Protein AF-A0A7S1LR41-F1 (afdb_monomer_lite)

Structure (mmCIF, N/CA/C/O backbone):
data_AF-A0A7S1LR41-F1
#
_entry.id   AF-A0A7S1LR41-F1
#
loop_
_atom_site.group_PDB
_atom_site.id
_atom_site.type_symbol
_atom_site.label_atom_id
_atom_site.label_alt_id
_atom_site.label_comp_id
_atom_site.label_asym_id
_atom_site.label_entity_id
_atom_site.label_seq_id
_atom_site.pdbx_PDB_ins_code
_atom_site.Cartn_x
_atom_site.Cartn_y
_atom_site.Cartn_z
_atom_site.occupancy
_atom_site.B_iso_or_equiv
_atom_site.auth_seq_id
_atom_site.auth_comp_id
_atom_site.auth_asym_id
_atom_site.auth_atom_id
_atom_site.pdbx_PDB_model_num
ATOM 1 N N . ARG A 1 1 ? 14.254 -13.458 -29.963 1.00 54.84 1 ARG A N 1
ATOM 2 C CA . ARG A 1 1 ? 13.829 -12.170 -29.357 1.00 54.84 1 ARG A CA 1
ATOM 3 C C . ARG A 1 1 ? 13.698 -12.244 -27.838 1.00 54.84 1 ARG A C 1
ATOM 5 O O . ARG A 1 1 ? 12.700 -12.739 -27.332 1.00 54.84 1 ARG A O 1
ATOM 12 N N . GLU A 1 2 ? 14.683 -11.708 -27.126 1.00 62.72 2 GLU A N 1
ATOM 13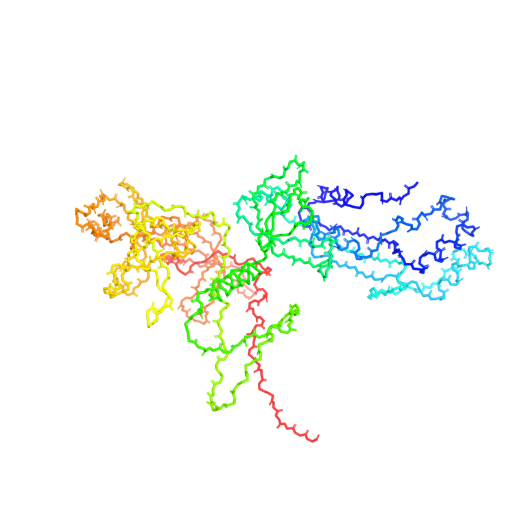 C CA . GLU A 1 2 ? 14.697 -11.574 -25.660 1.00 62.72 2 GLU A CA 1
ATOM 14 C C . GLU A 1 2 ? 14.205 -10.175 -25.234 1.00 62.72 2 GLU A C 1
ATOM 16 O O . GLU A 1 2 ? 14.883 -9.451 -24.515 1.00 62.72 2 GLU A O 1
ATOM 21 N N . HIS A 1 3 ? 13.034 -9.753 -25.723 1.00 78.38 3 HIS A N 1
ATOM 22 C CA . HIS A 1 3 ? 12.440 -8.462 -25.356 1.00 78.38 3 HIS A CA 1
ATOM 23 C C . HIS A 1 3 ? 11.168 -8.660 -24.539 1.00 78.38 3 HIS A C 1
ATOM 25 O O . HIS A 1 3 ? 10.304 -9.459 -24.905 1.00 78.38 3 HIS A O 1
ATOM 31 N N . LEU A 1 4 ? 11.019 -7.877 -23.469 1.00 80.81 4 LEU A N 1
ATOM 32 C CA . LEU A 1 4 ? 9.726 -7.688 -22.822 1.00 80.81 4 LEU A CA 1
ATOM 33 C C . LEU A 1 4 ? 8.868 -6.769 -23.700 1.00 80.81 4 LEU A C 1
ATOM 35 O O . LEU A 1 4 ? 9.118 -5.571 -23.772 1.00 80.81 4 LEU A O 1
ATOM 39 N N . LEU A 1 5 ? 7.850 -7.326 -24.358 1.00 86.69 5 LEU A N 1
ATOM 40 C CA . LEU A 1 5 ? 6.895 -6.541 -25.154 1.00 86.69 5 LEU A CA 1
ATOM 41 C C . LEU A 1 5 ? 5.887 -5.778 -24.282 1.00 86.69 5 LEU A C 1
ATOM 43 O O . LEU A 1 5 ? 5.370 -4.745 -24.694 1.00 86.69 5 LEU A O 1
ATOM 47 N N . ASP A 1 6 ? 5.610 -6.297 -23.086 1.00 89.69 6 ASP A N 1
ATOM 48 C CA . ASP A 1 6 ? 4.642 -5.746 -22.141 1.00 89.69 6 ASP A CA 1
ATOM 49 C C . ASP A 1 6 ? 5.237 -5.777 -20.727 1.00 89.69 6 ASP A C 1
ATOM 51 O O . ASP A 1 6 ? 5.183 -6.783 -20.010 1.00 89.69 6 ASP A O 1
ATOM 55 N N . LEU A 1 7 ? 5.870 -4.662 -20.355 1.00 91.88 7 LEU A N 1
ATOM 56 C CA . LEU A 1 7 ? 6.484 -4.478 -19.043 1.00 91.88 7 LEU A CA 1
ATOM 57 C C . LEU A 1 7 ? 5.472 -4.619 -17.886 1.00 91.88 7 LEU A C 1
ATOM 59 O O . LEU A 1 7 ? 5.774 -5.364 -16.948 1.00 91.88 7 LEU A O 1
ATOM 63 N N . PRO A 1 8 ? 4.283 -3.979 -17.923 1.00 90.50 8 PRO A N 1
ATOM 64 C CA . PRO A 1 8 ? 3.238 -4.206 -16.926 1.00 90.50 8 PRO A CA 1
ATOM 65 C C . PRO A 1 8 ? 2.873 -5.683 -16.729 1.00 90.50 8 PRO A C 1
ATOM 67 O O . PRO A 1 8 ? 2.880 -6.163 -15.592 1.00 90.50 8 PRO A O 1
ATOM 70 N N . SER A 1 9 ? 2.597 -6.421 -17.808 1.00 88.88 9 SER A N 1
ATOM 71 C CA . SER A 1 9 ? 2.207 -7.836 -17.710 1.00 88.88 9 SER A CA 1
ATOM 72 C C . SER A 1 9 ? 3.326 -8.706 -17.143 1.00 88.88 9 SER A C 1
ATOM 74 O O . SER A 1 9 ? 3.079 -9.568 -16.298 1.00 88.88 9 SER A O 1
ATOM 76 N N . ALA A 1 10 ? 4.575 -8.451 -17.533 1.00 92.81 10 ALA A N 1
ATOM 77 C CA . ALA A 1 10 ? 5.714 -9.182 -16.991 1.00 92.81 10 ALA A CA 1
ATOM 78 C C . ALA A 1 10 ? 5.921 -8.922 -15.491 1.00 92.81 10 ALA A C 1
ATOM 80 O O . ALA A 1 10 ? 6.198 -9.854 -14.737 1.00 92.81 10 ALA A O 1
ATOM 81 N N . LEU A 1 11 ? 5.749 -7.678 -15.032 1.00 94.19 11 LEU A N 1
ATOM 82 C CA . LEU A 1 11 ? 5.816 -7.349 -13.607 1.00 94.19 11 LEU A CA 1
ATOM 83 C C . LEU A 1 11 ? 4.660 -7.981 -12.824 1.00 94.19 11 LEU A C 1
ATOM 85 O O . LEU A 1 11 ? 4.869 -8.452 -11.705 1.00 94.19 11 LEU A O 1
ATOM 89 N N . LEU A 1 12 ? 3.460 -8.055 -13.403 1.00 91.56 12 LEU A N 1
ATOM 90 C CA . LEU A 1 12 ? 2.337 -8.774 -12.802 1.00 91.56 12 LEU A CA 1
ATOM 91 C C . LEU A 1 12 ? 2.641 -10.268 -12.652 1.00 91.56 12 LEU A C 1
ATOM 93 O O . LEU A 1 12 ? 2.449 -10.810 -11.562 1.00 91.56 12 LEU A O 1
ATOM 97 N N . GLU A 1 13 ? 3.188 -10.915 -13.679 1.00 94.75 13 GLU A N 1
ATOM 98 C CA . GLU A 1 13 ? 3.594 -12.323 -13.609 1.00 94.75 13 GLU A CA 1
ATOM 99 C C . GLU A 1 13 ? 4.737 -12.553 -12.614 1.00 94.75 13 GLU A C 1
ATOM 101 O O . GLU A 1 13 ? 4.658 -13.463 -11.784 1.00 94.75 13 GLU A O 1
ATOM 106 N N . ALA A 1 14 ? 5.749 -11.680 -12.601 1.00 94.81 14 ALA A N 1
ATOM 107 C CA . ALA A 1 14 ? 6.810 -11.702 -11.596 1.00 94.81 14 ALA A CA 1
ATOM 108 C C . ALA A 1 14 ? 6.226 -11.582 -10.181 1.00 94.81 14 ALA A C 1
ATOM 110 O O . ALA A 1 14 ? 6.587 -12.329 -9.268 1.00 94.81 14 ALA A O 1
ATOM 111 N N . SER A 1 15 ? 5.253 -10.687 -9.997 1.00 94.06 15 SER A N 1
ATOM 112 C CA . SER A 1 15 ? 4.557 -10.554 -8.726 1.00 94.06 15 SER A CA 1
ATOM 113 C C . SER A 1 15 ? 3.763 -11.811 -8.385 1.00 94.06 15 SER A C 1
ATOM 115 O O . SER A 1 15 ? 3.721 -12.188 -7.221 1.00 94.06 15 SER A O 1
ATOM 117 N N . ARG A 1 16 ? 3.160 -12.506 -9.354 1.00 93.94 16 ARG A N 1
ATOM 118 C CA . ARG A 1 16 ? 2.380 -13.726 -9.109 1.00 93.94 16 ARG A CA 1
ATOM 119 C C . ARG A 1 16 ? 3.255 -14.847 -8.551 1.00 93.94 16 ARG A C 1
ATOM 121 O O . ARG A 1 16 ? 2.828 -15.516 -7.612 1.00 93.94 16 ARG A O 1
ATOM 128 N N . VAL A 1 17 ? 4.465 -15.020 -9.087 1.00 95.88 17 VAL A N 1
ATOM 129 C CA . VAL A 1 17 ? 5.378 -16.113 -8.701 1.00 95.88 17 VAL A CA 1
ATOM 130 C C . VAL A 1 17 ? 6.190 -15.822 -7.439 1.00 95.88 17 VAL A C 1
ATOM 132 O O . VAL A 1 17 ? 6.573 -16.747 -6.725 1.00 95.88 17 VAL A O 1
ATOM 135 N N . LEU A 1 18 ? 6.435 -14.550 -7.117 1.00 95.69 18 LEU A N 1
ATOM 136 C CA . LEU A 1 18 ? 7.133 -14.184 -5.888 1.00 95.69 18 LEU A CA 1
ATOM 137 C C . LEU A 1 18 ? 6.242 -14.426 -4.664 1.00 95.69 18 LEU A C 1
ATOM 139 O O . LEU A 1 18 ? 5.055 -14.100 -4.649 1.00 95.69 18 LEU A O 1
ATOM 143 N N . ARG A 1 19 ? 6.811 -14.939 -3.572 1.00 94.75 19 ARG A N 1
ATOM 144 C CA . ARG A 1 19 ? 6.135 -14.908 -2.265 1.00 94.75 19 ARG A CA 1
ATOM 145 C C . ARG A 1 19 ? 6.051 -13.465 -1.741 1.00 94.75 19 ARG A C 1
ATOM 147 O O . ARG A 1 19 ? 6.910 -12.657 -2.090 1.00 94.75 19 ARG A O 1
ATOM 154 N N . PRO A 1 20 ? 5.060 -13.114 -0.906 1.00 93.56 20 PRO A N 1
ATOM 155 C CA . PRO A 1 20 ? 5.102 -11.891 -0.102 1.00 93.56 20 PRO A CA 1
ATOM 156 C C . PRO A 1 20 ? 6.473 -11.661 0.555 1.00 93.56 20 PRO A C 1
ATOM 158 O O . PRO A 1 20 ? 7.031 -12.588 1.138 1.00 93.56 20 PRO A O 1
ATOM 161 N N . GLY A 1 21 ? 7.036 -10.458 0.414 1.00 94.00 21 GLY A N 1
ATOM 162 C CA . GLY A 1 21 ? 8.398 -10.130 0.857 1.00 94.00 21 GLY A CA 1
ATOM 163 C C . GLY A 1 21 ? 9.525 -10.651 -0.049 1.00 94.00 21 GLY A C 1
ATOM 164 O O . GLY A 1 21 ? 10.695 -10.413 0.238 1.00 94.00 21 GLY A O 1
ATOM 165 N N . GLY A 1 22 ? 9.208 -11.367 -1.132 1.00 96.44 22 GLY A N 1
ATOM 166 C CA . GLY A 1 22 ? 10.178 -11.805 -2.136 1.00 96.44 22 GLY A CA 1
ATOM 167 C C . GLY A 1 22 ? 10.749 -10.631 -2.931 1.00 96.44 22 GLY A C 1
ATOM 168 O O . GLY A 1 22 ? 10.059 -9.638 -3.151 1.00 96.44 22 GLY A O 1
ATOM 169 N N . GLN A 1 23 ? 12.002 -10.748 -3.367 1.00 97.00 23 GLN A N 1
ATOM 170 C CA . GLN A 1 23 ? 12.692 -9.702 -4.120 1.00 97.00 23 GLN A CA 1
ATOM 171 C C . GLN A 1 23 ? 12.685 -10.025 -5.614 1.00 97.00 23 GLN A C 1
ATOM 173 O O . GLN A 1 23 ? 13.051 -11.127 -6.017 1.00 97.00 23 GLN A O 1
ATOM 178 N N . LEU A 1 24 ? 12.287 -9.051 -6.424 1.00 96.94 24 LEU A N 1
ATOM 179 C CA . LEU A 1 24 ? 12.541 -9.022 -7.854 1.00 96.94 24 LEU A CA 1
ATOM 180 C C . LEU A 1 24 ? 13.882 -8.324 -8.063 1.00 96.94 24 LEU A C 1
ATOM 182 O O . LEU A 1 24 ? 13.980 -7.125 -7.818 1.00 96.94 24 LEU A O 1
ATOM 186 N N . LEU A 1 25 ? 14.895 -9.067 -8.498 1.00 97.00 25 LEU A N 1
ATOM 187 C CA . LEU A 1 25 ? 16.157 -8.504 -8.970 1.00 97.00 25 LEU A CA 1
ATOM 188 C C . LEU A 1 25 ? 16.063 -8.337 -10.482 1.00 97.00 25 LEU A C 1
ATOM 190 O O . LEU A 1 25 ? 15.604 -9.249 -11.169 1.00 97.00 25 LEU A O 1
ATOM 194 N N . PHE A 1 26 ? 16.478 -7.185 -10.995 1.00 94.56 26 PHE A N 1
ATOM 195 C CA . PHE A 1 26 ? 16.415 -6.904 -12.424 1.00 94.56 26 PHE A CA 1
ATOM 196 C C . PHE A 1 26 ? 17.668 -6.184 -12.905 1.00 94.56 26 PHE A C 1
ATOM 198 O O . PHE A 1 26 ? 18.254 -5.363 -12.197 1.00 94.56 26 PHE A O 1
ATOM 205 N N . THR A 1 27 ? 18.040 -6.478 -14.144 1.00 93.31 27 THR A N 1
ATOM 206 C CA . THR A 1 27 ? 19.021 -5.738 -14.930 1.00 93.31 27 THR A CA 1
ATOM 207 C C . THR A 1 27 ? 18.364 -5.350 -16.242 1.00 93.31 27 THR A C 1
ATOM 209 O O . THR A 1 27 ? 17.614 -6.133 -16.825 1.00 93.31 27 THR A O 1
ATOM 212 N N . ALA A 1 28 ? 18.603 -4.127 -16.693 1.00 91.81 28 ALA A N 1
ATOM 213 C CA . ALA A 1 28 ? 18.057 -3.653 -17.952 1.00 91.81 28 ALA A CA 1
ATOM 214 C C . ALA A 1 28 ? 19.029 -2.698 -18.637 1.00 91.81 28 ALA A C 1
ATOM 216 O O . ALA A 1 28 ? 19.813 -1.992 -17.997 1.00 91.81 28 ALA A O 1
ATOM 217 N N . LEU A 1 29 ? 18.963 -2.719 -19.963 1.00 91.06 29 LEU A N 1
ATOM 218 C CA . LEU A 1 29 ? 19.542 -1.701 -20.819 1.00 91.06 29 LEU A CA 1
ATOM 219 C C . LEU A 1 29 ? 18.609 -0.488 -20.803 1.00 91.06 29 LEU A C 1
ATOM 221 O O . LEU A 1 29 ? 17.421 -0.619 -21.095 1.00 91.06 29 LEU A O 1
ATOM 225 N N . ASP A 1 30 ? 19.157 0.673 -20.462 1.00 92.44 30 ASP A N 1
ATOM 226 C CA . ASP A 1 30 ? 18.445 1.946 -20.522 1.00 92.44 30 ASP A CA 1
ATOM 227 C C . ASP A 1 30 ? 18.179 2.322 -21.981 1.00 92.44 30 ASP A C 1
ATOM 229 O O . ASP A 1 30 ? 19.023 2.094 -22.849 1.00 92.44 30 ASP A O 1
ATOM 233 N N . ARG A 1 31 ? 17.040 2.948 -22.270 1.00 92.31 31 ARG A N 1
ATOM 234 C CA . ARG A 1 31 ? 16.768 3.575 -23.566 1.00 92.31 31 ARG A CA 1
ATOM 235 C C . ARG A 1 31 ? 17.372 4.983 -23.592 1.00 92.31 31 ARG A C 1
ATOM 237 O O . ARG A 1 31 ? 16.658 5.988 -23.656 1.00 92.31 31 ARG A O 1
ATOM 244 N N . SER A 1 32 ? 18.702 5.040 -23.534 1.00 90.88 32 SER A N 1
ATOM 245 C CA . SER A 1 32 ? 19.500 6.264 -23.608 1.00 90.88 32 SER A CA 1
ATOM 246 C C . SER A 1 32 ? 20.111 6.459 -24.998 1.00 90.88 32 SER A C 1
ATOM 248 O O . SER A 1 32 ? 20.185 5.538 -25.814 1.00 90.88 32 SER A O 1
ATOM 250 N N . LEU A 1 33 ? 20.578 7.677 -25.289 1.00 87.44 33 LEU A N 1
ATOM 251 C CA . LEU A 1 33 ? 21.319 7.949 -26.527 1.00 87.44 33 LEU A CA 1
ATOM 252 C C . LEU A 1 33 ? 22.617 7.135 -26.584 1.00 87.44 33 LEU A C 1
ATOM 254 O O . LEU A 1 33 ? 23.053 6.727 -27.655 1.00 87.44 33 LEU A O 1
ATOM 258 N N . LEU A 1 34 ? 23.232 6.883 -25.430 1.00 85.25 34 LEU A N 1
ATOM 259 C CA . LEU A 1 34 ? 24.468 6.123 -25.367 1.00 85.25 34 LEU A CA 1
ATOM 260 C C . LEU A 1 34 ? 24.194 4.643 -25.660 1.00 85.25 34 LEU A C 1
ATOM 262 O O . LEU A 1 34 ? 24.858 4.070 -26.515 1.00 85.25 34 LEU A O 1
ATOM 266 N N . SER A 1 35 ? 23.144 4.047 -25.087 1.00 84.75 35 SER A N 1
ATOM 267 C CA . SER A 1 35 ? 22.741 2.688 -25.473 1.00 84.75 35 SER A CA 1
ATOM 268 C C . SER A 1 35 ? 22.269 2.593 -26.927 1.00 84.75 35 SER A C 1
ATOM 270 O O . SER A 1 35 ? 22.453 1.548 -27.538 1.00 84.75 35 SER A O 1
ATOM 272 N N . PHE A 1 36 ? 21.721 3.667 -27.507 1.00 85.19 36 PHE A N 1
ATOM 273 C CA . PHE A 1 36 ? 21.383 3.740 -28.932 1.00 85.19 36 PHE A CA 1
ATOM 274 C C . PHE A 1 36 ? 22.624 3.740 -29.816 1.00 85.19 36 PHE A C 1
ATOM 276 O O . PHE A 1 36 ? 22.705 2.952 -30.748 1.00 85.19 36 PHE A O 1
ATOM 283 N N . LEU A 1 37 ? 23.599 4.607 -29.528 1.00 81.38 37 LEU A N 1
ATOM 284 C CA . LEU A 1 37 ? 24.837 4.694 -30.298 1.00 81.38 37 LEU A CA 1
ATOM 285 C C . LEU A 1 37 ? 25.596 3.376 -30.232 1.00 81.38 37 LEU A C 1
ATOM 287 O O . LEU A 1 37 ? 26.038 2.883 -31.262 1.00 81.38 37 LEU A O 1
ATOM 291 N N . PHE A 1 38 ? 25.676 2.762 -29.053 1.00 75.12 38 PHE A N 1
ATOM 292 C CA . PHE A 1 38 ? 26.253 1.432 -28.915 1.00 75.12 38 PHE A CA 1
ATOM 293 C C . PHE A 1 38 ? 25.372 0.391 -29.621 1.00 75.12 38 PHE A C 1
ATOM 295 O O . PHE A 1 38 ? 25.853 -0.327 -30.478 1.00 75.12 38 PHE A O 1
ATOM 302 N N . GLY A 1 39 ? 24.065 0.363 -29.390 1.00 70.00 39 GLY A N 1
ATOM 303 C CA . GLY A 1 39 ? 23.146 -0.605 -29.996 1.00 70.00 39 GLY A CA 1
ATOM 304 C C . GLY A 1 39 ? 22.986 -0.509 -31.517 1.00 70.00 39 GLY A C 1
ATOM 305 O O . GLY A 1 39 ? 22.634 -1.506 -32.129 1.00 70.00 39 GLY A O 1
ATOM 306 N N . LEU A 1 40 ? 23.246 0.643 -32.139 1.00 64.31 40 LEU A N 1
ATOM 307 C CA . LEU A 1 40 ? 23.254 0.824 -33.595 1.00 64.31 40 LEU A CA 1
ATOM 308 C C . LEU A 1 40 ? 24.611 0.534 -34.214 1.00 64.31 40 LEU A C 1
ATOM 310 O O . LEU A 1 40 ? 24.673 -0.003 -35.313 1.00 64.31 40 LEU A O 1
ATOM 314 N N . THR A 1 41 ? 25.692 0.950 -33.552 1.00 63.50 41 THR A N 1
ATOM 315 C CA . THR A 1 41 ? 27.029 0.758 -34.115 1.00 63.50 41 THR A CA 1
ATOM 316 C C . THR A 1 41 ? 27.464 -0.689 -33.975 1.00 63.50 41 THR A C 1
ATOM 318 O O . THR A 1 41 ? 28.120 -1.201 -34.859 1.00 63.50 41 THR A O 1
ATOM 321 N N . TRP A 1 42 ? 27.067 -1.382 -32.913 1.00 63.25 42 TRP A N 1
ATOM 322 C CA . TRP A 1 42 ? 27.612 -2.684 -32.546 1.00 63.25 42 TRP A CA 1
ATOM 323 C C . TRP A 1 42 ? 27.064 -3.939 -33.261 1.00 63.25 42 TRP A C 1
ATOM 325 O O . TRP A 1 42 ? 27.833 -4.894 -33.395 1.00 63.25 42 TRP A O 1
ATOM 335 N N . PRO A 1 43 ? 25.799 -4.018 -33.724 1.00 57.72 43 PRO A N 1
ATOM 336 C CA . PRO A 1 43 ? 25.239 -5.242 -34.311 1.00 57.72 43 PRO A CA 1
ATOM 337 C C . PRO A 1 43 ? 26.016 -5.751 -35.526 1.00 57.72 43 PRO A C 1
ATOM 339 O O . PRO A 1 43 ? 26.151 -6.962 -35.703 1.00 57.72 43 PRO A O 1
ATOM 342 N N . ASP A 1 44 ? 26.593 -4.839 -36.309 1.00 57.66 44 ASP A N 1
ATOM 343 C CA . ASP A 1 44 ? 27.420 -5.187 -37.465 1.00 57.66 44 ASP A CA 1
ATOM 344 C C . ASP A 1 44 ? 28.829 -5.668 -37.064 1.00 57.66 44 ASP A C 1
ATOM 346 O O . ASP A 1 44 ? 29.480 -6.379 -37.832 1.00 57.66 44 ASP A O 1
ATOM 350 N N . TYR A 1 45 ? 29.280 -5.369 -35.836 1.00 54.00 45 TYR A N 1
ATOM 351 C CA . TYR A 1 45 ? 30.618 -5.702 -35.329 1.00 54.00 45 TYR A CA 1
ATOM 352 C C . TYR A 1 45 ? 30.644 -6.810 -34.251 1.00 54.00 45 TYR A C 1
ATOM 354 O O . TYR A 1 45 ? 31.713 -7.320 -33.958 1.00 54.00 45 TYR A O 1
ATOM 362 N N . LEU A 1 46 ? 29.523 -7.295 -33.692 1.00 57.47 46 LEU A N 1
ATOM 363 C CA . LEU A 1 46 ? 29.497 -8.555 -32.896 1.00 57.47 46 LEU A CA 1
ATOM 364 C C . LEU A 1 46 ? 28.687 -9.704 -33.510 1.00 57.47 46 LEU A C 1
ATOM 366 O O . LEU A 1 46 ? 28.022 -10.433 -32.767 1.00 57.47 46 LEU A O 1
ATOM 370 N N . PRO A 1 47 ? 28.785 -10.001 -34.815 1.00 53.19 47 PRO A N 1
ATOM 371 C CA . PRO A 1 47 ? 28.080 -11.153 -35.374 1.00 53.19 47 PRO A CA 1
ATOM 372 C C . PRO A 1 47 ? 28.516 -12.500 -34.755 1.00 53.19 47 PRO A C 1
ATOM 374 O O . PRO A 1 47 ? 27.899 -13.521 -35.043 1.00 53.19 47 PRO A O 1
ATOM 377 N N . ARG A 1 48 ? 29.570 -12.527 -33.918 1.00 55.34 48 ARG A N 1
ATOM 378 C CA . ARG A 1 48 ? 30.056 -13.726 -33.212 1.00 55.34 48 ARG A CA 1
ATOM 379 C C . ARG A 1 48 ? 29.623 -13.849 -31.747 1.00 55.34 48 ARG A C 1
ATOM 381 O O . ARG A 1 48 ? 29.766 -14.936 -31.203 1.00 55.34 48 ARG A O 1
ATOM 388 N N . ILE A 1 49 ? 29.146 -12.780 -31.103 1.00 56.38 49 ILE A N 1
ATOM 389 C CA . ILE A 1 49 ? 28.890 -12.772 -29.643 1.00 56.38 49 ILE A CA 1
ATOM 390 C C . ILE A 1 49 ? 27.414 -12.546 -29.318 1.00 56.38 49 ILE A C 1
ATOM 392 O O . ILE A 1 49 ? 26.920 -13.106 -28.344 1.00 56.38 49 ILE A O 1
ATOM 396 N N . LEU A 1 50 ? 26.686 -11.798 -30.149 1.00 59.09 50 LEU A N 1
ATOM 397 C CA . LEU A 1 50 ? 25.244 -11.617 -30.007 1.00 59.09 50 LEU A CA 1
ATOM 398 C C . LEU A 1 50 ? 24.555 -12.141 -31.267 1.00 59.09 50 LEU A C 1
ATOM 400 O O . LEU A 1 50 ? 25.044 -11.956 -32.382 1.00 59.09 50 LEU A O 1
ATOM 404 N N . SER A 1 51 ? 23.434 -12.843 -31.092 1.00 58.84 51 SER A N 1
ATOM 405 C CA . SER A 1 51 ? 22.631 -13.298 -32.230 1.00 58.84 51 SER A CA 1
ATOM 406 C C . SER A 1 51 ? 22.228 -12.098 -33.099 1.00 58.84 51 SER A C 1
ATOM 408 O O . SER A 1 51 ? 21.913 -11.032 -32.580 1.00 58.84 51 SER A O 1
ATOM 410 N N . ARG A 1 52 ? 22.263 -12.268 -34.428 1.00 58.19 52 ARG A N 1
ATOM 411 C CA . ARG A 1 52 ? 22.071 -11.210 -35.444 1.00 58.19 52 ARG A CA 1
ATOM 412 C C . ARG A 1 52 ? 20.744 -10.441 -35.362 1.00 58.19 52 ARG A C 1
ATOM 414 O O . ARG A 1 52 ? 20.559 -9.517 -36.145 1.00 58.19 52 ARG A O 1
ATOM 421 N N . GLU A 1 53 ? 19.813 -10.817 -34.486 1.00 65.00 53 GLU A N 1
ATOM 422 C CA . GLU A 1 53 ? 18.578 -10.055 -34.315 1.00 65.00 53 GLU A CA 1
ATOM 423 C C . GLU A 1 53 ? 18.893 -8.743 -33.576 1.00 65.00 53 GLU A C 1
ATOM 425 O O . GLU A 1 53 ? 19.238 -8.782 -32.388 1.00 65.00 53 GLU A O 1
ATOM 430 N N . PRO A 1 54 ? 18.789 -7.579 -34.248 1.00 62.62 54 PRO A N 1
ATOM 431 C CA . PRO A 1 54 ? 19.068 -6.305 -33.612 1.00 62.62 54 PRO A CA 1
ATOM 432 C C . PRO A 1 54 ? 18.102 -6.132 -32.448 1.00 62.62 54 PRO A C 1
ATOM 434 O O . PRO A 1 54 ? 16.890 -6.314 -32.590 1.00 62.62 54 PRO A O 1
ATOM 437 N N . HIS A 1 55 ? 18.651 -5.799 -31.285 1.00 72.44 55 HIS A N 1
ATOM 438 C CA . HIS A 1 55 ? 17.829 -5.374 -30.170 1.00 72.44 55 HIS A CA 1
ATOM 439 C C . HIS A 1 55 ? 17.108 -4.103 -30.609 1.00 72.44 55 HIS A C 1
ATOM 441 O O . HIS A 1 55 ? 17.758 -3.106 -30.926 1.00 72.44 55 HIS A O 1
ATOM 447 N N . ASP A 1 56 ? 15.779 -4.140 -30.685 1.00 82.62 56 ASP A N 1
ATOM 448 C CA . ASP A 1 56 ? 15.031 -2.935 -31.022 1.00 82.62 56 ASP A CA 1
ATOM 449 C C . ASP A 1 56 ? 15.190 -1.961 -29.855 1.00 82.62 56 ASP A C 1
ATOM 451 O O . ASP A 1 56 ? 14.631 -2.162 -28.776 1.00 82.62 56 ASP A O 1
ATOM 455 N N . TRP A 1 57 ? 15.987 -0.913 -30.069 1.00 85.88 57 TRP A N 1
ATOM 456 C CA . TRP A 1 57 ? 16.263 0.109 -29.064 1.00 85.88 57 TRP A CA 1
ATOM 457 C C . TRP A 1 57 ? 14.974 0.714 -28.493 1.00 85.88 57 TRP A C 1
ATOM 459 O O . TRP A 1 57 ? 14.924 1.090 -27.325 1.00 85.88 57 TRP A O 1
ATOM 469 N N . ARG A 1 58 ? 13.892 0.756 -29.281 1.00 86.62 58 ARG A N 1
ATOM 470 C CA . ARG A 1 58 ? 12.594 1.281 -28.838 1.00 86.62 58 ARG A CA 1
ATOM 471 C C . ARG A 1 58 ? 11.951 0.419 -27.752 1.00 86.62 58 ARG A C 1
ATOM 473 O O . ARG A 1 58 ? 11.167 0.946 -26.967 1.00 86.62 58 ARG A O 1
ATOM 480 N N . LEU A 1 59 ? 12.301 -0.868 -27.703 1.00 88.06 59 LEU A N 1
ATOM 481 C CA . LEU A 1 59 ? 11.837 -1.835 -26.705 1.00 88.06 59 LEU A CA 1
ATOM 482 C C . LEU A 1 59 ? 12.691 -1.839 -25.428 1.00 88.06 59 LEU A C 1
ATOM 484 O O . LEU A 1 59 ? 12.387 -2.591 -24.503 1.00 88.06 59 LEU A O 1
ATOM 488 N N . LEU A 1 60 ? 13.754 -1.032 -25.359 1.00 91.00 60 LEU A N 1
ATOM 489 C CA . LEU A 1 60 ? 14.474 -0.806 -24.108 1.00 91.00 60 LEU A CA 1
ATOM 490 C C . LEU A 1 60 ? 13.612 0.010 -23.142 1.00 91.00 60 LEU A C 1
ATOM 492 O O . LEU A 1 60 ? 12.808 0.847 -23.558 1.00 91.00 60 LEU A O 1
ATOM 496 N N . VAL A 1 61 ? 13.797 -0.245 -21.849 1.00 93.12 61 VAL A N 1
ATOM 497 C CA . VAL A 1 61 ? 12.995 0.347 -20.776 1.00 93.12 61 VAL A CA 1
ATOM 498 C C . VAL A 1 61 ? 13.816 1.433 -20.098 1.00 93.12 61 VAL A C 1
ATOM 500 O O . VAL A 1 61 ? 14.931 1.175 -19.648 1.00 93.12 61 VAL A O 1
ATOM 503 N N . GLN A 1 62 ? 13.265 2.642 -20.003 1.00 94.44 62 GLN A N 1
ATOM 504 C CA . GLN A 1 62 ? 13.896 3.707 -19.221 1.00 94.44 62 GLN A CA 1
ATOM 505 C C . GLN A 1 62 ? 13.680 3.471 -17.721 1.00 94.44 62 GLN A C 1
ATOM 507 O O . GLN A 1 62 ? 12.622 2.967 -17.318 1.00 94.44 62 GLN A O 1
ATOM 512 N N . PRO A 1 63 ? 14.620 3.875 -16.852 1.00 94.12 63 PRO A N 1
ATOM 513 C CA . PRO A 1 63 ? 14.437 3.764 -15.412 1.00 94.12 63 PRO A CA 1
ATOM 514 C C . PRO A 1 63 ? 13.153 4.438 -14.909 1.00 94.12 63 PRO A C 1
ATOM 516 O O . PRO A 1 63 ? 12.470 3.895 -14.041 1.00 94.12 63 PRO A O 1
ATOM 519 N N . GLU A 1 64 ? 12.773 5.584 -15.477 1.00 92.56 64 GLU A N 1
ATOM 520 C CA . GLU A 1 64 ? 11.543 6.305 -15.139 1.00 92.56 64 GLU A CA 1
ATOM 521 C C . GLU A 1 64 ? 10.288 5.509 -15.520 1.00 92.56 64 GLU A C 1
ATOM 523 O O . GLU A 1 64 ? 9.327 5.463 -14.746 1.00 92.56 64 GLU A O 1
ATOM 528 N N . GLU A 1 65 ? 10.302 4.837 -16.675 1.00 93.25 65 GLU A N 1
ATOM 529 C CA . GLU A 1 65 ? 9.214 3.961 -17.126 1.00 93.25 65 GLU A CA 1
ATOM 530 C C . GLU A 1 65 ? 9.067 2.753 -16.199 1.00 93.25 65 GLU A C 1
ATOM 532 O O . GLU A 1 65 ? 7.950 2.405 -15.797 1.00 93.25 65 GLU A O 1
ATOM 537 N N . LEU A 1 66 ? 10.186 2.147 -15.793 1.00 95.06 66 LEU A N 1
ATOM 538 C CA . LEU A 1 66 ? 10.175 1.041 -14.844 1.00 95.06 66 LEU A CA 1
ATOM 539 C C . LEU A 1 66 ? 9.659 1.483 -13.471 1.00 95.06 66 LEU A C 1
ATOM 541 O O . LEU A 1 66 ? 8.799 0.812 -12.902 1.00 95.06 66 LEU A O 1
ATOM 545 N N . ASN A 1 67 ? 10.125 2.623 -12.956 1.00 92.75 67 ASN A N 1
ATOM 546 C CA . ASN A 1 67 ? 9.674 3.179 -11.677 1.00 92.75 67 ASN A CA 1
ATOM 547 C C . ASN A 1 67 ? 8.176 3.469 -11.684 1.00 92.75 67 ASN A C 1
ATOM 549 O O . ASN A 1 67 ? 7.458 3.105 -10.748 1.00 92.75 67 ASN A O 1
ATOM 553 N N . LEU A 1 68 ? 7.689 4.097 -12.757 1.00 90.31 68 LEU A N 1
ATOM 554 C CA . LEU A 1 68 ? 6.271 4.366 -12.927 1.00 90.31 68 LEU A CA 1
ATOM 555 C C . LEU A 1 68 ? 5.484 3.053 -12.932 1.00 90.31 68 LEU A C 1
ATOM 557 O O . LEU A 1 68 ? 4.513 2.926 -12.187 1.00 90.31 68 LEU A O 1
ATOM 561 N N . THR A 1 69 ? 5.933 2.055 -13.690 1.00 92.44 69 THR A N 1
ATOM 562 C CA . THR A 1 69 ? 5.231 0.771 -13.802 1.00 92.44 69 THR A CA 1
ATOM 563 C C . THR A 1 69 ? 5.232 -0.001 -12.481 1.00 92.44 69 THR A C 1
ATOM 565 O O . THR A 1 69 ? 4.178 -0.473 -12.052 1.00 92.44 69 THR A O 1
ATOM 568 N N . LEU A 1 70 ? 6.364 -0.064 -11.771 1.00 92.69 70 LEU A N 1
ATOM 569 C CA . LEU A 1 70 ? 6.459 -0.658 -10.431 1.00 92.69 70 LEU A CA 1
ATOM 570 C C . LEU A 1 70 ? 5.517 0.037 -9.439 1.00 92.69 70 LEU A C 1
ATOM 572 O O . LEU A 1 70 ? 4.804 -0.638 -8.694 1.00 92.69 70 LEU A O 1
ATOM 576 N N . SER A 1 71 ? 5.455 1.373 -9.472 1.00 85.75 71 SER A N 1
ATOM 577 C CA . SER A 1 71 ? 4.578 2.154 -8.592 1.00 85.75 71 SER A CA 1
ATOM 578 C C . SER A 1 71 ? 3.086 1.935 -8.880 1.00 85.75 71 SER A C 1
ATOM 580 O O . SER A 1 71 ? 2.285 1.835 -7.950 1.00 85.75 71 SER A O 1
ATOM 582 N N . VAL A 1 72 ? 2.706 1.815 -10.157 1.00 81.19 72 VAL A N 1
ATOM 583 C CA . VAL A 1 72 ? 1.310 1.648 -10.595 1.00 81.19 72 VAL A CA 1
ATOM 584 C C . VAL A 1 72 ? 0.818 0.216 -10.400 1.00 81.19 72 VAL A C 1
ATOM 586 O O . VAL A 1 72 ? -0.333 0.017 -10.021 1.00 81.19 72 VAL A O 1
ATOM 589 N N . THR A 1 73 ? 1.686 -0.784 -10.579 1.00 81.62 73 THR A N 1
ATOM 590 C CA . THR A 1 73 ? 1.332 -2.205 -10.407 1.00 81.62 73 THR A CA 1
ATOM 591 C C . THR A 1 73 ? 0.891 -2.513 -8.969 1.00 81.62 73 THR A C 1
ATOM 593 O O . THR A 1 73 ? 0.209 -3.506 -8.728 1.00 81.62 73 THR A O 1
ATOM 596 N N . ALA A 1 74 ? 1.266 -1.673 -7.993 1.00 75.50 74 ALA A N 1
ATOM 597 C CA . ALA A 1 74 ? 0.912 -1.780 -6.572 1.00 75.50 74 ALA A CA 1
ATOM 598 C C . ALA A 1 74 ? 1.330 -3.097 -5.877 1.00 75.50 74 ALA A C 1
ATOM 600 O O . ALA A 1 74 ? 1.069 -3.284 -4.684 1.00 75.50 74 ALA A O 1
ATOM 601 N N . ALA A 1 75 ? 1.997 -3.995 -6.606 1.00 85.38 75 ALA A N 1
ATOM 602 C CA . ALA A 1 75 ? 2.474 -5.283 -6.130 1.00 85.38 75 ALA A CA 1
ATOM 603 C C . ALA A 1 75 ? 3.890 -5.216 -5.545 1.00 85.38 75 ALA A C 1
ATOM 605 O O . ALA A 1 75 ? 4.279 -6.120 -4.807 1.00 85.38 75 ALA A O 1
ATOM 606 N N . PHE A 1 76 ? 4.632 -4.146 -5.834 1.00 92.88 76 PHE A N 1
ATOM 607 C CA . PHE A 1 76 ? 6.008 -3.946 -5.396 1.00 92.88 76 PHE A CA 1
ATOM 608 C C . PHE A 1 76 ? 6.162 -2.652 -4.590 1.00 92.88 76 PHE A C 1
ATOM 610 O O . PHE A 1 76 ? 5.518 -1.647 -4.878 1.00 92.88 76 PHE A O 1
ATOM 617 N N . GLU A 1 77 ? 7.027 -2.687 -3.581 1.00 90.50 77 GLU A N 1
ATOM 618 C CA . GLU A 1 77 ? 7.460 -1.555 -2.757 1.00 90.50 77 GLU A CA 1
ATOM 619 C C . GLU A 1 77 ? 8.988 -1.587 -2.609 1.00 90.50 77 GLU A C 1
ATOM 621 O O . GLU A 1 77 ? 9.638 -2.553 -3.014 1.00 90.50 77 GLU A O 1
ATOM 626 N N . GLN A 1 78 ? 9.558 -0.523 -2.029 1.00 89.88 78 GLN A N 1
ATOM 627 C CA . GLN A 1 78 ? 10.993 -0.422 -1.722 1.00 89.88 78 GLN A CA 1
ATOM 628 C C . GLN A 1 78 ? 11.878 -0.742 -2.934 1.00 89.88 78 GLN A C 1
ATOM 630 O O . GLN A 1 78 ? 12.800 -1.547 -2.848 1.00 89.88 78 GLN A O 1
ATOM 635 N N . PHE A 1 79 ? 11.560 -0.150 -4.086 1.00 93.19 79 PHE A N 1
ATOM 636 C CA . PHE A 1 79 ? 12.372 -0.337 -5.276 1.00 93.19 79 PHE A CA 1
ATOM 637 C C . PHE A 1 79 ? 13.473 0.716 -5.359 1.00 93.19 79 PHE A C 1
ATOM 639 O O . PHE A 1 79 ? 13.258 1.894 -5.076 1.00 93.19 79 PHE A O 1
ATOM 646 N N . ALA A 1 80 ? 14.658 0.275 -5.764 1.00 94.81 80 ALA A N 1
ATOM 647 C CA . ALA A 1 80 ? 15.798 1.134 -6.035 1.00 94.81 80 ALA A CA 1
ATOM 648 C C . ALA A 1 80 ? 16.645 0.518 -7.144 1.00 94.81 80 ALA A C 1
ATOM 650 O O . ALA A 1 80 ? 16.735 -0.705 -7.272 1.00 94.81 80 ALA A O 1
ATOM 651 N N . HIS A 1 81 ? 17.292 1.374 -7.921 1.00 95.69 81 HIS A N 1
ATOM 652 C CA . HIS A 1 81 ? 18.175 0.984 -9.009 1.00 95.69 81 HIS A CA 1
ATOM 653 C C . HIS A 1 81 ? 19.393 1.905 -9.035 1.00 95.69 81 HIS A C 1
ATOM 655 O O . HIS A 1 81 ? 19.354 3.039 -8.555 1.00 95.69 81 HIS A O 1
ATOM 661 N N . LYS A 1 82 ? 20.492 1.383 -9.571 1.00 96.44 82 LYS A N 1
ATOM 662 C CA . LYS A 1 82 ? 21.755 2.088 -9.753 1.00 96.44 82 LYS A CA 1
ATOM 663 C C . LYS A 1 82 ? 22.220 1.926 -11.188 1.00 96.44 82 LYS A C 1
ATOM 665 O O . LYS A 1 82 ? 22.018 0.870 -11.789 1.00 96.44 82 LYS A O 1
ATOM 670 N N . ALA A 1 83 ? 22.859 2.968 -11.705 1.00 94.94 83 ALA A N 1
ATOM 671 C CA . ALA A 1 83 ? 23.567 2.888 -12.968 1.00 94.94 83 ALA A CA 1
ATOM 672 C C . ALA A 1 83 ? 24.731 1.909 -12.833 1.00 94.94 83 ALA A C 1
ATOM 674 O O . ALA A 1 83 ? 25.444 1.908 -11.825 1.00 94.94 83 ALA A O 1
ATOM 675 N N . LEU A 1 84 ? 24.911 1.098 -13.864 1.00 91.62 84 LEU A N 1
ATOM 676 C CA . LEU A 1 84 ? 26.053 0.232 -14.065 1.00 91.62 84 LEU A CA 1
ATOM 677 C C . LEU A 1 84 ? 26.759 0.726 -15.330 1.00 91.62 84 LEU A C 1
ATOM 679 O O . LEU A 1 84 ? 26.358 0.419 -16.453 1.00 91.62 84 LEU A O 1
ATOM 683 N N . THR A 1 85 ? 27.783 1.552 -15.139 1.00 89.31 85 THR A N 1
ATOM 684 C CA . THR A 1 85 ? 28.441 2.262 -16.237 1.00 89.31 85 THR A CA 1
ATOM 685 C C . THR A 1 85 ? 29.826 1.665 -16.469 1.00 89.31 85 THR A C 1
ATOM 687 O O . THR A 1 85 ? 30.664 1.719 -15.557 1.00 89.31 85 THR A O 1
ATOM 690 N N . PRO A 1 86 ? 30.096 1.096 -17.656 1.00 87.38 86 PRO A N 1
ATOM 691 C CA . PRO A 1 86 ? 31.433 0.631 -17.997 1.00 87.38 86 PRO A CA 1
ATOM 692 C C . PRO A 1 86 ? 32.385 1.827 -18.115 1.00 87.38 86 PRO A C 1
ATOM 694 O O . PRO A 1 86 ? 32.003 2.904 -18.579 1.00 87.38 86 PRO A O 1
ATOM 697 N N . SER A 1 87 ? 33.640 1.647 -17.713 1.00 89.56 87 SER A N 1
ATOM 698 C CA . SER A 1 87 ? 34.674 2.655 -17.959 1.00 89.56 87 SER A CA 1
ATOM 699 C C . SER A 1 87 ? 34.851 2.913 -19.462 1.00 89.56 87 SER A C 1
ATOM 701 O O . SER A 1 87 ? 34.663 2.023 -20.295 1.00 89.56 87 SER A O 1
ATOM 703 N N . LEU A 1 88 ? 35.273 4.128 -19.828 1.00 86.00 88 LEU A N 1
ATOM 704 C CA . LEU A 1 88 ? 35.551 4.475 -21.228 1.00 86.00 88 LEU A CA 1
ATOM 705 C C . LEU A 1 88 ? 36.620 3.549 -21.842 1.00 86.00 88 LEU A C 1
ATOM 707 O O . LEU A 1 88 ? 36.538 3.183 -23.011 1.00 86.00 88 LEU A O 1
ATOM 711 N N . GLY A 1 89 ? 37.589 3.115 -21.026 1.00 90.38 89 GLY A N 1
ATOM 712 C CA . GLY A 1 89 ? 38.599 2.135 -21.419 1.00 90.38 89 GLY A CA 1
ATOM 713 C C . GLY A 1 89 ? 38.005 0.760 -21.731 1.00 90.38 89 GLY A C 1
ATOM 714 O O . GLY A 1 89 ? 38.360 0.169 -22.749 1.00 90.38 89 GLY A O 1
ATOM 715 N N . LEU A 1 90 ? 37.074 0.266 -20.907 1.00 88.69 90 LEU A N 1
ATOM 716 C CA . LEU A 1 90 ? 36.357 -0.984 -21.178 1.00 88.69 90 LEU A CA 1
ATOM 717 C C . LEU A 1 90 ? 35.537 -0.884 -22.470 1.00 88.69 90 LEU A C 1
ATOM 719 O O . LEU A 1 90 ? 35.578 -1.785 -23.301 1.00 88.69 90 LEU A O 1
ATOM 723 N N . MET A 1 91 ? 34.845 0.238 -22.665 1.00 85.06 91 MET A N 1
ATOM 724 C CA . MET A 1 91 ? 34.043 0.509 -23.862 1.00 85.06 91 MET A CA 1
ATOM 725 C C . MET A 1 91 ? 34.893 0.488 -25.133 1.00 85.06 91 MET A C 1
ATOM 727 O O . MET A 1 91 ? 34.533 -0.167 -26.109 1.00 85.06 91 MET A O 1
ATOM 731 N N . PHE A 1 92 ? 36.055 1.145 -25.103 1.00 86.38 92 PHE A N 1
ATOM 732 C CA . PHE A 1 92 ? 37.002 1.135 -26.213 1.00 86.38 92 PHE A CA 1
ATOM 733 C C . PHE A 1 92 ? 37.542 -0.274 -26.494 1.00 86.38 92 PHE A C 1
ATOM 735 O O . PHE A 1 92 ? 37.600 -0.696 -27.646 1.00 86.38 92 PHE A O 1
ATOM 742 N N . GLN A 1 93 ? 37.893 -1.037 -25.455 1.00 88.69 93 GLN A N 1
ATOM 743 C CA . GLN A 1 93 ? 38.374 -2.412 -25.617 1.00 88.69 93 GLN A CA 1
ATOM 744 C C . GLN A 1 93 ? 37.316 -3.345 -26.203 1.00 88.69 93 GLN A C 1
ATOM 746 O O . GLN A 1 93 ? 37.634 -4.138 -27.085 1.00 88.69 93 GLN A O 1
ATOM 751 N N . LEU A 1 94 ? 36.070 -3.234 -25.741 1.00 84.94 94 LEU A N 1
ATOM 752 C CA . LEU A 1 94 ? 34.945 -3.983 -26.285 1.00 84.94 94 LEU A CA 1
ATOM 753 C C . LEU A 1 94 ? 34.717 -3.617 -27.764 1.00 84.94 94 LEU A C 1
ATOM 755 O O . LEU A 1 94 ? 34.511 -4.512 -28.581 1.00 84.94 94 LEU A O 1
ATOM 759 N N . ALA A 1 95 ? 34.831 -2.334 -28.132 1.00 82.06 95 ALA A N 1
ATOM 760 C CA . ALA A 1 95 ? 34.675 -1.891 -29.519 1.00 82.06 95 ALA A CA 1
ATOM 761 C C . ALA A 1 95 ? 35.785 -2.462 -30.416 1.00 82.06 95 ALA A C 1
ATOM 763 O O . ALA A 1 95 ? 35.500 -3.030 -31.470 1.00 82.06 95 ALA A O 1
ATOM 764 N N . MET A 1 96 ? 37.040 -2.398 -29.955 1.00 84.56 96 MET A N 1
ATOM 765 C CA . MET A 1 96 ? 38.193 -3.020 -30.619 1.00 84.56 96 MET A CA 1
ATOM 766 C C . MET A 1 96 ? 38.020 -4.536 -30.766 1.00 84.56 96 MET A C 1
ATOM 768 O O . MET A 1 96 ? 38.399 -5.099 -31.792 1.00 84.56 96 MET A O 1
ATOM 772 N N . ALA A 1 97 ? 37.430 -5.199 -29.767 1.00 84.62 97 ALA A N 1
ATOM 773 C CA . ALA A 1 97 ? 37.141 -6.626 -29.834 1.00 84.62 97 ALA A CA 1
ATOM 774 C C . ALA A 1 97 ? 36.045 -6.960 -30.856 1.00 84.62 97 ALA A C 1
ATOM 776 O O . ALA A 1 97 ? 36.182 -7.939 -31.588 1.00 84.62 97 ALA A O 1
ATOM 777 N N . GLY A 1 98 ? 35.006 -6.125 -30.972 1.00 77.25 98 GLY A N 1
ATOM 778 C CA . GLY A 1 98 ? 33.983 -6.259 -32.013 1.00 77.25 98 GLY A CA 1
ATOM 779 C C . GLY A 1 98 ? 34.579 -6.208 -33.424 1.00 77.25 98 GLY A C 1
ATOM 780 O O . GLY A 1 98 ? 34.351 -7.091 -34.243 1.00 77.25 98 GLY A O 1
ATOM 781 N N . VAL A 1 99 ? 35.463 -5.248 -33.700 1.00 80.62 99 VAL A N 1
ATOM 782 C CA . VAL A 1 99 ? 36.122 -5.152 -35.020 1.00 80.62 99 VAL A CA 1
ATOM 783 C C . VAL A 1 99 ? 37.277 -6.149 -35.222 1.00 80.62 99 VAL A C 1
ATOM 785 O O . VAL A 1 99 ? 37.967 -6.094 -36.237 1.00 80.62 99 VAL A O 1
ATOM 788 N N . GLY A 1 100 ? 37.509 -7.067 -34.277 1.00 84.38 100 GLY A N 1
ATOM 789 C CA . GLY A 1 100 ? 38.547 -8.097 -34.373 1.00 84.38 100 GLY A CA 1
ATOM 790 C C . GLY A 1 100 ? 39.980 -7.603 -34.140 1.00 84.38 100 GLY A C 1
ATOM 791 O O . GLY A 1 100 ? 40.924 -8.347 -34.389 1.00 84.38 100 GLY A O 1
ATOM 792 N N . LEU A 1 101 ? 40.162 -6.375 -33.642 1.00 87.69 101 LEU A N 1
ATOM 793 C CA . LEU A 1 101 ? 41.473 -5.807 -33.298 1.00 87.69 101 LEU A CA 1
ATOM 794 C C . LEU A 1 101 ? 41.956 -6.219 -31.897 1.00 87.69 101 LEU A C 1
ATOM 796 O O . LEU A 1 101 ? 43.102 -5.955 -31.535 1.00 87.69 101 LEU A O 1
ATOM 800 N N . ARG A 1 102 ? 41.093 -6.850 -31.093 1.00 87.62 102 ARG A N 1
ATOM 801 C CA . ARG A 1 102 ? 41.411 -7.366 -29.756 1.00 87.62 102 ARG A CA 1
ATOM 802 C C . ARG A 1 102 ? 40.659 -8.673 -29.496 1.00 87.62 102 ARG A C 1
ATOM 804 O O . ARG A 1 102 ? 39.533 -8.838 -29.951 1.00 87.62 102 ARG A O 1
ATOM 811 N N . ALA A 1 103 ? 41.259 -9.608 -28.765 1.00 88.25 103 ALA A N 1
ATOM 812 C CA . ALA A 1 103 ? 40.571 -10.836 -28.369 1.00 88.25 103 ALA A CA 1
ATOM 813 C C . ALA A 1 103 ? 39.594 -10.550 -27.213 1.00 88.25 103 ALA A C 1
ATOM 815 O O . ALA A 1 103 ? 39.921 -9.767 -26.318 1.00 88.25 103 ALA A O 1
ATOM 816 N N . LEU A 1 104 ? 38.396 -11.144 -27.226 1.00 83.81 104 LEU A N 1
ATOM 817 C CA . LEU A 1 104 ? 37.358 -10.854 -26.224 1.00 83.81 104 LEU A CA 1
ATOM 818 C C . LEU A 1 104 ? 37.800 -11.218 -24.796 1.00 83.81 104 LEU A C 1
ATOM 820 O O . LEU A 1 104 ? 37.504 -10.494 -23.854 1.00 83.81 104 LEU A O 1
ATOM 824 N N . ASP A 1 105 ? 38.538 -12.313 -24.647 1.00 89.62 105 ASP A N 1
ATOM 825 C CA . ASP A 1 105 ? 39.116 -12.786 -23.383 1.00 89.62 105 ASP A CA 1
ATOM 826 C C . ASP A 1 105 ? 40.211 -11.860 -22.826 1.00 89.62 105 ASP A C 1
ATOM 828 O O . ASP A 1 105 ? 40.485 -11.869 -21.630 1.00 89.62 105 ASP A O 1
ATOM 832 N N . SER A 1 106 ? 40.802 -11.018 -23.676 1.00 90.56 106 SER A N 1
ATOM 833 C CA . SER A 1 106 ? 41.774 -9.993 -23.284 1.00 90.56 106 SER A CA 1
ATOM 834 C C . SER A 1 106 ? 41.136 -8.654 -22.894 1.00 90.56 106 SER A C 1
ATOM 836 O O . SER A 1 106 ? 41.856 -7.693 -22.597 1.00 90.56 106 SER A O 1
ATOM 838 N N . VAL A 1 107 ? 39.805 -8.539 -22.955 1.00 87.81 107 VAL A N 1
ATOM 839 C CA . VAL A 1 107 ? 39.085 -7.335 -22.536 1.00 87.81 107 VAL A CA 1
ATOM 840 C C . VAL A 1 107 ? 39.054 -7.287 -21.013 1.00 87.81 107 VAL A C 1
ATOM 842 O O . VAL A 1 107 ? 38.489 -8.155 -20.355 1.00 87.81 107 VAL A O 1
ATOM 845 N N . SER A 1 108 ? 39.635 -6.234 -20.449 1.00 91.19 108 SER A N 1
ATOM 846 C CA . SER A 1 108 ? 39.664 -6.000 -19.008 1.00 91.19 108 SER A CA 1
ATOM 847 C C . SER A 1 108 ? 39.313 -4.552 -18.722 1.00 91.19 108 SER A C 1
ATOM 849 O O . SER A 1 108 ? 39.889 -3.640 -19.320 1.00 91.19 108 SER A O 1
ATOM 851 N N . GLY A 1 109 ? 38.420 -4.306 -17.776 1.00 86.38 109 GLY A N 1
ATOM 852 C CA . GLY A 1 109 ? 38.154 -2.947 -17.347 1.00 86.38 109 GLY A CA 1
ATOM 853 C C . GLY A 1 109 ? 37.119 -2.872 -16.248 1.00 86.38 109 GLY A C 1
ATOM 854 O O . GLY A 1 109 ? 36.406 -3.835 -15.964 1.00 86.38 109 GLY A O 1
ATOM 855 N N . ASP A 1 110 ? 37.057 -1.692 -15.649 1.00 90.56 110 ASP A N 1
ATOM 856 C CA . ASP A 1 110 ? 36.227 -1.466 -14.482 1.00 90.56 110 ASP A CA 1
ATOM 857 C C . ASP A 1 110 ? 34.797 -1.113 -14.872 1.00 90.56 110 ASP A C 1
ATOM 859 O O . ASP A 1 110 ? 34.534 -0.441 -15.880 1.00 90.56 110 ASP A O 1
ATOM 863 N N . TRP A 1 111 ? 33.887 -1.539 -14.005 1.00 90.62 111 TRP A N 1
ATOM 864 C CA . TRP A 1 111 ? 32.503 -1.106 -13.973 1.00 90.62 111 TRP A CA 1
ATOM 865 C C . TRP A 1 111 ? 32.307 -0.206 -12.764 1.00 90.62 111 TRP A C 1
ATOM 867 O O . TRP A 1 111 ? 32.745 -0.519 -11.659 1.00 90.62 111 TRP A O 1
ATOM 877 N N . SER A 1 112 ? 31.617 0.908 -12.972 1.00 89.94 112 SER A N 1
ATOM 878 C CA . SER A 1 112 ? 31.216 1.799 -11.891 1.00 89.94 112 SER A CA 1
ATOM 879 C C . SER A 1 112 ? 29.742 1.591 -11.566 1.00 89.94 112 SER A C 1
ATOM 881 O O . SER A 1 112 ? 28.906 1.448 -12.460 1.00 89.94 112 SER A O 1
ATOM 883 N N . VAL A 1 113 ? 29.430 1.567 -10.271 1.00 94.06 113 VAL A N 1
ATOM 884 C CA . VAL A 1 113 ? 28.056 1.555 -9.769 1.00 94.06 113 VAL A CA 1
ATOM 885 C C . VAL A 1 113 ? 27.753 2.945 -9.231 1.00 94.06 113 VAL A C 1
ATOM 887 O O . VAL A 1 113 ? 28.397 3.395 -8.284 1.00 94.06 113 VAL A O 1
ATOM 890 N N . GLY A 1 114 ? 26.780 3.626 -9.828 1.00 94.12 114 GLY A N 1
ATOM 891 C CA . GLY A 1 114 ? 26.507 5.031 -9.538 1.00 94.12 114 GLY A CA 1
ATOM 892 C C . GLY A 1 114 ? 25.027 5.388 -9.544 1.00 94.12 114 GLY A C 1
ATOM 893 O O . GLY A 1 114 ? 24.147 4.535 -9.678 1.00 94.12 114 GLY A O 1
ATOM 894 N N . SER A 1 115 ? 24.755 6.678 -9.383 1.00 94.00 115 SER A N 1
ATOM 895 C CA . SER A 1 115 ? 23.428 7.240 -9.632 1.00 94.00 115 SER A CA 1
ATOM 896 C C . SER A 1 115 ? 23.122 7.221 -11.127 1.00 94.00 115 SER A C 1
ATOM 898 O O . SER A 1 115 ? 24.035 7.275 -11.951 1.00 94.00 115 SER A O 1
ATOM 900 N N . LEU A 1 116 ? 21.838 7.167 -11.473 1.00 92.38 116 LEU A N 1
ATOM 901 C CA . LEU A 1 116 ? 21.411 7.327 -12.857 1.00 92.38 116 LEU A CA 1
ATOM 902 C C . LEU A 1 116 ? 21.868 8.677 -13.414 1.00 92.38 116 LEU A C 1
ATOM 904 O O . LEU A 1 116 ? 21.681 9.719 -12.788 1.00 92.38 116 LEU A O 1
ATOM 908 N N . ALA A 1 117 ? 22.438 8.636 -14.608 1.00 88.62 117 ALA A N 1
ATOM 909 C CA . ALA A 1 117 ? 22.729 9.794 -15.438 1.00 88.62 117 ALA A CA 1
ATOM 910 C C . ALA A 1 117 ? 22.123 9.597 -16.839 1.00 88.62 117 ALA A C 1
ATOM 912 O O . ALA A 1 117 ? 21.900 8.454 -17.241 1.00 88.62 117 ALA A O 1
ATOM 913 N N . PRO A 1 118 ? 21.950 10.665 -17.639 1.00 84.69 118 PRO A N 1
ATOM 914 C CA . PRO A 1 118 ? 21.537 10.553 -19.046 1.00 84.69 118 PRO A CA 1
ATOM 915 C C . PRO A 1 118 ? 22.467 9.681 -19.915 1.00 84.69 118 PRO A C 1
ATOM 917 O O . PRO A 1 118 ? 22.111 9.291 -21.024 1.00 84.69 118 PRO A O 1
ATOM 920 N N . THR A 1 119 ? 23.676 9.393 -19.422 1.00 83.31 119 THR A N 1
ATOM 921 C CA . THR A 1 119 ? 24.692 8.531 -20.044 1.00 83.31 119 THR A CA 1
ATOM 922 C C . THR A 1 119 ? 24.657 7.082 -19.553 1.00 83.31 119 THR A C 1
ATOM 924 O O . THR A 1 119 ? 25.510 6.287 -19.948 1.00 83.31 119 THR A O 1
ATOM 927 N N . THR A 1 120 ? 23.701 6.722 -18.693 1.00 89.56 120 THR A N 1
ATOM 928 C CA . THR A 1 120 ? 23.539 5.346 -18.212 1.00 89.56 120 THR A CA 1
ATOM 929 C C . THR A 1 120 ? 23.230 4.433 -19.394 1.00 89.56 120 THR A C 1
ATOM 931 O O . THR A 1 120 ? 22.362 4.721 -20.213 1.00 89.56 120 THR A O 1
ATOM 934 N N . MET A 1 121 ? 23.961 3.328 -19.508 1.00 88.88 121 MET A N 1
ATOM 935 C CA . MET A 1 121 ? 23.674 2.284 -20.498 1.00 88.88 121 MET A CA 1
ATOM 936 C C . MET A 1 121 ? 22.931 1.116 -19.881 1.00 88.88 121 MET A C 1
ATOM 938 O O . MET A 1 121 ? 21.997 0.593 -20.474 1.00 88.88 121 MET A O 1
ATOM 942 N N . PHE A 1 122 ? 23.370 0.705 -18.696 1.00 92.12 122 PHE A N 1
ATOM 943 C CA . PHE A 1 122 ? 22.795 -0.395 -17.949 1.00 92.12 122 PHE A CA 1
ATOM 944 C C . PHE A 1 122 ? 22.410 0.099 -16.571 1.00 92.12 122 PHE A C 1
ATOM 946 O O . PHE A 1 122 ? 23.098 0.930 -15.978 1.00 92.12 122 PHE A O 1
ATOM 953 N N . TYR A 1 123 ? 21.347 -0.463 -16.026 1.00 95.12 123 TYR A N 1
ATOM 954 C CA . TYR A 1 123 ? 21.025 -0.291 -14.626 1.00 95.12 123 TYR A CA 1
ATOM 955 C C . TYR A 1 123 ? 20.641 -1.627 -14.006 1.00 95.12 123 TYR A C 1
ATOM 957 O O . TYR A 1 123 ? 20.090 -2.519 -14.654 1.00 95.12 123 TYR A O 1
ATOM 965 N N . ILE A 1 124 ? 20.969 -1.757 -12.726 1.00 96.25 124 ILE A N 1
ATOM 966 C CA . ILE A 1 124 ? 20.608 -2.898 -11.893 1.00 96.25 124 ILE A CA 1
ATOM 967 C C . ILE A 1 124 ? 19.774 -2.397 -10.729 1.00 96.25 124 ILE A C 1
ATOM 969 O O . ILE A 1 124 ? 20.048 -1.337 -10.164 1.00 96.25 124 ILE A O 1
ATOM 973 N N . GLY A 1 125 ? 18.753 -3.152 -10.360 1.00 96.38 125 GLY A N 1
ATOM 974 C CA . GLY A 1 125 ? 17.902 -2.779 -9.252 1.00 96.38 125 GLY A CA 1
ATOM 975 C C . GLY A 1 125 ? 17.202 -3.950 -8.606 1.00 96.38 125 GLY A C 1
ATOM 976 O O . GLY A 1 125 ? 17.356 -5.113 -8.985 1.00 96.38 125 GLY A O 1
ATOM 977 N N . HIS A 1 126 ? 16.437 -3.597 -7.586 1.00 97.12 126 HIS A N 1
ATOM 978 C CA . HIS A 1 126 ? 15.576 -4.518 -6.879 1.00 97.12 126 HIS A CA 1
ATOM 979 C C . HIS A 1 126 ? 14.223 -3.873 -6.597 1.00 97.12 126 HIS A C 1
ATOM 981 O O . HIS A 1 126 ? 14.102 -2.647 -6.563 1.00 97.12 126 HIS A O 1
ATOM 987 N N . ALA A 1 127 ? 13.217 -4.713 -6.383 1.00 96.81 127 ALA A N 1
ATOM 988 C CA . ALA A 1 127 ? 11.906 -4.339 -5.875 1.00 96.81 127 ALA A CA 1
ATOM 989 C C . ALA A 1 127 ? 11.379 -5.449 -4.955 1.00 96.81 127 ALA A C 1
ATOM 991 O O . ALA A 1 127 ? 11.601 -6.631 -5.219 1.00 96.81 127 ALA A O 1
ATOM 992 N N . VAL A 1 128 ? 10.672 -5.105 -3.880 1.00 95.81 128 VAL A N 1
ATOM 993 C CA . VAL A 1 128 ? 10.166 -6.085 -2.907 1.00 95.81 128 VAL A CA 1
ATOM 994 C C . VAL A 1 128 ? 8.670 -6.287 -3.108 1.00 95.81 128 VAL A C 1
ATOM 996 O O . VAL A 1 128 ? 7.902 -5.328 -3.069 1.00 95.81 128 VAL A O 1
ATOM 999 N N . LYS A 1 129 ? 8.222 -7.533 -3.301 1.00 94.38 129 LYS A N 1
ATOM 1000 C CA . LYS A 1 129 ? 6.793 -7.847 -3.390 1.00 94.38 129 LYS A CA 1
ATOM 1001 C C . LYS A 1 129 ? 6.110 -7.541 -2.061 1.00 94.38 129 LYS A C 1
ATOM 1003 O O . LYS A 1 129 ? 6.495 -8.058 -1.010 1.00 94.38 129 LYS A O 1
ATOM 1008 N N . THR A 1 130 ? 5.037 -6.768 -2.110 1.00 87.06 130 THR A N 1
ATOM 1009 C CA . THR A 1 130 ? 4.270 -6.403 -0.919 1.00 87.06 130 THR A CA 1
ATOM 1010 C C . THR A 1 130 ? 3.459 -7.585 -0.393 1.00 87.06 130 THR A C 1
ATOM 1012 O O . THR A 1 130 ? 3.004 -8.453 -1.142 1.00 87.06 130 THR A O 1
ATOM 1015 N N . TYR A 1 131 ? 3.186 -7.596 0.914 1.00 73.81 131 TYR A N 1
ATOM 1016 C CA . TYR A 1 131 ? 2.309 -8.587 1.561 1.00 73.81 131 TYR A CA 1
ATOM 1017 C C . TYR A 1 131 ? 0.825 -8.455 1.180 1.00 73.81 131 TYR A C 1
ATOM 1019 O O . TYR A 1 131 ? -0.053 -9.098 1.751 1.00 73.81 131 TYR A O 1
ATOM 1027 N N . HIS A 1 132 ? 0.522 -7.595 0.214 1.00 58.41 132 HIS A N 1
ATOM 1028 C CA . HIS A 1 132 ? -0.731 -6.867 0.174 1.00 58.41 132 HIS A CA 1
ATOM 1029 C C . HIS A 1 132 ? -1.285 -6.692 -1.245 1.00 58.41 132 HIS A C 1
ATOM 1031 O O . HIS A 1 132 ? -2.133 -5.838 -1.498 1.00 58.41 132 HIS A O 1
ATOM 1037 N N . VAL A 1 133 ? -0.876 -7.565 -2.169 1.00 50.16 133 VAL A N 1
ATOM 1038 C CA . VAL A 1 133 ? -1.380 -7.552 -3.552 1.00 50.16 133 VAL A CA 1
ATOM 1039 C C . VAL A 1 133 ? -2.870 -7.933 -3.625 1.00 50.16 133 VAL A C 1
ATOM 1041 O O . VAL A 1 133 ? -3.569 -7.518 -4.545 1.00 50.16 133 VAL A O 1
ATOM 1044 N N . SER A 1 134 ? -3.415 -8.642 -2.628 1.00 47.06 134 SER A N 1
ATOM 1045 C CA . SER A 1 134 ? -4.822 -9.070 -2.655 1.00 47.06 134 SER A CA 1
ATOM 1046 C C . SER A 1 134 ? -5.844 -7.951 -2.418 1.00 47.06 134 SER A C 1
ATOM 1048 O O . SER A 1 134 ? -7.007 -8.151 -2.762 1.00 47.06 134 SER A O 1
ATOM 1050 N N . TRP A 1 135 ? -5.456 -6.774 -1.905 1.00 45.00 135 TRP A N 1
ATOM 1051 C CA . TRP A 1 135 ? -6.407 -5.676 -1.670 1.00 45.00 135 TRP A CA 1
ATOM 1052 C C . TRP A 1 135 ? -6.209 -4.447 -2.557 1.00 45.00 135 TRP A C 1
ATOM 1054 O O . TRP A 1 135 ? -7.199 -3.795 -2.854 1.00 45.00 135 TRP A O 1
ATOM 1064 N N . ARG A 1 136 ? -5.007 -4.110 -3.048 1.00 45.88 136 ARG A N 1
ATOM 1065 C CA . ARG A 1 136 ? -4.847 -2.866 -3.838 1.00 45.88 136 ARG A CA 1
ATOM 1066 C C . ARG A 1 136 ? -5.476 -2.911 -5.235 1.00 45.88 136 ARG A C 1
ATOM 1068 O O . ARG A 1 136 ? -6.049 -1.909 -5.643 1.00 45.88 136 ARG A O 1
ATOM 1075 N N . LEU A 1 137 ? -5.439 -4.050 -5.932 1.00 47.00 137 LEU A N 1
ATOM 1076 C CA . LEU A 1 137 ? -6.038 -4.173 -7.273 1.00 47.00 137 LEU A CA 1
ATOM 1077 C C . LEU A 1 137 ? -7.494 -4.672 -7.246 1.00 47.00 137 LEU A C 1
ATOM 1079 O O . LEU A 1 137 ? -8.255 -4.366 -8.154 1.00 47.00 137 LEU A O 1
ATOM 1083 N N . ARG A 1 138 ? -7.923 -5.372 -6.181 1.00 43.94 138 ARG A N 1
ATOM 1084 C CA . ARG A 1 138 ? -9.341 -5.751 -5.983 1.00 43.94 138 ARG A CA 1
ATOM 1085 C C . ARG A 1 138 ? -10.178 -4.698 -5.240 1.00 43.94 138 ARG A C 1
ATOM 1087 O O . ARG A 1 138 ? -11.398 -4.804 -5.266 1.00 43.94 138 ARG A O 1
ATOM 1094 N N . ALA A 1 139 ? -9.568 -3.695 -4.597 1.00 43.84 139 ALA A N 1
ATOM 1095 C CA . ALA A 1 139 ? -10.276 -2.694 -3.781 1.00 43.84 139 ALA A CA 1
ATOM 1096 C C . ALA A 1 139 ? -10.159 -1.244 -4.288 1.00 43.84 139 ALA A C 1
ATOM 1098 O O . ALA A 1 139 ? -10.194 -0.302 -3.494 1.00 43.84 139 ALA A O 1
ATOM 1099 N N . LEU A 1 140 ? -10.099 -1.043 -5.604 1.00 51.94 140 LEU A N 1
ATOM 1100 C CA . LEU A 1 140 ? -10.620 0.190 -6.204 1.00 51.94 140 LEU A CA 1
ATOM 1101 C C . LEU A 1 140 ? -12.062 -0.052 -6.668 1.00 51.94 140 LEU A C 1
ATOM 1103 O O . LEU A 1 140 ? -12.427 0.227 -7.803 1.00 51.94 140 LEU A O 1
ATOM 1107 N N . GLN A 1 141 ? -12.897 -0.585 -5.769 1.00 64.88 141 GLN A N 1
ATOM 1108 C CA . GLN A 1 141 ? -14.330 -0.323 -5.850 1.00 64.88 141 GLN A CA 1
ATOM 1109 C C . GLN A 1 141 ? -14.520 1.131 -5.435 1.00 64.88 141 GLN A C 1
ATOM 1111 O O . GLN A 1 141 ? -14.727 1.433 -4.262 1.00 64.88 141 GLN A O 1
ATOM 1116 N N . TRP A 1 142 ? -14.330 2.029 -6.393 1.00 81.06 142 TRP A N 1
ATOM 1117 C CA . TRP A 1 142 ? -14.749 3.408 -6.247 1.00 81.06 142 TRP A CA 1
ATOM 1118 C C . TRP A 1 142 ? -16.266 3.421 -6.086 1.00 81.06 142 TRP A C 1
ATOM 1120 O O . TRP A 1 142 ? -16.982 2.822 -6.890 1.00 81.06 142 TRP A O 1
ATOM 1130 N N . GLN A 1 143 ? -16.747 4.048 -5.021 1.00 87.50 143 GLN A N 1
ATOM 1131 C CA . GLN A 1 143 ? -18.173 4.255 -4.812 1.00 87.50 143 GLN A CA 1
ATOM 1132 C C . GLN A 1 143 ? -18.569 5.637 -5.320 1.00 87.50 143 GLN A C 1
ATOM 1134 O O . GLN A 1 143 ? -17.757 6.563 -5.353 1.00 87.50 143 GLN A O 1
ATOM 1139 N N . VAL A 1 144 ? -19.833 5.777 -5.718 1.00 89.88 144 VAL A N 1
ATOM 1140 C CA . VAL A 1 144 ? -20.404 7.090 -6.029 1.00 89.88 144 VAL A CA 1
ATOM 1141 C C . VAL A 1 144 ? -20.203 8.009 -4.823 1.00 89.88 144 VAL A C 1
ATOM 1143 O O . VAL A 1 144 ? -20.545 7.641 -3.700 1.00 89.88 144 VAL A O 1
ATOM 1146 N N . GLY A 1 145 ? -19.623 9.184 -5.059 1.00 86.50 145 GLY A N 1
ATOM 1147 C CA . GLY A 1 145 ? -19.259 10.157 -4.027 1.00 86.50 145 GLY A CA 1
ATOM 1148 C C . GLY A 1 145 ? -17.815 10.063 -3.522 1.00 86.50 145 GLY A C 1
ATOM 1149 O O . GLY A 1 145 ? -17.395 10.928 -2.754 1.00 86.50 145 GLY A O 1
ATOM 1150 N N . ASP A 1 146 ? -17.022 9.074 -3.949 1.00 91.31 146 ASP A N 1
ATOM 1151 C CA . ASP A 1 146 ? -15.591 9.050 -3.629 1.00 91.31 146 ASP A CA 1
ATOM 1152 C C . ASP A 1 146 ? -14.840 10.212 -4.303 1.00 91.31 146 ASP A C 1
ATOM 1154 O O . ASP A 1 146 ? -15.149 10.609 -5.424 1.00 91.31 146 ASP A O 1
ATOM 1158 N N . VAL A 1 147 ? -13.796 10.720 -3.639 1.00 90.38 147 VAL A N 1
ATOM 1159 C CA . VAL A 1 147 ? -12.873 11.715 -4.214 1.00 90.38 147 VAL A CA 1
ATOM 1160 C C . VAL A 1 147 ? -11.627 11.015 -4.760 1.00 90.38 147 VAL A C 1
ATOM 1162 O O . VAL A 1 147 ? -10.895 10.346 -4.017 1.00 90.38 147 VAL A O 1
ATOM 1165 N N . ALA A 1 148 ? -11.368 11.204 -6.050 1.00 92.88 148 ALA A N 1
ATOM 1166 C CA . ALA A 1 148 ? -10.206 10.720 -6.779 1.00 92.88 148 ALA A CA 1
ATOM 1167 C C . ALA A 1 148 ? -9.347 11.887 -7.293 1.00 92.88 148 ALA A C 1
ATOM 1169 O O . ALA A 1 148 ? -9.744 13.048 -7.264 1.00 92.88 148 ALA A O 1
ATOM 1170 N N . LEU A 1 149 ? -8.146 11.573 -7.764 1.00 92.12 149 LEU A N 1
ATOM 1171 C CA . LEU A 1 149 ? -7.256 12.489 -8.462 1.00 92.12 149 LEU A CA 1
ATOM 1172 C C . LEU A 1 149 ? -7.160 12.062 -9.922 1.00 92.12 149 LEU A C 1
ATOM 1174 O O . LEU A 1 149 ? -6.649 10.982 -10.214 1.00 92.12 149 LEU A O 1
ATOM 1178 N N . LEU A 1 150 ? -7.633 12.915 -10.822 1.00 94.88 150 LEU A N 1
ATOM 1179 C CA . LEU A 1 150 ? -7.581 12.732 -12.263 1.00 94.88 150 LEU A CA 1
ATOM 1180 C C . LEU A 1 150 ? -6.269 13.285 -12.820 1.00 94.88 150 LEU A C 1
ATOM 1182 O O . LEU A 1 150 ? -5.969 14.460 -12.626 1.00 94.88 150 LEU A O 1
ATOM 1186 N N . LYS A 1 151 ? -5.509 12.476 -13.559 1.00 92.50 151 LYS A N 1
ATOM 1187 C CA . LYS A 1 151 ? -4.366 12.971 -14.335 1.00 92.50 151 LYS A CA 1
ATOM 1188 C C . LYS A 1 151 ? -4.873 13.768 -15.540 1.00 92.50 151 LYS A C 1
ATOM 1190 O O . LYS A 1 151 ? -5.479 13.196 -16.445 1.00 92.50 151 LYS A O 1
ATOM 1195 N N . ALA A 1 152 ? -4.633 15.074 -15.564 1.00 89.44 152 ALA A N 1
ATOM 1196 C CA . ALA A 1 152 ? -5.085 15.938 -16.648 1.00 89.44 152 ALA A CA 1
ATOM 1197 C C . ALA A 1 152 ? -4.344 15.627 -17.960 1.00 89.44 152 ALA A C 1
ATOM 1199 O O . ALA A 1 152 ? -3.112 15.609 -18.009 1.00 89.44 152 ALA A O 1
ATOM 1200 N N . GLY A 1 153 ? -5.109 15.368 -19.025 1.00 83.69 153 GLY A N 1
ATOM 1201 C CA . GLY A 1 153 ? -4.594 14.999 -20.350 1.00 83.69 153 GLY A CA 1
ATOM 1202 C C . GLY A 1 153 ? -4.487 16.153 -21.354 1.00 83.69 153 GLY A C 1
ATOM 1203 O O . GLY A 1 153 ? -3.953 15.948 -22.437 1.00 83.69 153 GLY A O 1
ATOM 1204 N N . GLY A 1 154 ? -4.978 17.353 -21.021 1.00 79.62 154 GLY A N 1
ATOM 1205 C CA . GLY A 1 154 ? -4.998 18.516 -21.917 1.00 79.62 154 GLY A CA 1
ATOM 1206 C C . GLY A 1 154 ? -5.064 19.849 -21.161 1.00 79.62 154 GLY A C 1
ATOM 1207 O O . GLY A 1 154 ? -5.450 19.885 -19.993 1.00 79.62 154 GLY A O 1
ATOM 1208 N N . GLY A 1 155 ? -4.675 20.943 -21.825 1.00 82.56 155 GLY A N 1
ATOM 1209 C CA . GLY A 1 155 ? -4.719 22.304 -21.272 1.00 82.56 155 GLY A CA 1
ATOM 1210 C C . GLY A 1 155 ? -3.528 22.687 -20.372 1.00 82.56 155 GLY A C 1
ATOM 1211 O O . GLY A 1 155 ? -2.502 22.010 -20.376 1.00 82.56 155 GLY A O 1
ATOM 1212 N N . PRO A 1 156 ? -3.635 23.774 -19.585 1.00 78.50 156 PRO A N 1
ATOM 1213 C CA . PRO A 1 156 ? -2.527 24.287 -18.767 1.00 78.50 156 PRO A CA 1
ATOM 1214 C C . PRO A 1 156 ? -2.121 23.364 -17.604 1.00 78.50 156 PRO A C 1
ATOM 1216 O O . PRO A 1 156 ? -1.104 23.604 -16.962 1.00 78.50 156 PRO A O 1
ATOM 1219 N N . TYR A 1 157 ? -2.890 22.303 -17.338 1.00 76.94 157 TYR A N 1
ATOM 1220 C CA . TYR A 1 157 ? -2.661 21.363 -16.237 1.00 76.94 157 TYR A CA 1
ATOM 1221 C C . TYR A 1 157 ? -2.152 19.985 -16.693 1.00 76.94 157 TYR A C 1
ATOM 1223 O O . TYR A 1 157 ? -2.134 19.061 -15.884 1.00 76.94 157 TYR A O 1
ATOM 1231 N N . VAL A 1 158 ? -1.754 19.808 -17.962 1.00 87.06 158 VAL A N 1
ATOM 1232 C CA . VAL A 1 158 ? -1.288 18.510 -18.499 1.00 87.06 158 VAL A CA 1
ATOM 1233 C C . VAL A 1 158 ? -0.257 17.857 -17.574 1.00 87.06 158 VAL A C 1
ATOM 1235 O O . VAL A 1 158 ? 0.749 18.457 -17.206 1.00 87.06 158 VAL A O 1
ATOM 1238 N N . GLY A 1 159 ? -0.513 16.602 -17.201 1.00 77.44 159 GLY A N 1
ATOM 1239 C CA . GLY A 1 159 ? 0.360 15.808 -16.338 1.00 77.44 159 GLY A CA 1
ATOM 1240 C C . GLY A 1 159 ? 0.148 16.008 -14.834 1.00 77.44 159 GLY A C 1
ATOM 1241 O O . GLY A 1 159 ? 0.594 15.155 -14.064 1.00 77.44 159 GLY A O 1
ATOM 1242 N N . GLN A 1 160 ? -0.570 17.052 -14.410 1.00 86.69 160 GLN A N 1
ATOM 1243 C CA . GLN A 1 160 ? -0.929 17.270 -13.007 1.00 86.69 160 GLN A CA 1
ATOM 1244 C C . GLN A 1 160 ? -2.155 16.446 -12.599 1.00 86.69 160 GLN A C 1
ATOM 1246 O O . GLN A 1 160 ? -2.977 16.048 -13.427 1.00 86.69 160 GLN A O 1
ATOM 1251 N N . PHE A 1 161 ? -2.272 16.185 -11.298 1.00 88.00 161 PHE A N 1
ATOM 1252 C CA . PHE A 1 161 ? -3.399 15.476 -10.703 1.00 88.00 161 PHE A CA 1
ATOM 1253 C C . PHE A 1 161 ? -4.414 16.470 -10.133 1.00 88.00 161 PHE A C 1
ATOM 1255 O O . PHE A 1 161 ? -4.085 17.247 -9.241 1.00 88.00 161 PHE A O 1
ATOM 1262 N N . ILE A 1 162 ? -5.648 16.425 -10.633 1.00 92.06 162 ILE A N 1
ATOM 1263 C CA . ILE A 1 162 ? -6.736 17.331 -10.253 1.00 92.06 162 ILE A CA 1
ATOM 1264 C C . ILE A 1 162 ? -7.775 16.556 -9.430 1.00 92.06 162 ILE A C 1
ATOM 1266 O O . ILE A 1 162 ? -8.174 15.466 -9.845 1.00 92.06 162 ILE A O 1
ATOM 1270 N N . PRO A 1 163 ? -8.233 17.072 -8.277 1.00 92.94 163 PRO A N 1
ATOM 1271 C CA . PRO A 1 163 ? -9.299 16.437 -7.512 1.00 92.94 163 PRO A CA 1
ATOM 1272 C C . PRO A 1 163 ? -10.607 16.366 -8.305 1.00 92.94 163 PRO A C 1
ATOM 1274 O O . PRO A 1 163 ? -10.999 17.309 -8.989 1.00 92.94 163 PRO A O 1
ATOM 1277 N N . CYS A 1 164 ? -11.273 15.219 -8.208 1.00 95.19 164 CYS A N 1
ATOM 1278 C CA . CYS A 1 164 ? -12.512 14.909 -8.906 1.00 95.19 164 CYS A CA 1
ATOM 1279 C C . CYS A 1 164 ? -13.406 14.007 -8.045 1.00 95.19 164 CYS A C 1
ATOM 1281 O O . CYS A 1 164 ? -12.904 13.213 -7.248 1.00 95.19 164 CYS A O 1
ATOM 1283 N N . GLY A 1 165 ? -14.723 14.131 -8.186 1.00 94.94 165 GLY A N 1
ATOM 1284 C CA . GLY A 1 165 ? -15.695 13.229 -7.568 1.00 94.94 165 GLY A CA 1
ATOM 1285 C C . GLY A 1 165 ? -16.078 12.094 -8.518 1.00 94.94 165 GLY A C 1
ATOM 1286 O O . GLY A 1 165 ? -16.253 12.327 -9.712 1.00 94.94 165 GLY A O 1
ATOM 1287 N N . ILE A 1 166 ? -16.231 10.876 -8.005 1.00 96.25 166 ILE A N 1
ATOM 1288 C CA . ILE A 1 166 ? -16.759 9.735 -8.759 1.00 96.25 166 ILE A CA 1
ATOM 1289 C C . ILE A 1 166 ? -18.290 9.835 -8.792 1.00 96.25 166 ILE A C 1
ATOM 1291 O O . ILE A 1 166 ? -18.938 9.758 -7.749 1.00 96.25 166 ILE A O 1
ATOM 1295 N N . LEU A 1 167 ? -18.884 9.981 -9.977 1.00 95.44 167 LEU A N 1
ATOM 1296 C CA . LEU A 1 167 ? -20.342 9.997 -10.163 1.00 95.44 167 LEU A CA 1
ATOM 1297 C C . LEU A 1 167 ? -20.929 8.595 -10.360 1.00 95.44 167 LEU A C 1
ATOM 1299 O O . LEU A 1 167 ? -22.088 8.361 -10.030 1.00 95.44 167 LEU A O 1
ATOM 1303 N N . GLY A 1 168 ? -20.144 7.662 -10.898 1.00 95.12 168 GLY A N 1
ATOM 1304 C CA . GLY A 1 168 ? -20.577 6.292 -11.159 1.00 95.12 168 GLY A CA 1
ATOM 1305 C C . GLY A 1 168 ? -19.687 5.585 -12.169 1.00 95.12 168 GLY A C 1
ATOM 1306 O O . GLY A 1 168 ? -18.682 6.132 -12.618 1.00 95.12 168 GLY A O 1
ATOM 1307 N N . ASN A 1 169 ? -20.055 4.353 -12.516 1.00 95.06 169 ASN A N 1
ATOM 1308 C CA . ASN A 1 169 ? -19.394 3.625 -13.595 1.00 95.06 169 ASN A CA 1
ATOM 1309 C C . ASN A 1 169 ? -19.680 4.321 -14.930 1.00 95.06 169 ASN A C 1
ATOM 1311 O O . ASN A 1 169 ? -20.815 4.730 -15.179 1.00 95.06 169 ASN A O 1
ATOM 1315 N N . GLY A 1 170 ? -18.658 4.427 -15.775 1.00 92.81 170 GLY A N 1
ATOM 1316 C CA . GLY A 1 170 ? -18.823 4.867 -17.153 1.00 92.81 170 GLY A CA 1
ATOM 1317 C C . GLY A 1 170 ? -19.514 3.797 -18.000 1.00 92.81 170 GLY A C 1
ATOM 1318 O O . GLY A 1 170 ? -19.738 2.661 -17.575 1.00 92.81 170 GLY A O 1
ATOM 1319 N N . THR A 1 171 ? -19.845 4.161 -19.230 1.00 94.25 171 THR A N 1
ATOM 1320 C CA . THR A 1 171 ? -20.440 3.267 -20.230 1.00 94.25 171 THR A CA 1
ATOM 1321 C C . THR A 1 171 ? -19.440 2.245 -20.775 1.00 94.25 171 THR A C 1
ATOM 1323 O O . THR A 1 171 ? -19.837 1.179 -21.249 1.00 94.25 171 THR A O 1
ATOM 1326 N N . LYS A 1 172 ? -18.135 2.534 -20.686 1.00 91.19 172 LYS A N 1
ATOM 1327 C CA . LYS A 1 172 ? -17.056 1.640 -21.130 1.00 91.19 172 LYS A CA 1
ATOM 1328 C C . LYS A 1 172 ? -16.484 0.828 -19.969 1.00 91.19 172 LYS A C 1
ATOM 1330 O O . LYS A 1 172 ? -16.451 1.270 -18.819 1.00 91.19 172 LYS A O 1
ATOM 1335 N N . LYS A 1 173 ? -15.969 -0.366 -20.276 1.00 84.44 173 LYS A N 1
ATOM 1336 C CA . LYS A 1 173 ? -15.299 -1.224 -19.290 1.00 84.44 173 LYS A CA 1
ATOM 1337 C C . LYS A 1 173 ? -14.125 -0.475 -18.644 1.00 84.44 173 LYS A C 1
ATOM 1339 O O . LYS A 1 173 ? -13.358 0.170 -19.348 1.00 84.44 173 LYS A O 1
ATOM 1344 N N . GLU A 1 174 ? -13.999 -0.592 -17.320 1.00 86.56 174 GLU A N 1
ATOM 1345 C CA . GLU A 1 174 ? -12.919 0.025 -16.523 1.00 86.56 174 GLU A CA 1
ATOM 1346 C C . GLU A 1 174 ? -12.868 1.558 -16.607 1.00 86.56 174 GLU A C 1
ATOM 1348 O O . GLU A 1 174 ? -11.817 2.177 -16.423 1.00 86.56 174 GLU A O 1
ATOM 1353 N N . THR A 1 175 ? -14.024 2.182 -16.834 1.00 91.88 175 THR A N 1
ATOM 1354 C CA . THR A 1 175 ? -14.166 3.636 -16.819 1.00 91.88 175 THR A CA 1
ATOM 1355 C C . THR A 1 175 ? -15.147 4.110 -15.750 1.00 91.88 175 THR A C 1
ATOM 1357 O O . THR A 1 175 ? -16.038 3.368 -15.334 1.00 91.88 175 THR A O 1
ATOM 1360 N N . PHE A 1 176 ? -14.971 5.351 -15.302 1.00 95.25 176 PHE A N 1
ATOM 1361 C CA . PHE A 1 176 ? -15.845 6.038 -14.357 1.00 95.25 176 PHE A CA 1
ATOM 1362 C C . PHE A 1 176 ? -16.266 7.390 -14.923 1.00 95.25 176 PHE A C 1
ATOM 1364 O O . PHE A 1 176 ? -15.471 8.085 -15.556 1.00 95.25 176 PHE A O 1
ATOM 1371 N N . ASP A 1 177 ? -17.500 7.783 -14.637 1.00 96.00 177 ASP A N 1
ATOM 1372 C CA . ASP A 1 177 ? -17.953 9.148 -14.850 1.00 96.00 177 ASP A CA 1
ATOM 1373 C C . ASP A 1 177 ? -17.509 10.002 -13.668 1.00 96.00 177 ASP A C 1
ATOM 1375 O O . ASP A 1 177 ? -17.734 9.650 -12.507 1.00 96.00 177 ASP A O 1
ATOM 1379 N N . LEU A 1 178 ? -16.876 11.131 -13.964 1.00 96.69 178 LEU A N 1
ATOM 1380 C CA . LEU A 1 178 ? -16.290 12.017 -12.967 1.00 96.69 178 LEU A CA 1
ATOM 1381 C C . LEU A 1 178 ? -16.961 13.384 -12.973 1.00 96.69 178 LEU A C 1
ATOM 1383 O O . LEU A 1 178 ? -17.508 13.817 -13.989 1.00 96.69 178 LEU A O 1
ATOM 1387 N N . ILE A 1 179 ? -16.837 14.098 -11.859 1.00 95.94 179 ILE A N 1
ATOM 1388 C CA . ILE A 1 179 ? -17.092 15.534 -11.771 1.00 95.94 179 ILE A CA 1
ATOM 1389 C C . ILE A 1 179 ? -15.817 16.266 -11.344 1.00 95.94 179 ILE A C 1
ATOM 1391 O O . ILE A 1 179 ? -15.190 15.914 -10.346 1.00 95.94 179 ILE A O 1
ATOM 1395 N N . VAL A 1 180 ? -15.412 17.271 -12.119 1.00 94.81 180 VAL A N 1
ATOM 1396 C CA . VAL A 1 180 ? -14.278 18.158 -11.826 1.00 94.81 180 VAL A CA 1
ATOM 1397 C C . VAL A 1 180 ? -14.814 19.584 -11.783 1.00 94.81 180 VAL A C 1
ATOM 1399 O O . VAL A 1 180 ? -15.224 20.125 -12.810 1.00 94.81 180 VAL A O 1
ATOM 1402 N N . GLY A 1 181 ? -14.866 20.189 -10.595 1.00 92.88 181 GLY A N 1
ATOM 1403 C CA . GLY A 1 181 ? -15.607 21.439 -10.402 1.00 92.88 181 GLY A CA 1
ATOM 1404 C C . GLY A 1 181 ? -17.092 21.236 -10.720 1.00 92.88 181 GLY A C 1
ATOM 1405 O O . GLY A 1 181 ? -17.737 20.390 -10.111 1.00 92.88 181 GLY A O 1
ATOM 1406 N N . SER A 1 182 ? -17.624 21.970 -11.698 1.00 90.62 182 SER A N 1
ATOM 1407 C CA . SER A 1 182 ? -18.995 21.805 -12.209 1.00 90.62 182 SER A CA 1
ATOM 1408 C C . SER A 1 182 ? -19.087 20.952 -13.482 1.00 90.62 182 SER A C 1
ATOM 1410 O O . SER A 1 182 ? -20.184 20.697 -13.978 1.00 90.62 182 SER A O 1
ATOM 1412 N N . GLN A 1 183 ? -17.954 20.505 -14.034 1.00 94.88 183 GLN A N 1
ATOM 1413 C CA . GLN A 1 183 ? -17.915 19.802 -15.312 1.00 94.88 183 GLN A CA 1
ATOM 1414 C C . GLN A 1 183 ? -17.945 18.284 -15.116 1.00 94.88 183 GLN A C 1
ATOM 1416 O O . GLN A 1 183 ? -17.094 17.711 -14.433 1.00 94.88 183 GLN A O 1
ATOM 1421 N N . ARG A 1 184 ? -18.895 17.617 -15.778 1.00 96.25 184 ARG A N 1
ATOM 1422 C CA . ARG A 1 184 ? -18.929 16.155 -15.887 1.00 96.25 184 ARG A CA 1
ATOM 1423 C C . ARG A 1 184 ? -17.974 15.682 -16.982 1.00 96.25 184 ARG A C 1
ATOM 1425 O O . ARG A 1 184 ? -18.025 16.187 -18.102 1.00 96.25 184 ARG A O 1
ATOM 1432 N N . ILE A 1 185 ? -17.148 14.688 -16.668 1.00 96.44 185 ILE A N 1
ATOM 1433 C CA . ILE A 1 185 ? -16.224 14.043 -17.607 1.00 96.44 185 ILE A CA 1
ATOM 1434 C C . ILE A 1 185 ? -16.594 12.555 -17.684 1.00 96.44 185 ILE A C 1
ATOM 1436 O O . ILE A 1 185 ? -16.354 11.832 -16.714 1.00 96.44 185 ILE A O 1
ATOM 1440 N N . PRO A 1 186 ? -17.217 12.094 -18.782 1.00 97.00 186 PRO A N 1
ATOM 1441 C CA . PRO A 1 186 ? -17.656 10.710 -18.904 1.00 97.00 186 PRO A CA 1
ATOM 1442 C C . PRO A 1 186 ? -16.511 9.756 -19.275 1.00 97.00 186 PRO A C 1
ATOM 1444 O O . PRO A 1 186 ? -15.521 10.169 -19.881 1.00 97.00 186 PRO A O 1
ATOM 1447 N N . ASP A 1 187 ? -16.690 8.471 -18.961 1.00 95.69 187 ASP A N 1
ATOM 1448 C CA . ASP A 1 187 ? -15.834 7.356 -19.401 1.00 95.69 187 ASP A CA 1
ATOM 1449 C C . ASP A 1 187 ? -14.323 7.528 -19.131 1.00 95.69 187 ASP A C 1
ATOM 1451 O O . ASP A 1 187 ? -13.470 7.156 -19.947 1.00 95.69 187 ASP A O 1
ATOM 1455 N N . VAL A 1 188 ? -13.948 8.049 -17.965 1.00 93.50 188 VAL A N 1
ATOM 1456 C CA . VAL A 1 188 ? -12.534 8.189 -17.609 1.00 93.50 188 VAL A CA 1
ATOM 1457 C C . VAL A 1 188 ? -11.955 6.861 -17.143 1.00 93.50 188 VAL A C 1
ATOM 1459 O O . VAL A 1 188 ? -12.402 6.280 -16.156 1.00 93.50 188 VAL A O 1
ATOM 1462 N N . HIS A 1 189 ? -10.922 6.389 -17.841 1.00 92.81 189 HIS A N 1
ATOM 1463 C CA . HIS A 1 189 ? -10.267 5.118 -17.543 1.00 92.81 189 HIS A CA 1
ATOM 1464 C C . HIS A 1 189 ? -9.660 5.093 -16.135 1.00 92.81 189 HIS A C 1
ATOM 1466 O O . HIS A 1 189 ? -9.002 6.046 -15.715 1.00 92.81 189 HIS A O 1
ATOM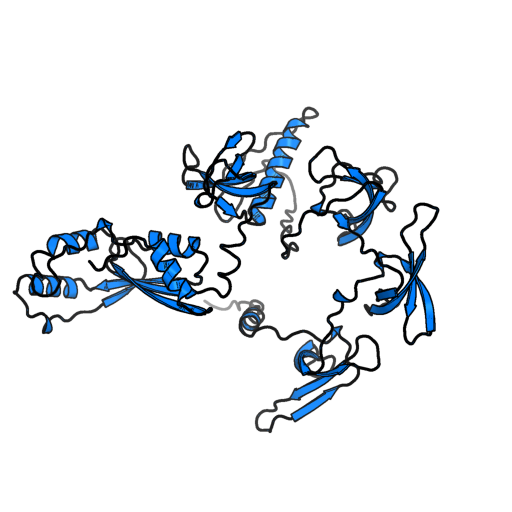 1472 N N . VAL A 1 190 ? -9.807 3.969 -15.428 1.00 88.19 190 VAL A N 1
ATOM 1473 C CA . VAL A 1 190 ? -9.340 3.795 -14.040 1.00 88.19 190 VAL A CA 1
ATOM 1474 C C . VAL A 1 190 ? -7.840 4.070 -13.867 1.00 88.19 190 VAL A C 1
ATOM 1476 O O . VAL A 1 190 ? -7.410 4.548 -12.823 1.00 88.19 190 VAL A O 1
ATOM 1479 N N . MET A 1 191 ? -7.042 3.852 -14.915 1.00 84.00 191 MET A N 1
ATOM 1480 C CA . MET A 1 191 ? -5.595 4.129 -14.924 1.00 84.00 191 MET A CA 1
ATOM 1481 C C . MET A 1 191 ? -5.245 5.625 -14.901 1.00 84.00 191 MET A C 1
ATOM 1483 O O . MET A 1 191 ? -4.128 5.991 -14.537 1.00 84.00 191 MET A O 1
ATOM 1487 N N . SER A 1 192 ? -6.189 6.496 -15.263 1.00 88.44 192 SER A N 1
ATOM 1488 C CA . SER A 1 192 ? -6.042 7.952 -15.159 1.00 88.44 192 SER A CA 1
ATOM 1489 C C . SER A 1 192 ? -6.388 8.476 -13.763 1.00 88.44 192 SER A C 1
ATOM 1491 O O . SER A 1 192 ? -6.234 9.672 -13.508 1.00 88.44 192 SER A O 1
ATOM 1493 N N . LEU A 1 193 ? -6.844 7.600 -12.861 1.00 91.12 193 LEU A N 1
ATOM 1494 C CA . LEU A 1 193 ? -7.267 7.933 -11.508 1.00 91.12 193 LEU A CA 1
ATOM 1495 C C . LEU A 1 193 ? -6.230 7.503 -10.468 1.00 91.12 193 LEU A C 1
ATOM 1497 O O . LEU A 1 193 ? -5.607 6.446 -10.554 1.00 91.12 193 LEU A O 1
ATOM 1501 N N . ARG A 1 194 ? -6.095 8.306 -9.414 1.00 88.75 194 ARG A N 1
ATOM 1502 C CA . ARG A 1 194 ? -5.394 7.945 -8.175 1.00 88.75 194 ARG A CA 1
ATOM 1503 C C . ARG A 1 194 ? -6.266 8.250 -6.969 1.00 88.75 194 ARG A C 1
ATOM 1505 O O . ARG A 1 194 ? -7.087 9.159 -6.994 1.00 88.75 194 ARG A O 1
ATOM 1512 N N . LYS A 1 195 ? -6.080 7.510 -5.878 1.00 83.31 195 LYS A N 1
ATOM 1513 C CA . LYS A 1 195 ? -6.778 7.795 -4.618 1.00 83.31 195 LYS A CA 1
ATOM 1514 C C . LYS A 1 195 ? -6.262 9.102 -4.026 1.00 83.31 195 LYS A C 1
ATOM 1516 O O . LYS A 1 195 ? -5.064 9.219 -3.783 1.00 83.31 195 LYS A O 1
ATOM 1521 N N . ALA A 1 196 ? -7.157 10.066 -3.801 1.00 79.38 196 ALA A N 1
ATOM 1522 C CA . ALA A 1 196 ? -6.804 11.302 -3.114 1.00 79.38 196 ALA A CA 1
ATOM 1523 C C . ALA A 1 196 ? -6.301 10.973 -1.701 1.00 79.38 196 ALA A C 1
ATOM 1525 O O . ALA A 1 196 ? -6.949 10.215 -0.965 1.00 79.38 196 ALA A O 1
ATOM 1526 N N . THR A 1 197 ? -5.135 11.508 -1.332 1.00 74.69 197 THR A N 1
ATOM 1527 C CA . THR A 1 197 ? -4.607 11.380 0.031 1.00 74.69 197 THR A CA 1
ATOM 1528 C C . THR A 1 197 ? -5.447 12.232 0.986 1.00 74.69 197 THR A C 1
ATOM 1530 O O . THR A 1 197 ? -6.211 13.101 0.563 1.00 74.69 197 THR A O 1
ATOM 1533 N N . ASN A 1 198 ? -5.344 11.977 2.292 1.00 53.22 198 ASN A N 1
ATOM 1534 C CA . ASN A 1 198 ? -6.128 12.712 3.294 1.00 53.22 198 ASN A CA 1
ATOM 1535 C C . ASN A 1 198 ? -5.863 14.228 3.254 1.00 53.22 198 ASN A C 1
ATOM 1537 O O . ASN A 1 198 ? -6.786 15.004 3.473 1.00 53.22 198 ASN A O 1
ATOM 1541 N N . GLU A 1 199 ? -4.639 14.636 2.915 1.00 49.00 199 GLU A N 1
ATOM 1542 C CA . GLU A 1 199 ? -4.263 16.043 2.739 1.00 49.00 199 GLU A CA 1
ATOM 1543 C C . GLU A 1 199 ? -4.975 16.666 1.534 1.00 49.00 199 GLU A C 1
ATOM 1545 O O . GLU A 1 199 ? -5.583 17.726 1.656 1.00 49.00 199 GLU A O 1
ATOM 1550 N N . THR A 1 200 ? -5.011 15.975 0.390 1.00 55.75 200 THR A N 1
ATOM 1551 C CA . THR A 1 200 ? -5.710 16.482 -0.800 1.00 55.75 200 THR A CA 1
ATOM 1552 C C . THR A 1 200 ? -7.227 16.504 -0.620 1.00 55.75 200 THR A C 1
ATOM 1554 O O . THR A 1 200 ? -7.895 17.395 -1.143 1.00 55.75 200 THR A O 1
ATOM 1557 N N . LYS A 1 201 ? -7.783 15.564 0.158 1.00 53.09 201 LYS A N 1
ATOM 1558 C CA . LYS A 1 201 ? -9.200 15.590 0.543 1.00 53.09 201 LYS A CA 1
ATOM 1559 C C . LYS A 1 201 ? -9.523 16.844 1.354 1.00 53.09 201 LYS A C 1
ATOM 1561 O O . LYS A 1 201 ? -10.470 17.532 0.996 1.00 53.09 201 LYS A O 1
ATOM 1566 N N . MET A 1 202 ? -8.721 17.178 2.372 1.00 42.59 202 MET A N 1
ATOM 1567 C CA . MET A 1 202 ? -8.930 18.399 3.168 1.00 42.59 202 MET A CA 1
ATOM 1568 C C . MET A 1 202 ? -8.834 19.673 2.321 1.00 42.59 202 MET A C 1
ATOM 1570 O O . MET A 1 202 ? -9.728 20.505 2.399 1.00 42.59 202 MET A O 1
ATOM 1574 N N . LEU A 1 203 ? -7.835 19.774 1.435 1.00 51.59 203 LEU A N 1
ATOM 1575 C CA . LEU A 1 203 ? -7.670 20.930 0.539 1.00 51.59 203 LEU A CA 1
ATOM 1576 C C . LEU A 1 203 ? -8.836 21.111 -0.447 1.00 51.59 203 LEU A C 1
ATOM 1578 O O . LEU A 1 203 ? -9.142 22.231 -0.850 1.00 51.59 203 LEU A O 1
ATOM 1582 N N . THR A 1 204 ? -9.480 20.015 -0.859 1.00 53.12 204 THR A N 1
ATOM 1583 C CA . THR A 1 204 ? -10.649 20.062 -1.754 1.00 53.12 204 THR A CA 1
ATOM 1584 C C . THR A 1 204 ? -11.880 20.578 -1.007 1.00 53.12 204 THR A C 1
ATOM 1586 O O . THR A 1 204 ? -12.576 21.442 -1.532 1.00 53.12 204 THR A O 1
ATOM 1589 N N . TYR A 1 205 ? -12.096 20.117 0.231 1.00 49.94 205 TYR A N 1
ATOM 1590 C CA . TYR A 1 205 ? -13.174 20.615 1.092 1.00 49.94 205 TYR A CA 1
ATOM 1591 C C . TYR A 1 205 ? -12.974 22.092 1.468 1.00 49.94 205 TYR A C 1
ATOM 1593 O O . TYR A 1 205 ? -13.913 22.868 1.338 1.00 49.94 205 TYR A O 1
ATOM 1601 N N . GLU A 1 206 ? -11.755 22.513 1.826 1.00 46.31 206 GLU A N 1
ATOM 1602 C CA . GLU A 1 206 ? -11.450 23.924 2.125 1.00 46.31 206 GLU A CA 1
ATOM 1603 C C . GLU A 1 206 ? -11.632 24.839 0.903 1.00 46.31 206 GLU A C 1
ATOM 1605 O O . GLU A 1 206 ? -12.154 25.944 1.031 1.00 46.31 206 GLU A O 1
ATOM 1610 N N . ARG A 1 207 ? -11.241 24.402 -0.306 1.00 47.16 207 ARG A N 1
ATOM 1611 C CA . ARG A 1 207 ? -11.477 25.185 -1.536 1.00 47.16 207 ARG A CA 1
ATOM 1612 C C . ARG A 1 207 ? -12.959 25.309 -1.879 1.00 47.16 207 ARG A C 1
ATOM 1614 O O . ARG A 1 207 ? -13.361 26.352 -2.390 1.00 47.16 207 ARG A O 1
ATOM 1621 N N . GLN A 1 208 ? -13.747 24.268 -1.620 1.00 44.84 208 GLN A N 1
ATOM 1622 C CA . GLN A 1 208 ? -15.189 24.289 -1.842 1.00 44.84 208 GLN A CA 1
ATOM 1623 C C . GLN A 1 208 ? -15.893 25.200 -0.820 1.00 44.84 208 GLN A C 1
ATOM 1625 O O . GLN A 1 208 ? -16.681 26.047 -1.227 1.00 44.84 208 GLN A O 1
ATOM 1630 N N . GLU A 1 209 ? -15.504 25.146 0.461 1.00 42.25 209 GLU A N 1
ATOM 1631 C CA . GLU A 1 209 ? -15.977 26.080 1.498 1.00 42.25 209 GLU A CA 1
ATOM 1632 C C . GLU A 1 209 ? -15.596 27.540 1.189 1.00 42.25 209 GLU A C 1
ATOM 1634 O O . GLU A 1 209 ? -16.409 28.441 1.382 1.00 42.25 209 GLU A O 1
ATOM 1639 N N . LEU A 1 210 ? -14.388 27.802 0.670 1.00 41.03 210 LEU A N 1
ATOM 1640 C CA . LEU A 1 210 ? -13.957 29.155 0.288 1.00 41.03 210 LEU A CA 1
ATOM 1641 C C . LEU A 1 210 ? -14.719 29.702 -0.929 1.00 41.03 210 LEU A C 1
ATOM 1643 O O . LEU A 1 210 ? -15.033 30.891 -0.963 1.00 41.03 210 LEU A O 1
ATOM 1647 N N . ALA A 1 211 ? -15.037 28.853 -1.911 1.00 39.75 211 ALA A N 1
ATOM 1648 C CA . ALA A 1 211 ? -15.846 29.239 -3.066 1.00 39.75 211 ALA A CA 1
ATOM 1649 C C . ALA A 1 211 ? -17.312 29.508 -2.679 1.00 39.75 211 ALA A C 1
ATOM 1651 O O . ALA A 1 211 ? -17.902 30.469 -3.167 1.00 39.75 211 ALA A O 1
ATOM 1652 N N . GLU A 1 212 ? -17.870 28.715 -1.760 1.00 40.06 212 GLU A N 1
ATOM 1653 C CA . GLU A 1 212 ? -19.229 28.888 -1.230 1.00 40.06 212 GLU A CA 1
ATOM 1654 C C . GLU A 1 212 ? -19.328 30.112 -0.292 1.00 40.06 212 GLU A C 1
ATOM 1656 O O . GLU A 1 212 ? -20.284 30.886 -0.381 1.00 40.06 212 GLU A O 1
ATOM 1661 N N . CYS A 1 213 ? -18.297 30.385 0.519 1.00 35.09 213 CYS A N 1
ATOM 1662 C CA . CYS A 1 213 ? -18.194 31.617 1.314 1.00 35.09 213 CYS A CA 1
ATOM 1663 C C . CYS A 1 213 ? -18.066 32.879 0.450 1.00 35.09 213 CYS A C 1
ATOM 1665 O O . CYS A 1 213 ? -18.599 33.923 0.822 1.00 35.09 213 CYS A O 1
ATOM 1667 N N . ALA A 1 214 ? -17.391 32.810 -0.702 1.00 37.94 214 ALA A N 1
ATOM 1668 C CA . ALA A 1 214 ? -17.271 33.948 -1.616 1.00 37.94 214 ALA A CA 1
ATOM 1669 C C . ALA A 1 214 ? -18.616 34.327 -2.266 1.00 37.94 214 ALA A C 1
ATOM 1671 O O . ALA A 1 214 ? -18.850 35.500 -2.553 1.00 37.94 214 ALA A O 1
ATOM 1672 N N . THR A 1 215 ? -19.531 33.370 -2.449 1.00 41.12 215 THR A N 1
ATOM 1673 C CA . THR A 1 215 ? -20.886 33.638 -2.965 1.00 41.12 215 THR A CA 1
ATOM 1674 C C . THR A 1 215 ? -21.852 34.221 -1.929 1.00 41.12 215 THR A C 1
ATOM 1676 O O . THR A 1 215 ? -22.822 34.869 -2.319 1.00 41.12 215 THR A O 1
ATOM 1679 N N . ASP A 1 216 ? -21.573 34.073 -0.630 1.00 36.84 216 ASP A N 1
ATOM 1680 C CA . ASP A 1 216 ? -22.435 34.560 0.464 1.00 36.84 216 ASP A CA 1
ATOM 1681 C C . ASP A 1 216 ? -22.022 35.961 0.991 1.00 36.84 216 ASP A C 1
ATOM 1683 O O . ASP A 1 216 ? -22.694 36.576 1.819 1.00 36.84 216 ASP A O 1
ATOM 1687 N N . GLN A 1 217 ? -20.916 36.525 0.484 1.00 38.72 217 GLN A N 1
ATOM 1688 C CA . GLN A 1 217 ? -20.265 37.732 1.020 1.00 38.72 217 GLN A CA 1
ATOM 1689 C C . GLN A 1 217 ? -20.712 39.080 0.429 1.00 38.72 217 GLN A C 1
ATOM 1691 O O . GLN A 1 217 ? -20.010 40.083 0.554 1.00 38.72 217 GLN A O 1
ATOM 1696 N N . ASN A 1 218 ? -21.928 39.195 -0.108 1.00 37.41 218 ASN A N 1
ATOM 1697 C CA . ASN A 1 218 ? -22.436 40.492 -0.585 1.00 37.41 218 ASN A CA 1
ATOM 1698 C C . ASN A 1 218 ? -22.864 41.472 0.542 1.00 37.41 218 ASN A C 1
ATOM 1700 O O . ASN A 1 218 ? -23.689 42.364 0.334 1.00 37.41 218 ASN A O 1
ATOM 1704 N N . ARG A 1 219 ? -22.305 41.341 1.756 1.00 35.44 219 ARG A N 1
ATOM 1705 C CA . ARG A 1 219 ? -22.442 42.316 2.850 1.00 35.44 219 ARG A CA 1
ATOM 1706 C C . ARG A 1 219 ? -21.104 42.545 3.567 1.00 35.44 219 ARG A C 1
ATOM 1708 O O . ARG A 1 219 ? -20.640 41.708 4.330 1.00 35.44 219 ARG A O 1
ATOM 1715 N N . SER A 1 220 ? -20.597 43.769 3.400 1.00 35.16 220 SER A N 1
ATOM 1716 C CA . SER A 1 220 ? -19.491 44.456 4.099 1.00 35.16 220 SER A CA 1
ATOM 1717 C C . SER A 1 220 ? -18.048 44.113 3.688 1.00 35.16 220 SER A C 1
ATOM 1719 O O . SER A 1 220 ? -17.574 42.993 3.824 1.00 35.16 220 SER A O 1
ATOM 1721 N N . GLY A 1 221 ? -17.360 45.146 3.180 1.00 42.91 221 GLY A N 1
ATOM 1722 C CA . GLY A 1 221 ? -16.050 45.086 2.535 1.00 42.91 221 GLY A CA 1
ATOM 1723 C C . GLY A 1 221 ? -14.908 44.532 3.385 1.00 42.91 221 GLY A C 1
ATOM 1724 O O . GLY A 1 221 ? -14.570 45.092 4.425 1.00 42.91 221 GLY A O 1
ATOM 1725 N N . TYR A 1 222 ? -14.250 43.510 2.839 1.00 31.25 222 TYR A N 1
ATOM 1726 C CA . TYR A 1 222 ? -12.860 43.141 3.092 1.00 31.25 222 TYR A CA 1
ATOM 1727 C C . TYR A 1 222 ? -12.221 42.671 1.774 1.00 31.25 222 TYR A C 1
ATOM 1729 O O . TYR A 1 222 ? -12.899 42.169 0.883 1.00 31.25 222 TYR A O 1
ATOM 1737 N N . THR A 1 223 ? -10.923 42.934 1.640 1.00 37.81 223 THR A N 1
ATOM 1738 C CA . THR A 1 223 ? -10.127 42.865 0.406 1.00 37.81 223 THR A CA 1
ATOM 1739 C C . THR A 1 223 ? -9.790 41.431 -0.032 1.00 37.81 223 THR A C 1
ATOM 1741 O O . THR A 1 223 ? -9.608 40.551 0.807 1.00 37.81 223 THR A O 1
ATOM 1744 N N . GLU A 1 224 ? -9.658 41.233 -1.349 1.00 34.06 224 GLU A N 1
ATOM 1745 C CA . GLU A 1 224 ? -9.300 39.982 -2.037 1.00 34.06 224 GLU A CA 1
ATOM 1746 C C . GLU A 1 224 ? -8.047 39.279 -1.478 1.00 34.06 224 GLU A C 1
ATOM 1748 O O . GLU A 1 224 ? -7.016 39.904 -1.224 1.00 34.06 224 GLU A O 1
ATOM 1753 N N . CYS A 1 225 ? -8.107 37.946 -1.369 1.00 33.44 225 CYS A N 1
ATOM 1754 C CA . CYS A 1 225 ? -6.935 37.086 -1.187 1.00 33.44 225 CYS A CA 1
ATOM 1755 C C . CYS A 1 225 ? -6.478 36.542 -2.547 1.00 33.44 225 CYS A C 1
ATOM 1757 O O . CYS A 1 225 ? -7.236 35.849 -3.222 1.00 33.44 225 CYS A O 1
ATOM 1759 N N . VAL A 1 226 ? -5.224 36.801 -2.929 1.00 34.03 226 VAL A N 1
ATOM 1760 C CA . VAL A 1 226 ? -4.611 36.251 -4.150 1.00 34.03 226 VAL A CA 1
ATOM 1761 C C . VAL A 1 226 ? -3.674 35.100 -3.779 1.00 34.03 226 VAL A C 1
ATOM 1763 O O . VAL A 1 226 ? -2.752 35.265 -2.982 1.00 34.03 226 VAL A O 1
ATOM 1766 N N . VAL A 1 227 ? -3.900 33.925 -4.370 1.00 35.47 227 VAL A N 1
ATOM 1767 C CA . VAL A 1 227 ? -3.041 32.738 -4.227 1.00 35.47 227 VAL A CA 1
ATOM 1768 C C . VAL A 1 227 ? -1.984 32.754 -5.334 1.00 35.47 227 VAL A C 1
ATOM 1770 O O . VAL A 1 227 ? -2.339 32.737 -6.509 1.00 35.47 227 VAL A O 1
ATOM 1773 N N . LEU A 1 228 ? -0.694 32.762 -4.976 1.00 29.50 228 LEU A N 1
ATOM 1774 C CA . LEU A 1 228 ? 0.413 32.896 -5.943 1.00 29.50 228 LEU A CA 1
ATOM 1775 C C . LEU A 1 228 ? 1.105 31.576 -6.348 1.00 29.50 228 LEU A C 1
ATOM 1777 O O . LEU A 1 228 ? 1.998 31.603 -7.189 1.00 29.50 228 LEU A O 1
ATOM 1781 N N . GLY A 1 229 ? 0.694 30.414 -5.826 1.00 32.41 229 GLY A N 1
ATOM 1782 C CA . GLY A 1 229 ? 1.175 29.104 -6.301 1.00 32.41 229 GLY A CA 1
ATOM 1783 C C . GLY A 1 229 ? 1.338 28.040 -5.211 1.00 32.41 229 GLY A C 1
ATOM 1784 O O . GLY A 1 229 ? 1.309 28.347 -4.021 1.00 32.41 229 GLY A O 1
ATOM 1785 N N . VAL A 1 230 ? 1.499 26.780 -5.635 1.00 30.66 230 VAL A N 1
ATOM 1786 C CA . VAL A 1 230 ? 1.691 25.588 -4.783 1.00 30.66 230 VAL A CA 1
ATOM 1787 C C . VAL A 1 230 ? 2.930 24.827 -5.267 1.00 30.66 230 VAL A C 1
ATOM 1789 O O . VAL A 1 230 ? 3.051 24.582 -6.467 1.00 30.66 230 VAL A O 1
ATOM 1792 N N . ASN A 1 231 ? 3.819 24.421 -4.353 1.00 32.53 231 ASN A N 1
ATOM 1793 C CA . ASN A 1 231 ? 4.793 23.350 -4.595 1.00 32.53 231 ASN A CA 1
ATOM 1794 C C . ASN A 1 231 ? 4.639 22.237 -3.545 1.00 32.53 231 ASN A C 1
ATOM 1796 O O . ASN A 1 231 ? 3.938 22.418 -2.548 1.00 32.53 231 ASN A O 1
ATOM 1800 N N . ASP A 1 232 ? 5.313 21.107 -3.772 1.00 33.50 232 ASP A N 1
ATOM 1801 C CA . ASP A 1 232 ? 5.142 19.828 -3.063 1.00 33.50 232 ASP A CA 1
ATOM 1802 C C . ASP A 1 232 ? 5.397 19.844 -1.539 1.00 33.50 232 ASP A C 1
ATOM 1804 O O . ASP A 1 232 ? 5.335 18.796 -0.901 1.00 33.50 232 ASP A O 1
ATOM 1808 N N . SER A 1 233 ? 5.696 20.988 -0.913 1.00 29.52 233 SER A N 1
ATOM 1809 C CA . SER A 1 233 ? 5.921 21.033 0.543 1.00 29.52 233 SER A CA 1
ATOM 1810 C C . SER A 1 233 ? 5.556 22.336 1.269 1.00 29.52 233 SER A C 1
ATOM 1812 O O . SER A 1 233 ? 5.724 22.390 2.486 1.00 29.52 233 SER A O 1
ATOM 1814 N N . SER A 1 234 ? 5.011 23.372 0.613 1.00 30.61 234 SER A N 1
ATOM 1815 C CA . SER A 1 234 ? 4.535 24.567 1.347 1.00 30.61 234 SER A CA 1
ATOM 1816 C C . SER A 1 234 ? 3.542 25.451 0.575 1.00 30.61 234 SER A C 1
ATOM 1818 O O . SER A 1 234 ? 3.608 25.574 -0.647 1.00 30.61 234 SER A O 1
ATOM 1820 N N . LEU A 1 235 ? 2.625 26.085 1.323 1.00 34.31 235 LEU A N 1
ATOM 1821 C CA . LEU A 1 235 ? 1.696 27.123 0.857 1.00 34.31 235 LEU A CA 1
ATOM 1822 C C . LEU A 1 235 ? 2.206 28.498 1.319 1.00 34.31 235 LEU A C 1
ATOM 1824 O O . LEU A 1 235 ? 2.412 28.702 2.516 1.00 34.31 235 LEU A O 1
ATOM 1828 N N . PHE A 1 236 ? 2.362 29.450 0.397 1.00 31.64 236 PHE A N 1
ATOM 1829 C CA . PHE A 1 236 ? 2.674 30.843 0.728 1.00 31.64 236 PHE A CA 1
ATOM 1830 C C . PHE A 1 236 ? 1.391 31.681 0.689 1.00 31.64 236 PHE A C 1
ATOM 1832 O O . PHE A 1 236 ? 0.795 31.864 -0.371 1.00 31.64 236 PHE A O 1
ATOM 1839 N N . LEU A 1 237 ? 0.972 32.203 1.843 1.00 32.75 237 LEU A N 1
ATOM 1840 C CA . LEU A 1 237 ? -0.071 33.223 1.945 1.00 32.75 237 LEU A CA 1
ATOM 1841 C C . LEU A 1 237 ? 0.588 34.526 2.395 1.00 32.75 237 LEU A C 1
ATOM 1843 O O . LEU A 1 237 ? 1.210 34.571 3.456 1.00 32.75 237 LEU A O 1
ATOM 1847 N N . TYR A 1 238 ? 0.462 35.580 1.591 1.00 29.39 238 TYR A N 1
ATOM 1848 C CA . TYR A 1 238 ? 0.914 36.916 1.967 1.00 29.39 238 TYR A CA 1
ATOM 1849 C C . TYR A 1 238 ? -0.295 37.746 2.402 1.00 29.39 238 TYR A C 1
ATOM 1851 O O . TYR A 1 238 ? -1.240 37.903 1.634 1.00 29.39 238 TYR A O 1
ATOM 1859 N N . ASN A 1 239 ? -0.270 38.281 3.623 1.00 31.03 239 ASN A N 1
ATOM 1860 C CA . ASN A 1 239 ? -1.279 39.221 4.105 1.00 31.03 239 ASN A CA 1
ATOM 1861 C C . ASN A 1 239 ? -0.597 40.563 4.392 1.00 31.03 239 ASN A C 1
ATOM 1863 O O . ASN A 1 239 ? 0.242 40.667 5.288 1.00 31.03 239 ASN A O 1
ATOM 1867 N N . ALA A 1 240 ? -0.920 41.590 3.609 1.00 32.03 240 ALA A N 1
ATOM 1868 C CA . ALA A 1 240 ? -0.355 42.918 3.785 1.00 32.03 240 ALA A CA 1
ATOM 1869 C C . ALA A 1 240 ? -1.180 43.722 4.803 1.00 32.03 240 ALA A C 1
ATOM 1871 O O . ALA A 1 240 ? -2.066 44.488 4.430 1.00 32.03 240 ALA A O 1
ATOM 1872 N N . LYS A 1 241 ? -0.840 43.616 6.096 1.00 27.62 241 LYS A N 1
ATOM 1873 C CA . LYS A 1 241 ? -0.931 44.777 6.999 1.00 27.62 241 LYS A CA 1
ATOM 1874 C C . LYS A 1 241 ? 0.012 44.675 8.197 1.00 27.62 241 LYS A C 1
ATOM 1876 O O . LYS A 1 241 ? -0.098 43.805 9.054 1.00 27.62 241 LYS A O 1
ATOM 1881 N N . VAL A 1 242 ? 0.933 45.631 8.240 1.00 39.47 242 VAL A N 1
ATOM 1882 C CA . VAL A 1 242 ? 1.853 45.923 9.340 1.00 39.47 242 VAL A CA 1
ATOM 1883 C C . VAL A 1 242 ? 1.067 46.519 10.511 1.00 39.47 242 VAL A C 1
ATOM 1885 O O . VAL A 1 242 ? 0.493 47.591 10.352 1.00 39.47 242 VAL A O 1
ATOM 1888 N N . ALA A 1 243 ? 1.066 45.855 11.672 1.00 29.91 243 ALA A N 1
ATOM 1889 C CA . ALA A 1 243 ? 1.290 46.469 12.992 1.00 29.91 243 ALA A CA 1
ATOM 1890 C C . ALA A 1 243 ? 1.128 45.450 14.142 1.00 29.91 243 ALA A C 1
ATOM 1892 O O . ALA A 1 243 ? 0.046 44.929 14.378 1.00 29.91 243 ALA A O 1
ATOM 1893 N N . LYS A 1 244 ? 2.221 45.290 14.902 1.00 32.66 244 LYS A N 1
ATOM 1894 C CA . LYS A 1 244 ? 2.330 44.822 16.299 1.00 32.66 244 LYS A CA 1
ATOM 1895 C C . LYS A 1 244 ? 1.788 43.424 16.664 1.00 32.66 244 LYS A C 1
ATOM 1897 O O . LYS A 1 244 ? 0.658 43.279 17.099 1.00 32.66 244 LYS A O 1
ATOM 1902 N N . GLY A 1 245 ? 2.731 42.479 16.747 1.00 32.94 245 GLY A N 1
ATOM 1903 C CA . GLY A 1 245 ? 2.881 41.624 17.935 1.00 32.94 245 GLY A CA 1
ATOM 1904 C C . GLY A 1 245 ? 2.266 40.221 17.884 1.00 32.94 245 GLY A C 1
ATOM 1905 O O . GLY A 1 245 ? 1.057 40.069 17.839 1.00 32.94 245 GLY A O 1
ATOM 1906 N N . LEU A 1 246 ? 3.152 39.226 18.021 1.00 28.48 246 LEU A N 1
ATOM 1907 C CA . LEU A 1 246 ? 2.938 37.783 18.220 1.00 28.48 246 LEU A CA 1
ATOM 1908 C C . LEU A 1 246 ? 2.245 36.993 17.097 1.00 28.48 246 LEU A C 1
ATOM 1910 O O . LEU A 1 246 ? 1.027 36.884 17.008 1.00 28.48 246 LEU A O 1
ATOM 1914 N N . VAL A 1 247 ? 3.083 36.295 16.329 1.00 27.45 247 VAL A N 1
ATOM 1915 C CA . VAL A 1 247 ? 2.698 35.158 15.491 1.00 27.45 247 VAL A CA 1
ATOM 1916 C C . VAL A 1 247 ? 2.764 33.890 16.347 1.00 27.45 247 VAL A C 1
ATOM 1918 O O . VAL A 1 247 ? 3.847 33.462 16.738 1.00 27.45 247 VAL A O 1
ATOM 1921 N N . HIS A 1 248 ? 1.616 33.268 16.618 1.00 27.59 248 HIS A N 1
ATOM 1922 C CA . HIS A 1 248 ? 1.553 31.856 16.997 1.00 27.59 248 HIS A CA 1
ATOM 1923 C C . HIS A 1 248 ? 1.198 31.037 15.755 1.00 27.59 248 HIS A C 1
ATOM 1925 O O . HIS A 1 248 ? 0.037 30.912 15.379 1.00 27.59 248 HIS A O 1
ATOM 1931 N N . THR A 1 249 ? 2.211 30.465 15.111 1.00 34.50 249 THR A N 1
ATOM 1932 C CA . THR A 1 249 ? 2.046 29.362 14.161 1.00 34.50 249 THR A CA 1
ATOM 1933 C C . THR A 1 249 ? 1.954 28.054 14.933 1.00 34.50 249 THR A C 1
ATOM 1935 O O . THR A 1 249 ? 2.894 27.687 15.639 1.00 34.50 249 THR A O 1
ATOM 1938 N N . GLY A 1 250 ? 0.849 27.323 14.785 1.00 31.23 250 GLY A N 1
ATOM 1939 C CA . GLY A 1 250 ? 0.796 25.937 15.230 1.00 31.23 250 GLY A CA 1
ATOM 1940 C C . GLY A 1 250 ? -0.592 25.298 15.238 1.00 31.23 250 GLY A C 1
ATOM 1941 O O . GLY A 1 250 ? -1.488 25.765 15.929 1.00 31.23 250 GLY A O 1
ATOM 1942 N N . TYR A 1 251 ? -0.649 24.128 14.594 1.00 29.44 251 TYR A N 1
ATOM 1943 C CA . TYR A 1 251 ? -1.509 22.972 14.886 1.00 29.44 251 TYR A CA 1
ATOM 1944 C C . TYR A 1 251 ? -2.864 22.846 14.178 1.00 29.44 251 TYR A C 1
ATOM 1946 O O . TYR A 1 251 ? -3.909 23.201 14.709 1.00 29.44 251 TYR A O 1
ATOM 1954 N N . ALA A 1 252 ? -2.840 22.107 13.064 1.00 29.61 252 ALA A N 1
ATOM 1955 C CA . ALA A 1 252 ? -3.956 21.278 12.603 1.00 29.61 252 ALA A CA 1
ATOM 1956 C C . ALA A 1 252 ? -3.433 20.012 11.891 1.00 29.61 252 ALA A C 1
ATOM 1958 O O . ALA A 1 252 ? -3.732 19.750 10.735 1.00 29.61 252 ALA A O 1
ATOM 1959 N N . ALA A 1 253 ? -2.599 19.221 12.570 1.00 29.58 253 ALA A N 1
ATOM 1960 C CA . ALA A 1 253 ? -2.153 17.926 12.052 1.00 29.58 253 ALA A CA 1
ATOM 1961 C C . ALA A 1 253 ? -1.969 16.932 13.199 1.00 29.58 253 ALA A C 1
ATOM 1963 O O . ALA A 1 253 ? -0.865 16.481 13.477 1.00 29.58 253 ALA A O 1
ATOM 1964 N N . TYR A 1 254 ? -3.040 16.618 13.926 1.00 28.11 254 TYR A N 1
ATOM 1965 C CA . TYR A 1 254 ? -3.031 15.449 14.803 1.00 28.11 254 TYR A CA 1
ATOM 1966 C C . TYR A 1 254 ? -4.458 14.914 14.973 1.00 28.11 254 TYR A C 1
ATOM 1968 O O . TYR A 1 254 ? -5.349 15.657 15.367 1.00 28.11 254 TYR A O 1
ATOM 1976 N N . PHE A 1 255 ? -4.630 13.617 14.697 1.00 33.66 255 PHE A N 1
ATOM 1977 C CA . PHE A 1 255 ? -5.857 12.801 14.774 1.00 33.66 255 PHE A CA 1
ATOM 1978 C C . PHE A 1 255 ? -6.823 12.785 13.577 1.00 33.66 255 PHE A C 1
ATOM 1980 O O . PHE A 1 255 ? -7.966 13.200 13.679 1.00 33.66 255 PHE A O 1
ATOM 1987 N N . MET A 1 256 ? -6.407 12.103 12.504 1.00 30.92 256 MET A N 1
ATOM 1988 C CA . MET A 1 256 ? -7.290 11.275 11.660 1.00 30.92 256 MET A CA 1
ATOM 1989 C C . MET A 1 256 ? -6.532 9.986 11.295 1.00 30.92 256 MET A C 1
ATOM 1991 O O . MET A 1 256 ? -5.983 9.833 10.203 1.00 30.92 256 MET A O 1
ATOM 1995 N N . ARG A 1 257 ? -6.412 9.058 12.255 1.00 29.17 257 ARG A N 1
ATOM 1996 C CA . ARG A 1 257 ? -5.834 7.726 12.011 1.00 29.17 257 ARG A CA 1
ATOM 1997 C C . ARG A 1 257 ? -6.933 6.843 11.409 1.00 29.17 257 ARG A C 1
ATOM 1999 O O . ARG A 1 257 ? -7.940 6.645 12.069 1.00 29.17 257 ARG A O 1
ATOM 2006 N N . LYS A 1 258 ? -6.699 6.360 10.177 1.00 32.00 258 LYS A N 1
ATOM 2007 C CA . LYS A 1 258 ? -7.329 5.222 9.463 1.00 32.00 258 LYS A CA 1
ATOM 2008 C C . LYS A 1 258 ? -8.731 4.794 9.931 1.00 32.00 258 LYS A C 1
ATOM 2010 O O . LYS A 1 258 ? -8.837 4.230 11.005 1.00 32.00 258 LYS A O 1
ATOM 2015 N N . VAL A 1 259 ? -9.701 4.826 9.018 1.00 32.03 259 VAL A N 1
ATOM 2016 C CA . VAL A 1 259 ? -10.456 3.670 8.474 1.00 32.03 259 VAL A CA 1
ATOM 2017 C C . VAL A 1 259 ? -11.331 4.231 7.342 1.00 32.03 259 VAL A C 1
ATOM 2019 O O . VAL A 1 259 ? -11.793 5.366 7.428 1.00 32.03 259 VAL A O 1
ATOM 2022 N N . GLY A 1 260 ? -11.519 3.483 6.250 1.00 33.31 260 GLY A N 1
ATOM 2023 C CA . GLY A 1 260 ? -12.525 3.795 5.229 1.00 33.31 260 GLY A CA 1
ATOM 2024 C C . GLY A 1 260 ? -13.925 3.618 5.808 1.00 33.31 260 GLY A C 1
ATOM 2025 O O . GLY A 1 260 ? -14.592 2.633 5.510 1.00 33.31 260 GLY A O 1
ATOM 2026 N N . HIS A 1 261 ? -14.325 4.515 6.708 1.00 45.25 261 HIS A N 1
ATOM 2027 C CA . HIS A 1 261 ? -15.647 4.485 7.301 1.00 45.25 261 HIS A CA 1
ATOM 2028 C C . HIS A 1 261 ? -16.648 4.869 6.223 1.00 45.25 261 HIS A C 1
ATOM 2030 O O . HIS A 1 261 ? -16.630 5.983 5.700 1.00 45.25 261 HIS A O 1
ATOM 2036 N N . LYS A 1 262 ? -17.502 3.901 5.888 1.00 53.75 262 LYS A N 1
ATOM 2037 C CA . LYS A 1 262 ? -18.785 4.140 5.241 1.00 53.75 262 LYS A CA 1
ATOM 2038 C C . LYS A 1 262 ? -19.443 5.308 5.976 1.00 53.75 262 LYS A C 1
ATOM 2040 O O . LYS A 1 262 ? -19.526 5.263 7.203 1.00 53.75 262 LYS A O 1
ATOM 2045 N N . VAL A 1 263 ? -19.828 6.358 5.251 1.00 74.56 263 VAL A N 1
ATOM 2046 C CA . VAL A 1 263 ? -20.549 7.482 5.854 1.00 74.56 263 VAL A CA 1
ATOM 2047 C C . VAL A 1 263 ? -21.834 6.910 6.442 1.00 74.56 263 VAL A C 1
ATOM 2049 O O . VAL A 1 263 ? -22.654 6.346 5.716 1.00 74.56 263 VAL A O 1
ATOM 2052 N N . GLU A 1 264 ? -21.951 6.948 7.766 1.00 85.69 264 GLU A N 1
ATOM 2053 C CA . GLU A 1 264 ? -23.136 6.446 8.449 1.00 85.69 264 GLU A CA 1
ATOM 2054 C C . GLU A 1 264 ? -24.324 7.346 8.097 1.00 85.69 264 GLU A C 1
ATOM 2056 O O . GLU A 1 264 ? -24.220 8.575 8.123 1.00 85.69 264 GLU A O 1
ATOM 2061 N N . GLN A 1 265 ? -25.443 6.724 7.724 1.00 92.12 265 GLN A N 1
ATOM 2062 C CA . GLN A 1 265 ? -26.712 7.420 7.547 1.00 92.12 265 GLN A CA 1
ATOM 2063 C C . GLN A 1 265 ? -27.438 7.483 8.890 1.00 92.12 265 GLN A C 1
ATOM 2065 O O . GLN A 1 265 ? -27.437 6.498 9.639 1.00 92.12 265 GLN A O 1
ATOM 2070 N N . TYR A 1 266 ? -28.029 8.637 9.190 1.00 94.25 266 TYR A N 1
ATOM 2071 C CA . TYR A 1 266 ? -28.767 8.874 10.425 1.00 94.25 266 TYR A CA 1
ATOM 2072 C C . TYR A 1 266 ? -30.232 9.147 10.113 1.00 94.25 266 TYR A C 1
ATOM 2074 O O . TYR A 1 266 ? -30.536 9.908 9.198 1.00 94.25 266 TYR A O 1
ATOM 2082 N N . GLU A 1 267 ? -31.126 8.550 10.889 1.00 94.12 267 GLU A N 1
ATOM 2083 C CA . GLU A 1 267 ? -32.561 8.794 10.763 1.00 94.12 267 GLU A CA 1
ATOM 2084 C C . GLU A 1 267 ? -32.988 10.002 11.618 1.00 94.12 267 GLU A C 1
ATOM 2086 O O . GLU A 1 267 ? -32.400 10.265 12.676 1.00 94.12 267 GLU A O 1
ATOM 2091 N N . PRO A 1 268 ? -34.029 10.753 11.215 1.00 93.81 268 PRO A N 1
ATOM 2092 C CA . PRO A 1 268 ? -34.646 11.754 12.078 1.00 93.81 268 PRO A CA 1
ATOM 2093 C C . PRO A 1 268 ? -35.037 11.163 13.442 1.00 93.81 268 PRO A C 1
ATOM 2095 O O . PRO A 1 268 ? -35.511 10.035 13.540 1.00 93.81 268 PRO A O 1
ATOM 2098 N N . ASP A 1 269 ? -34.838 11.944 14.502 1.00 89.25 269 ASP A N 1
ATOM 2099 C CA . ASP A 1 269 ? -34.989 11.576 15.914 1.00 89.25 269 ASP A CA 1
ATOM 2100 C C . ASP A 1 269 ? -33.981 10.549 16.481 1.00 89.25 269 ASP A C 1
ATOM 2102 O O . ASP A 1 269 ? -34.048 10.254 17.685 1.00 89.25 269 ASP A O 1
ATOM 2106 N N . GLU A 1 270 ? -33.009 10.075 15.690 1.00 91.56 270 GLU A N 1
ATOM 2107 C CA . GLU A 1 270 ? -31.909 9.215 16.150 1.00 91.56 270 GLU A CA 1
ATOM 2108 C C . GLU A 1 270 ? -30.941 9.969 17.090 1.00 91.56 270 GLU A C 1
ATOM 2110 O O . GLU A 1 270 ? -30.704 11.175 16.960 1.00 91.56 270 GLU A O 1
ATOM 2115 N N . TRP A 1 271 ? -30.367 9.258 18.067 1.00 90.06 271 TRP A N 1
ATOM 2116 C CA . TRP A 1 271 ? -29.314 9.792 18.938 1.00 90.06 271 TRP A CA 1
ATOM 2117 C C . TRP A 1 271 ? -27.928 9.517 18.350 1.00 90.06 271 TRP A C 1
ATOM 2119 O O . TRP A 1 271 ? -27.589 8.380 18.027 1.00 90.06 271 TRP A O 1
ATOM 2129 N N . ALA A 1 272 ? -27.105 10.558 18.287 1.00 93.31 272 ALA A N 1
ATOM 2130 C CA . ALA A 1 272 ? -25.723 10.497 17.829 1.00 93.31 272 ALA A CA 1
ATOM 2131 C C . ALA A 1 272 ? -24.804 11.223 18.820 1.00 93.31 272 ALA A C 1
ATOM 2133 O O . ALA A 1 272 ? -25.256 11.863 19.772 1.00 93.31 272 ALA A O 1
ATOM 2134 N N . GLU A 1 273 ? -23.499 11.150 18.595 1.00 92.75 273 GLU A N 1
ATOM 2135 C CA . GLU A 1 273 ? -22.537 12.014 19.270 1.00 92.75 273 GLU A CA 1
ATOM 2136 C C . GLU A 1 273 ? -21.856 12.929 18.252 1.00 92.75 273 GLU A C 1
ATOM 2138 O O . GLU A 1 273 ? -21.445 12.467 17.191 1.00 92.75 273 GLU A O 1
ATOM 2143 N N . VAL A 1 274 ? -21.705 14.213 18.586 1.00 93.56 274 VAL A N 1
ATOM 2144 C CA . VAL A 1 274 ? -20.928 15.191 17.816 1.00 93.56 274 VAL A CA 1
ATOM 2145 C C . VAL A 1 274 ? -19.612 15.500 18.515 1.00 93.56 274 VAL A C 1
ATOM 2147 O O . VAL A 1 274 ? -19.565 15.656 19.739 1.00 93.56 274 VAL A O 1
ATOM 2150 N N . TYR A 1 275 ? -18.531 15.624 17.752 1.00 87.06 275 TYR A N 1
ATOM 2151 C CA . TYR A 1 275 ? -17.255 16.075 18.296 1.00 87.06 275 TYR A CA 1
ATOM 2152 C C . TYR A 1 275 ? -17.193 17.609 18.344 1.00 87.06 275 TYR A C 1
ATOM 2154 O O . TYR A 1 275 ? -17.302 18.274 17.313 1.00 87.06 275 TYR A O 1
ATOM 2162 N N . TRP A 1 276 ? -17.018 18.185 19.539 1.00 81.62 276 TRP A N 1
ATOM 2163 C CA . TRP A 1 276 ? -17.051 19.638 19.752 1.00 81.62 276 TRP A CA 1
ATOM 2164 C C . TRP A 1 276 ? -15.640 20.237 19.897 1.00 81.62 276 TRP A C 1
ATOM 2166 O O . TRP A 1 276 ? -14.841 19.801 20.733 1.00 81.62 276 TRP A O 1
ATOM 2176 N N . MET A 1 277 ? -15.350 21.279 19.105 1.00 69.44 277 MET A N 1
ATOM 2177 C CA . MET A 1 277 ? -14.025 21.923 18.997 1.00 69.44 277 MET A CA 1
ATOM 2178 C C . MET A 1 277 ? -13.955 23.382 19.523 1.00 69.44 277 MET A C 1
ATOM 2180 O O . MET A 1 277 ? -12.898 24.000 19.410 1.00 69.44 277 MET A O 1
ATOM 2184 N N . GLY A 1 278 ? -15.024 23.947 20.116 1.00 67.62 278 GLY A N 1
ATOM 2185 C CA . GLY A 1 278 ? -15.026 25.316 20.688 1.00 67.62 278 GLY A CA 1
ATOM 2186 C C . GLY A 1 278 ? -15.052 25.431 22.234 1.00 67.62 278 GLY A C 1
ATOM 2187 O O . GLY A 1 278 ? -15.967 24.929 22.883 1.00 67.62 278 GLY A O 1
ATOM 2188 N N . GLY A 1 279 ? -14.108 26.172 22.838 1.00 69.00 279 GLY A N 1
ATOM 2189 C CA . GLY A 1 279 ? -14.089 26.527 24.274 1.00 69.00 279 GLY A CA 1
ATOM 2190 C C . GLY A 1 279 ? -13.215 25.657 25.203 1.00 69.00 279 GLY A C 1
ATOM 2191 O O . GLY A 1 279 ? -12.467 24.784 24.782 1.00 69.00 279 GLY A O 1
ATOM 2192 N N . SER A 1 280 ? -13.283 25.878 26.521 1.00 59.69 280 SER A N 1
ATOM 2193 C CA . SER A 1 280 ? -12.433 25.173 27.511 1.00 59.69 280 SER A CA 1
ATOM 2194 C C . SER A 1 280 ? -12.737 23.672 27.672 1.00 59.69 280 SER A C 1
ATOM 2196 O O . SER A 1 280 ? -11.976 22.956 28.319 1.00 59.69 280 SER A O 1
ATOM 2198 N N . ARG A 1 281 ? -13.825 23.177 27.063 1.00 56.50 281 ARG A N 1
ATOM 2199 C CA . ARG A 1 281 ? -14.206 21.751 27.001 1.00 56.50 281 ARG A CA 1
ATOM 2200 C C . ARG A 1 281 ? -13.821 21.079 25.675 1.00 56.50 281 ARG A C 1
ATOM 2202 O O . ARG A 1 281 ? -14.374 20.039 25.327 1.00 56.50 281 ARG A O 1
ATOM 2209 N N . ASN A 1 282 ? -12.886 21.669 24.933 1.00 60.31 282 ASN A N 1
ATOM 2210 C CA . ASN A 1 282 ? -12.409 21.147 23.659 1.00 60.31 282 ASN A CA 1
ATOM 2211 C C . ASN A 1 282 ? -11.878 19.722 23.804 1.00 60.31 282 ASN A C 1
ATOM 2213 O O . ASN A 1 282 ? -11.001 19.482 24.634 1.00 60.31 282 ASN A O 1
ATOM 2217 N N . LYS A 1 283 ? -12.354 18.823 22.929 1.00 71.50 283 LYS A N 1
ATOM 2218 C CA . LYS A 1 283 ? -11.992 17.392 22.807 1.00 71.50 283 LYS A CA 1
ATOM 2219 C C . LYS A 1 283 ? -12.918 16.395 23.514 1.00 71.50 283 LYS A C 1
ATOM 2221 O O . LYS A 1 283 ? -12.470 15.325 23.927 1.00 71.50 283 LYS A O 1
ATOM 2226 N N . GLN A 1 284 ? -14.209 16.701 23.631 1.00 80.50 284 GLN A N 1
ATOM 2227 C CA . GLN A 1 284 ? -15.205 15.729 24.088 1.00 80.50 284 GLN A CA 1
ATOM 2228 C C . GLN A 1 284 ? -16.297 15.502 23.040 1.00 80.50 284 GLN A C 1
ATOM 2230 O O . GLN A 1 284 ? -16.648 16.387 22.261 1.00 80.50 284 GLN A O 1
ATOM 2235 N N . TRP A 1 285 ? -16.803 14.270 23.019 1.00 85.31 285 TRP A N 1
ATOM 2236 C CA . TRP A 1 285 ? -18.003 13.907 22.279 1.00 85.31 285 TRP A CA 1
ATOM 2237 C C . TRP A 1 285 ? -19.220 14.329 23.096 1.00 85.31 285 TRP A C 1
ATOM 2239 O O . TRP A 1 285 ? -19.295 14.047 24.295 1.00 85.31 285 TRP A O 1
ATOM 2249 N N . HIS A 1 286 ? -20.151 15.018 22.451 1.00 88.25 286 HIS A N 1
ATOM 2250 C CA . HIS A 1 286 ? -21.392 15.475 23.056 1.00 88.25 286 HIS A CA 1
ATOM 2251 C C . HIS A 1 286 ? -22.567 14.760 22.417 1.00 88.25 286 HIS A C 1
ATOM 2253 O O . HIS A 1 286 ? -22.619 14.610 21.203 1.00 88.25 286 HIS A O 1
ATOM 2259 N N . GLU A 1 287 ? -23.515 14.335 23.239 1.00 88.50 287 GLU A N 1
ATOM 2260 C CA . GLU A 1 287 ? -24.721 13.666 22.767 1.00 88.50 287 GLU A CA 1
ATOM 2261 C C . GLU A 1 287 ? -25.629 14.679 22.066 1.00 88.50 287 GLU A C 1
ATOM 2263 O O . GLU A 1 287 ? -25.867 15.781 22.574 1.00 88.50 287 GLU A O 1
ATOM 2268 N N . VAL A 1 288 ? -26.134 14.298 20.898 1.00 93.12 288 VAL A N 1
ATOM 2269 C CA . VAL A 1 288 ? -26.990 15.124 20.052 1.00 93.12 288 VAL A CA 1
ATOM 2270 C C . VAL A 1 288 ? -28.154 14.304 19.531 1.00 93.12 288 VAL A C 1
ATOM 2272 O O . VAL A 1 288 ? -28.068 13.084 19.398 1.00 93.12 288 VAL A O 1
ATOM 2275 N N . ARG A 1 289 ? -29.255 14.984 19.231 1.00 93.31 289 ARG A N 1
ATOM 2276 C CA . ARG A 1 289 ? -30.413 14.377 18.581 1.00 93.31 289 ARG A CA 1
ATOM 2277 C C . ARG A 1 289 ? -30.476 14.850 17.140 1.00 93.31 289 ARG A C 1
ATOM 2279 O O . ARG A 1 289 ? -30.488 16.057 16.910 1.00 93.31 289 ARG A O 1
ATOM 2286 N N . VAL A 1 290 ? -30.510 13.924 16.193 1.00 95.38 290 VAL A N 1
ATOM 2287 C CA . VAL A 1 290 ? -30.705 14.242 14.778 1.00 95.38 290 VAL A CA 1
ATOM 2288 C C . VAL A 1 290 ? -32.150 14.693 14.603 1.00 95.38 290 VAL A C 1
ATOM 2290 O O . VAL A 1 290 ? -33.073 14.006 15.022 1.00 95.38 290 VAL A O 1
ATOM 2293 N N . LEU A 1 291 ? -32.357 15.897 14.079 1.00 95.62 291 LEU A N 1
ATOM 2294 C CA . LEU A 1 291 ? -33.687 16.474 13.877 1.00 95.62 291 LEU A CA 1
ATOM 2295 C C . LEU A 1 291 ? -34.214 16.167 12.476 1.00 95.62 291 LEU A C 1
ATOM 2297 O O . LEU A 1 291 ? -35.375 15.805 12.328 1.00 95.62 291 LEU A O 1
ATOM 2301 N N . ALA A 1 292 ? -33.364 16.336 11.464 1.00 96.38 292 ALA A N 1
ATOM 2302 C CA . ALA A 1 292 ? -33.692 16.131 10.059 1.00 96.38 292 ALA A CA 1
ATOM 2303 C C . ALA A 1 292 ? -32.410 15.998 9.222 1.00 96.38 292 ALA A C 1
ATOM 2305 O O . ALA A 1 292 ? -31.330 16.409 9.661 1.00 96.38 292 ALA A O 1
ATOM 2306 N N . ASN A 1 293 ? -32.550 15.491 7.997 1.00 96.25 293 ASN A N 1
ATOM 2307 C CA . ASN A 1 293 ? -31.510 15.597 6.974 1.00 96.25 293 ASN A CA 1
ATOM 2308 C C . ASN A 1 293 ? -31.277 17.075 6.626 1.00 96.25 293 ASN A C 1
ATOM 2310 O O . ASN A 1 293 ? -32.215 17.876 6.635 1.00 96.25 293 ASN A O 1
ATOM 2314 N N . GLY A 1 294 ? -30.025 17.442 6.371 1.00 93.31 294 GLY A N 1
ATOM 2315 C CA . GLY A 1 294 ? -29.671 18.755 5.843 1.00 93.31 294 GLY A CA 1
ATOM 2316 C C . GLY A 1 294 ? -30.024 18.883 4.362 1.00 93.31 294 GLY A C 1
ATOM 2317 O O . GLY A 1 294 ? -30.441 17.923 3.710 1.00 93.31 294 GLY A O 1
ATOM 2318 N N . SER A 1 295 ? -29.887 20.097 3.844 1.00 91.75 295 SER A N 1
ATOM 2319 C CA . SER A 1 295 ? -30.096 20.418 2.431 1.00 91.75 295 SER A CA 1
ATOM 2320 C C . SER A 1 295 ? -28.944 19.941 1.542 1.00 91.75 295 SER A C 1
ATOM 2322 O O . SER A 1 295 ? -29.152 19.712 0.349 1.00 91.75 295 SER A O 1
ATOM 2324 N N . LEU A 1 296 ? -27.752 19.741 2.114 1.00 89.88 296 LEU A N 1
ATOM 2325 C CA . LEU A 1 296 ? -26.585 19.201 1.421 1.00 89.88 296 LEU A CA 1
ATOM 2326 C C . LEU A 1 296 ? -26.459 17.671 1.601 1.00 89.88 296 LEU A C 1
ATOM 2328 O O . LEU A 1 296 ? -26.921 17.098 2.591 1.00 89.88 296 LEU A O 1
ATOM 2332 N N . PRO A 1 297 ? -25.809 16.955 0.661 1.00 91.00 297 PRO A N 1
ATOM 2333 C CA . PRO A 1 297 ? -25.542 15.529 0.825 1.00 91.00 297 PRO A CA 1
ATOM 2334 C C . PRO A 1 297 ? -24.715 15.242 2.085 1.00 91.00 297 PRO A C 1
ATOM 2336 O O . PRO A 1 297 ? -23.687 15.872 2.323 1.00 91.00 297 PRO A O 1
ATOM 2339 N N . ASN A 1 298 ? -25.127 14.234 2.859 1.00 92.31 298 ASN A N 1
ATOM 2340 C CA . ASN A 1 298 ? -24.470 13.816 4.104 1.00 92.31 298 ASN A CA 1
ATOM 2341 C C . ASN A 1 298 ? -24.385 14.907 5.181 1.00 92.31 298 ASN A C 1
ATOM 2343 O O . ASN A 1 298 ? -23.492 14.850 6.026 1.00 92.31 298 ASN A O 1
ATOM 2347 N N . THR A 1 299 ? -25.289 15.881 5.193 1.00 94.62 299 THR A N 1
ATOM 2348 C CA . THR A 1 299 ? -25.413 16.824 6.306 1.00 94.62 299 THR A CA 1
ATOM 2349 C C . THR A 1 299 ? -26.699 16.582 7.088 1.00 94.62 299 THR A C 1
ATOM 2351 O O . THR A 1 299 ? -27.656 15.990 6.588 1.00 94.62 299 THR A O 1
ATOM 2354 N N . TYR A 1 300 ? -26.714 17.007 8.351 1.00 96.88 300 TYR A N 1
ATOM 2355 C CA . TYR A 1 300 ? -27.848 16.828 9.253 1.00 96.88 300 TYR A CA 1
ATOM 2356 C C . TYR A 1 300 ? -28.090 18.085 10.078 1.00 96.88 300 TYR A C 1
ATOM 2358 O O . TYR A 1 300 ? -27.156 18.770 10.501 1.00 96.88 300 TYR A O 1
ATOM 2366 N N . SER A 1 301 ? -29.362 18.352 10.360 1.00 96.38 301 SER A N 1
ATOM 2367 C CA . SER A 1 301 ? -29.754 19.288 11.406 1.00 96.38 301 SER A CA 1
ATOM 2368 C C . SER A 1 301 ? -29.789 18.551 12.738 1.00 96.38 301 SER A C 1
ATOM 2370 O O . SER A 1 301 ? -30.483 17.544 12.868 1.00 96.38 301 SER A O 1
ATOM 2372 N N . ILE A 1 302 ? -29.056 19.036 13.736 1.00 96.44 302 ILE A N 1
ATOM 2373 C CA . ILE A 1 302 ? -28.923 18.385 15.040 1.00 96.44 302 ILE A CA 1
ATOM 2374 C C . ILE A 1 302 ? -29.305 19.318 16.189 1.00 96.44 302 ILE A C 1
ATOM 2376 O O . ILE A 1 302 ? -29.126 20.533 16.117 1.00 96.44 302 ILE A O 1
ATOM 2380 N N . HIS A 1 303 ? -29.793 18.734 17.282 1.00 94.56 303 HIS A N 1
ATOM 2381 C CA . HIS A 1 303 ? -30.035 19.410 18.550 1.00 94.56 303 HIS A CA 1
ATOM 2382 C C . HIS A 1 303 ? -29.008 18.975 19.595 1.00 94.56 303 HIS A C 1
ATOM 2384 O O . HIS A 1 303 ? -28.929 17.791 19.922 1.00 94.56 303 HIS A O 1
ATOM 2390 N N . VAL A 1 304 ? -28.260 19.925 20.155 1.00 93.00 304 VAL A N 1
ATOM 2391 C CA . VAL A 1 304 ? -27.266 19.718 21.213 1.00 93.00 304 VAL A CA 1
ATOM 2392 C C . VAL A 1 304 ? -27.868 20.142 22.562 1.00 93.00 304 VAL A C 1
ATOM 2394 O O . VAL A 1 304 ? -27.884 21.335 22.874 1.00 93.00 304 VAL A O 1
ATOM 2397 N N . PRO A 1 305 ? -28.343 19.215 23.418 1.00 86.56 305 PRO A N 1
ATOM 2398 C CA . PRO A 1 305 ? -29.111 19.574 24.616 1.00 86.56 305 PRO A CA 1
ATOM 2399 C C . PRO A 1 305 ? -28.327 20.406 25.639 1.00 86.56 305 PRO A C 1
ATOM 2401 O O . PRO A 1 305 ? -28.917 21.172 26.400 1.00 86.56 305 PRO A O 1
ATOM 2404 N N . ILE A 1 306 ? -26.998 20.247 25.675 1.00 84.19 306 ILE A N 1
ATOM 2405 C CA . ILE A 1 306 ? -26.120 20.932 26.634 1.00 84.19 306 ILE A CA 1
ATOM 2406 C C . ILE A 1 306 ? -25.724 22.348 26.191 1.00 84.19 306 ILE A C 1
ATOM 2408 O O . ILE A 1 306 ? -25.176 23.103 26.994 1.00 84.19 306 ILE A O 1
ATOM 2412 N N . ALA A 1 307 ? -25.982 22.720 24.935 1.00 84.00 307 ALA A N 1
ATOM 2413 C CA . ALA A 1 307 ? -25.626 24.036 24.426 1.00 84.00 307 ALA A CA 1
ATOM 2414 C C . ALA A 1 307 ? -26.595 25.131 24.941 1.00 84.00 307 ALA A C 1
ATOM 2416 O O . ALA A 1 307 ? -27.767 24.847 25.244 1.00 84.00 307 ALA A O 1
ATOM 2417 N N . PRO A 1 308 ? -26.132 26.393 25.060 1.00 85.00 308 PRO A N 1
ATOM 2418 C CA . PRO A 1 308 ? -26.997 27.549 25.302 1.00 85.00 308 PRO A CA 1
ATOM 2419 C C . PRO A 1 308 ? -28.164 27.607 24.302 1.00 85.00 308 PRO A C 1
ATOM 2421 O O . PRO A 1 308 ? -27.967 27.227 23.152 1.00 85.00 308 PRO A O 1
ATOM 2424 N N . PRO A 1 309 ? -29.362 28.101 24.681 1.00 86.56 309 PRO A N 1
ATOM 2425 C CA . PRO A 1 309 ? -30.550 28.084 23.817 1.00 86.56 309 PRO A CA 1
ATOM 2426 C C . PRO A 1 309 ? -30.331 28.612 22.392 1.00 86.56 309 PRO A C 1
ATOM 2428 O O . PRO A 1 309 ? -30.874 28.037 21.455 1.00 86.56 309 PRO A O 1
ATOM 2431 N N . SER A 1 310 ? -29.499 29.645 22.224 1.00 83.19 310 SER A N 1
ATOM 2432 C CA . SER A 1 310 ? -29.164 30.242 20.924 1.00 83.19 310 SER A CA 1
ATOM 2433 C C . SER A 1 310 ? -28.303 29.355 20.017 1.00 83.19 310 SER A C 1
ATOM 2435 O O . SER A 1 310 ? -28.268 29.580 18.815 1.00 83.19 310 SER A O 1
ATOM 2437 N N . THR A 1 311 ? -27.619 28.348 20.563 1.00 84.50 311 THR A N 1
ATOM 2438 C CA . THR A 1 311 ? -26.722 27.437 19.830 1.00 84.50 311 THR A CA 1
ATOM 2439 C C . THR A 1 311 ? -27.115 25.971 19.991 1.00 84.50 311 THR A C 1
ATOM 2441 O O . THR A 1 311 ? -26.329 25.077 19.679 1.00 84.50 311 THR A O 1
ATOM 2444 N N . ARG A 1 312 ? -28.338 25.704 20.472 1.00 91.19 312 ARG A N 1
ATOM 2445 C CA . ARG A 1 312 ? -28.866 24.343 20.640 1.00 91.19 312 ARG A CA 1
ATOM 2446 C C . ARG A 1 312 ? -29.129 23.625 19.334 1.00 91.19 312 ARG A C 1
ATOM 2448 O O . ARG A 1 312 ? -29.165 22.404 19.360 1.00 91.19 312 ARG A O 1
ATOM 2455 N N . THR A 1 313 ? -29.334 24.338 18.236 1.00 94.00 313 THR A N 1
ATOM 2456 C CA . THR A 1 313 ? -29.638 23.725 16.944 1.00 94.00 313 THR A CA 1
ATOM 2457 C C . THR A 1 313 ? -28.564 24.103 15.948 1.00 94.00 313 THR A C 1
ATOM 2459 O O . THR A 1 313 ? -28.308 25.288 15.747 1.00 94.00 313 THR A O 1
ATOM 2462 N N . TRP A 1 314 ? -27.937 23.100 15.343 1.00 93.25 314 TRP A N 1
ATOM 2463 C CA . TRP A 1 314 ? -26.979 23.281 14.257 1.00 93.25 314 TRP A CA 1
ATOM 2464 C C . TRP A 1 314 ? -27.571 22.684 12.994 1.00 93.25 314 TRP A C 1
ATOM 2466 O O . TRP A 1 314 ? -28.056 21.556 13.027 1.00 93.25 314 TRP A O 1
ATOM 2476 N N . THR A 1 315 ? -27.543 23.432 11.902 1.00 95.75 315 THR A N 1
ATOM 2477 C CA . THR A 1 315 ? -27.967 22.980 10.575 1.00 95.75 315 THR A CA 1
ATOM 2478 C C . THR A 1 315 ? -26.744 22.620 9.741 1.00 95.75 315 THR A C 1
ATOM 2480 O O . THR A 1 315 ? -25.649 23.107 10.013 1.00 95.75 315 THR A O 1
ATOM 2483 N N . GLU A 1 316 ? -26.934 21.783 8.724 1.00 94.31 316 GLU A N 1
ATOM 2484 C CA . GLU A 1 316 ? -25.885 21.420 7.760 1.00 94.31 316 GLU A CA 1
ATOM 2485 C C . GLU A 1 316 ? -24.612 20.802 8.372 1.00 94.31 316 GLU A C 1
ATOM 2487 O O . GLU A 1 316 ? -23.516 20.909 7.822 1.00 94.31 316 GLU A O 1
ATOM 2492 N N . LEU A 1 317 ? -24.723 20.102 9.506 1.00 94.00 317 LEU A N 1
ATOM 2493 C CA . LEU A 1 317 ? -23.566 19.436 10.093 1.00 94.00 317 LEU A CA 1
ATOM 2494 C C . LEU A 1 317 ? -23.222 18.173 9.297 1.00 94.00 317 LEU A C 1
ATOM 2496 O O . LEU A 1 317 ? -23.995 17.216 9.279 1.00 94.00 317 LEU A O 1
ATOM 2500 N N . HIS A 1 318 ? -22.034 18.143 8.694 1.00 94.62 318 HIS A N 1
ATOM 2501 C CA . HIS A 1 318 ? -21.571 16.987 7.929 1.00 94.62 318 HIS A CA 1
ATOM 2502 C C . HIS A 1 318 ? -21.443 15.714 8.790 1.00 94.62 318 HIS A C 1
ATOM 2504 O O . HIS A 1 318 ? -20.904 15.737 9.901 1.00 94.62 318 HIS A O 1
ATOM 2510 N N . ALA A 1 319 ? -21.874 14.579 8.235 1.00 93.06 319 ALA A N 1
ATOM 2511 C CA . ALA A 1 319 ? -21.956 13.259 8.862 1.00 93.06 319 ALA A CA 1
ATOM 2512 C C . ALA A 1 319 ? -20.640 12.785 9.488 1.00 93.06 319 ALA A C 1
ATOM 2514 O O . ALA A 1 319 ? -20.644 12.047 10.465 1.00 93.06 319 ALA A O 1
ATOM 2515 N N . THR A 1 320 ? -19.500 13.222 8.950 1.00 90.62 320 THR A N 1
ATOM 2516 C CA . THR A 1 320 ? -18.161 12.874 9.462 1.00 90.62 320 THR A CA 1
ATOM 2517 C C . THR A 1 320 ? -17.867 13.453 10.844 1.00 90.62 320 THR A C 1
ATOM 2519 O O . THR A 1 320 ? -16.925 13.012 11.499 1.00 90.62 320 THR A O 1
ATOM 2522 N N . ARG A 1 321 ? -18.648 14.442 11.296 1.00 91.12 321 ARG A N 1
ATOM 2523 C CA . ARG A 1 321 ? -18.577 14.988 12.659 1.00 91.12 321 ARG A CA 1
ATOM 2524 C C . ARG A 1 321 ? -19.508 14.271 13.632 1.00 91.12 321 ARG A C 1
ATOM 2526 O O . ARG A 1 321 ? -19.453 14.566 14.826 1.00 91.12 321 ARG A O 1
ATOM 2533 N N . LEU A 1 322 ? -20.335 13.360 13.127 1.00 93.06 322 LEU A N 1
ATOM 2534 C CA . LEU A 1 322 ? -21.254 12.537 13.893 1.00 93.06 322 LEU A CA 1
ATOM 2535 C C . LEU A 1 322 ? -20.727 11.103 13.989 1.00 93.06 322 LEU A C 1
ATOM 2537 O O . LEU A 1 322 ? -20.024 10.616 13.103 1.00 93.06 322 LEU A O 1
ATOM 2541 N N . ARG A 1 323 ? -21.098 10.415 15.064 1.00 92.19 323 ARG A N 1
ATOM 2542 C CA . ARG A 1 323 ? -21.046 8.950 15.149 1.00 92.19 323 ARG A CA 1
ATOM 2543 C C . ARG A 1 323 ? -22.330 8.423 15.775 1.00 92.19 323 ARG A C 1
ATOM 2545 O O . ARG A 1 323 ? -22.860 9.075 16.684 1.00 92.19 323 ARG A O 1
ATOM 2552 N N . LYS A 1 324 ? -22.821 7.259 15.338 1.00 88.25 324 LYS A N 1
ATOM 2553 C CA . LYS A 1 324 ? -23.948 6.600 16.014 1.00 88.25 324 LYS A CA 1
ATOM 2554 C C . LYS A 1 324 ? -23.587 6.295 17.466 1.00 88.25 324 LYS A C 1
ATOM 2556 O O . LYS A 1 324 ? -22.459 5.909 17.778 1.00 88.25 324 LYS A O 1
ATOM 2561 N N . MET A 1 325 ? -24.548 6.488 18.367 1.00 85.62 325 MET A N 1
ATOM 2562 C CA . MET A 1 325 ? -24.410 5.949 19.716 1.00 85.62 325 MET A CA 1
ATOM 2563 C C . MET A 1 325 ? -24.551 4.432 19.662 1.00 85.62 325 MET A C 1
ATOM 2565 O O . MET A 1 325 ? -25.466 3.914 19.021 1.00 85.62 325 MET A O 1
ATOM 2569 N N . ASP A 1 326 ? -23.687 3.726 20.388 1.00 82.38 326 ASP A N 1
ATOM 2570 C CA . ASP A 1 326 ? -23.860 2.293 20.592 1.00 82.38 326 ASP A CA 1
ATOM 2571 C C . ASP A 1 326 ? -25.217 2.046 21.275 1.00 82.38 326 ASP A C 1
ATOM 2573 O O . ASP A 1 326 ? -25.516 2.593 22.345 1.00 82.38 326 ASP A O 1
ATOM 2577 N N . THR A 1 327 ? -26.054 1.230 20.639 1.00 85.06 327 THR A N 1
ATOM 2578 C CA . THR A 1 327 ? -27.292 0.723 21.232 1.00 85.06 327 THR A CA 1
ATOM 2579 C C . THR A 1 327 ? -27.043 -0.685 21.745 1.00 85.06 327 THR A C 1
ATOM 2581 O O . THR A 1 327 ? -26.270 -1.437 21.154 1.00 85.06 327 THR A O 1
ATOM 2584 N N . TYR A 1 328 ? -27.665 -1.027 22.869 1.00 88.31 328 TYR A N 1
ATOM 2585 C CA . TYR A 1 328 ? -27.474 -2.321 23.514 1.00 88.31 328 TYR A CA 1
ATOM 2586 C C . TYR A 1 328 ? -28.828 -2.958 23.795 1.00 88.31 328 TYR A C 1
ATOM 2588 O O . TYR A 1 328 ? -29.760 -2.281 24.233 1.00 88.31 328 TYR A O 1
ATOM 2596 N N . GLN A 1 329 ? -28.933 -4.256 23.548 1.00 91.12 329 GLN A N 1
ATOM 2597 C CA . GLN A 1 329 ? -30.115 -5.056 23.831 1.00 91.12 329 GLN A CA 1
ATOM 2598 C C . GLN A 1 329 ? -30.035 -5.663 25.234 1.00 91.12 329 GLN A C 1
ATOM 2600 O O . GLN A 1 329 ? -28.964 -5.795 25.830 1.00 91.12 329 GLN A O 1
ATOM 2605 N N . VAL A 1 330 ? -31.189 -6.041 25.788 1.00 92.81 330 VAL A N 1
ATOM 2606 C CA . VAL A 1 330 ? -31.233 -6.806 27.042 1.00 92.81 330 VAL A CA 1
ATOM 2607 C C . VAL A 1 330 ? -30.520 -8.146 26.839 1.00 92.81 330 VAL A C 1
ATOM 2609 O O . VAL A 1 330 ? -30.823 -8.876 25.902 1.00 92.81 330 VAL A O 1
ATOM 2612 N N . GLY A 1 331 ? -29.576 -8.459 27.724 1.00 91.44 331 GLY A N 1
ATOM 2613 C CA . GLY A 1 331 ? -28.688 -9.619 27.649 1.00 91.44 331 GLY A CA 1
ATOM 2614 C C . GLY A 1 331 ? -27.275 -9.298 27.150 1.00 91.44 331 GLY A C 1
ATOM 2615 O O . GLY A 1 331 ? -26.359 -10.081 27.414 1.00 91.44 331 GLY A O 1
ATOM 2616 N N . ASP A 1 332 ? -27.059 -8.144 26.507 1.00 92.19 332 ASP A N 1
ATOM 2617 C CA . ASP A 1 332 ? -25.742 -7.780 25.979 1.00 92.19 332 ASP A CA 1
ATOM 2618 C C . ASP A 1 332 ? -24.696 -7.644 27.092 1.00 92.19 332 ASP A C 1
ATOM 2620 O O . ASP A 1 332 ? -24.945 -7.076 28.162 1.00 92.19 332 ASP A O 1
ATOM 2624 N N . GLN A 1 333 ? -23.487 -8.138 26.819 1.00 91.19 333 GLN A N 1
ATOM 2625 C CA . GLN A 1 333 ? -22.325 -7.943 27.682 1.00 91.19 333 GLN A CA 1
ATOM 2626 C C . GLN A 1 333 ? -21.612 -6.645 27.294 1.00 91.19 333 GLN A C 1
ATOM 2628 O O . GLN A 1 333 ? -21.143 -6.485 26.166 1.00 91.19 333 GLN A O 1
ATOM 2633 N N . VAL A 1 334 ? -21.487 -5.733 28.250 1.00 92.75 334 VAL A N 1
ATOM 2634 C CA . VAL A 1 334 ? -20.937 -4.387 28.056 1.00 92.75 334 VAL A CA 1
ATOM 2635 C C . VAL A 1 334 ? -19.886 -4.069 29.108 1.00 92.75 334 VAL A C 1
ATOM 2637 O O . VAL A 1 334 ? -19.772 -4.732 30.136 1.00 92.75 334 VAL A O 1
ATOM 2640 N N . LEU A 1 335 ? -19.099 -3.035 28.854 1.00 89.94 335 LEU A N 1
ATOM 2641 C CA . LEU A 1 335 ? -18.132 -2.479 29.786 1.00 89.94 335 LEU A CA 1
ATOM 2642 C C . LEU A 1 335 ? -18.663 -1.161 30.327 1.00 89.94 335 LEU A C 1
ATOM 2644 O O . LEU A 1 335 ? -19.052 -0.293 29.552 1.00 89.94 335 LEU A O 1
ATOM 2648 N N . VAL A 1 336 ? -18.649 -0.991 31.643 1.00 91.06 336 VAL A N 1
ATOM 2649 C CA . VAL A 1 336 ? -19.137 0.222 32.304 1.00 91.06 336 VAL A CA 1
ATOM 2650 C C . VAL A 1 336 ? -17.992 0.916 32.998 1.00 91.06 336 VAL A C 1
ATOM 2652 O O . VAL A 1 336 ? -17.308 0.303 33.815 1.00 91.06 336 VAL A O 1
ATOM 2655 N N . LYS A 1 337 ? -17.784 2.197 32.695 1.00 83.69 337 LYS A N 1
ATOM 2656 C CA . LYS A 1 337 ? -16.779 2.999 33.398 1.00 83.69 337 LYS A CA 1
ATOM 2657 C C . LYS A 1 337 ? -17.200 3.188 34.861 1.00 83.69 337 LYS A C 1
ATOM 2659 O O . LYS A 1 337 ? -18.245 3.783 35.127 1.00 83.69 337 LYS A O 1
ATOM 2664 N N . GLY A 1 338 ? -16.398 2.686 35.801 1.00 79.88 338 GLY A N 1
ATOM 2665 C CA . GLY A 1 338 ? -16.625 2.866 37.234 1.00 79.88 338 GLY A CA 1
ATOM 2666 C C . GLY A 1 338 ? -16.564 4.344 37.631 1.00 79.88 338 GLY A C 1
ATOM 2667 O O . GLY A 1 338 ? -15.760 5.102 37.098 1.00 79.88 338 GLY A O 1
ATOM 2668 N N . GLY A 1 339 ? -17.418 4.770 38.566 1.00 69.81 339 GLY A N 1
ATOM 2669 C CA . GLY A 1 339 ? -17.525 6.173 38.998 1.00 69.81 339 GLY A CA 1
ATOM 2670 C C . GLY A 1 339 ? -16.367 6.697 39.862 1.00 69.81 339 GLY A C 1
ATOM 2671 O O . GLY A 1 339 ? -16.398 7.856 40.264 1.00 69.81 339 GLY A O 1
ATOM 2672 N N . GLY A 1 340 ? -15.363 5.872 40.172 1.00 70.19 340 GLY A N 1
ATOM 2673 C CA . GLY A 1 340 ? -14.162 6.314 40.883 1.00 70.19 340 GLY A CA 1
ATOM 2674 C C . GLY A 1 340 ? -13.203 7.083 39.969 1.00 70.19 340 GLY A C 1
ATOM 2675 O O . GLY A 1 340 ? -13.272 6.969 38.750 1.00 70.19 340 GLY A O 1
ATOM 2676 N N . ASN A 1 341 ? -12.243 7.809 40.549 1.00 58.31 341 ASN A N 1
ATOM 2677 C CA . ASN A 1 341 ? -11.174 8.517 39.818 1.00 58.31 341 ASN A CA 1
ATOM 2678 C C . ASN A 1 341 ? -10.219 7.595 39.013 1.00 58.31 341 ASN A C 1
ATOM 2680 O O . ASN A 1 341 ? -9.183 8.050 38.535 1.00 58.31 341 ASN A O 1
ATOM 2684 N N . GLY A 1 342 ? -10.546 6.309 38.856 1.00 49.78 342 GLY A N 1
ATOM 2685 C CA . GLY A 1 342 ? -9.799 5.348 38.054 1.00 49.78 342 GLY A CA 1
ATOM 2686 C C . GLY A 1 342 ? -10.482 5.070 36.706 1.00 49.78 342 GLY A C 1
ATOM 2687 O O . GLY A 1 342 ? -11.709 5.020 36.638 1.00 49.78 342 GLY A O 1
ATOM 2688 N N . PRO A 1 343 ? -9.722 4.824 35.629 1.00 49.50 343 PRO A N 1
ATOM 2689 C CA . PRO A 1 343 ? -10.249 4.453 34.308 1.00 49.50 343 PRO A CA 1
ATOM 2690 C C . PRO A 1 343 ? -10.881 3.046 34.225 1.00 49.50 343 PRO A C 1
ATOM 2692 O O . PRO A 1 343 ? -11.198 2.587 33.130 1.00 49.50 343 PRO A O 1
ATOM 2695 N N . ALA A 1 344 ? -11.120 2.373 35.355 1.00 73.56 344 ALA A N 1
ATOM 2696 C CA . ALA A 1 344 ? -11.553 0.982 35.384 1.00 73.56 344 ALA A CA 1
ATOM 2697 C C . ALA A 1 344 ? -12.930 0.789 34.726 1.00 73.56 344 ALA A C 1
ATOM 2699 O O . ALA A 1 344 ? -13.951 1.300 35.194 1.00 73.56 344 ALA A O 1
ATOM 2700 N N . TYR A 1 345 ? -12.948 0.006 33.650 1.00 82.62 345 TYR A N 1
ATOM 2701 C CA . TYR A 1 345 ? -14.168 -0.533 33.067 1.00 82.62 345 TYR A CA 1
ATOM 2702 C C . TYR A 1 345 ? -14.497 -1.880 33.708 1.00 82.62 345 TYR A C 1
ATOM 2704 O O . TYR A 1 345 ? -13.627 -2.739 33.832 1.00 82.62 345 TYR A O 1
ATOM 2712 N N . VAL A 1 346 ? -15.759 -2.089 34.079 1.00 83.88 346 VAL A N 1
ATOM 2713 C CA . VAL A 1 346 ? -16.233 -3.354 34.650 1.00 83.88 346 VAL A CA 1
ATOM 2714 C C . VAL A 1 346 ? -17.190 -4.028 33.676 1.00 83.88 346 VAL A C 1
ATOM 2716 O O . VAL A 1 346 ? -18.075 -3.376 33.118 1.00 83.88 346 VAL A O 1
ATOM 2719 N N . ARG A 1 347 ? -17.021 -5.338 33.464 1.00 86.06 347 ARG A N 1
ATOM 2720 C CA . ARG A 1 347 ? -17.948 -6.131 32.650 1.00 86.06 347 ARG A CA 1
ATOM 2721 C C . ARG A 1 347 ? -19.308 -6.209 33.343 1.00 86.06 347 ARG A C 1
ATOM 2723 O O . ARG A 1 347 ? -19.394 -6.582 34.511 1.00 86.06 347 ARG A O 1
ATOM 2730 N N . CYS A 1 348 ? -20.356 -5.883 32.601 1.00 92.19 348 CYS A N 1
ATOM 2731 C CA . CYS A 1 348 ? -21.733 -5.878 33.064 1.00 92.19 348 CYS A CA 1
ATOM 2732 C C . CYS A 1 348 ? -22.657 -6.519 32.021 1.00 92.19 348 CYS A C 1
ATOM 2734 O O . CYS A 1 348 ? -22.332 -6.551 30.838 1.00 92.19 348 CYS A O 1
ATOM 2736 N N . THR A 1 349 ? -23.825 -6.984 32.459 1.00 92.69 349 THR A N 1
ATOM 2737 C CA . THR A 1 349 ? -24.911 -7.448 31.579 1.00 92.69 349 THR A CA 1
ATOM 2738 C C . THR A 1 349 ? -26.003 -6.389 31.523 1.00 92.69 349 THR A C 1
ATOM 2740 O O . THR A 1 349 ? -26.422 -5.893 32.569 1.00 92.69 349 THR A O 1
ATOM 2743 N N . VAL A 1 350 ? -26.476 -6.026 30.334 1.00 94.88 350 VAL A N 1
ATOM 2744 C CA . VAL A 1 350 ? -27.627 -5.128 30.180 1.00 94.88 350 VAL A CA 1
ATOM 2745 C C . VAL A 1 350 ? -28.894 -5.880 30.585 1.00 94.88 350 VAL A C 1
ATOM 2747 O O . VAL A 1 350 ? -29.252 -6.875 29.973 1.00 94.88 350 VAL A O 1
ATOM 2750 N N . MET A 1 351 ? -29.581 -5.417 31.626 1.00 95.75 351 MET A N 1
ATOM 2751 C CA . MET A 1 351 ? -30.779 -6.069 32.175 1.00 95.75 351 MET A CA 1
ATOM 2752 C C . MET A 1 351 ? -32.076 -5.438 31.677 1.00 95.75 351 MET A C 1
ATOM 2754 O O . MET A 1 351 ? -33.091 -6.114 31.565 1.00 95.75 351 MET A O 1
ATOM 2758 N N . ALA A 1 352 ? -32.061 -4.131 31.415 1.00 92.75 352 ALA A N 1
ATOM 2759 C CA . ALA A 1 352 ? -33.211 -3.413 30.884 1.00 92.75 352 ALA A CA 1
ATOM 2760 C C . ALA A 1 352 ? -32.758 -2.153 30.147 1.00 92.75 352 ALA A C 1
ATOM 2762 O O . ALA A 1 352 ? -31.853 -1.448 30.605 1.00 92.75 352 ALA A O 1
ATOM 2763 N N . GLN A 1 353 ? -33.435 -1.833 29.048 1.00 90.19 353 GLN A N 1
ATOM 2764 C CA . GLN A 1 353 ? -33.349 -0.526 28.411 1.00 90.19 353 GLN A CA 1
ATOM 2765 C C . GLN A 1 353 ? -34.421 0.381 29.021 1.00 90.19 353 GLN A C 1
ATOM 2767 O O . GLN A 1 353 ? -35.618 0.128 28.905 1.00 90.19 353 GLN A O 1
ATOM 2772 N N . LEU A 1 354 ? -34.000 1.438 29.710 1.00 85.75 354 LEU A N 1
ATOM 2773 C CA . LEU A 1 354 ? -34.907 2.429 30.276 1.00 85.75 354 LEU A CA 1
ATOM 2774 C C . LEU A 1 354 ? -35.214 3.461 29.189 1.00 85.75 354 LEU A C 1
ATOM 2776 O O . LEU A 1 354 ? -34.518 4.471 29.049 1.00 85.75 354 LEU A O 1
ATOM 2780 N N . THR A 1 355 ? -36.256 3.199 28.401 1.00 69.50 355 THR A N 1
ATOM 2781 C CA . THR A 1 355 ? -36.767 4.159 27.419 1.00 69.50 355 THR A CA 1
ATOM 2782 C C . THR A 1 355 ? -37.380 5.334 28.172 1.00 69.50 355 THR A C 1
ATOM 2784 O O . THR A 1 355 ? -38.446 5.228 28.782 1.00 69.50 355 THR A O 1
ATOM 2787 N N . ALA A 1 356 ? -36.697 6.476 28.188 1.00 57.69 356 ALA A N 1
ATOM 2788 C CA . ALA A 1 356 ? -37.237 7.649 28.851 1.00 57.69 356 ALA A CA 1
ATOM 2789 C C . ALA A 1 356 ? -38.424 8.193 28.041 1.00 57.69 356 ALA A C 1
ATOM 2791 O O . ALA A 1 356 ? -38.228 8.752 26.964 1.00 57.69 356 ALA A O 1
ATOM 2792 N N . LYS A 1 357 ? -39.643 8.121 28.599 1.00 56.19 357 LYS A N 1
ATOM 2793 C CA . LYS A 1 357 ? -40.860 8.746 28.032 1.00 56.19 357 LYS A CA 1
ATOM 2794 C C . LYS A 1 357 ? -40.700 10.248 27.698 1.00 56.19 357 LYS A C 1
ATOM 2796 O O . LYS A 1 357 ? -41.475 10.775 26.915 1.00 56.19 357 LYS A O 1
ATOM 2801 N N . ASN A 1 358 ? -39.679 10.928 28.239 1.00 57.44 358 ASN A N 1
ATOM 2802 C CA . ASN A 1 358 ? -39.504 12.387 28.174 1.00 57.44 358 ASN A CA 1
ATOM 2803 C C . ASN A 1 358 ? -38.271 12.864 27.378 1.00 57.44 358 ASN A C 1
ATOM 2805 O O . ASN A 1 358 ? -37.561 13.750 27.852 1.00 57.44 358 ASN A O 1
ATOM 2809 N N . LYS A 1 359 ? -37.980 12.302 26.193 1.00 56.97 359 LYS A N 1
ATOM 2810 C CA . LYS A 1 359 ? -36.868 12.751 25.313 1.00 56.97 359 LYS A CA 1
ATOM 2811 C C . LYS A 1 359 ? -35.486 12.822 26.006 1.00 56.97 359 LYS A C 1
ATOM 2813 O O . LYS A 1 359 ? -34.603 13.546 25.554 1.00 56.97 359 LYS A O 1
ATOM 2818 N N . LYS A 1 360 ? -35.285 12.103 27.119 1.00 68.38 360 LYS A N 1
ATOM 2819 C CA . LYS A 1 360 ? -33.982 12.004 27.797 1.00 68.38 360 LYS A CA 1
ATOM 2820 C C . LYS A 1 360 ? -33.166 10.878 27.163 1.00 68.38 360 LYS A C 1
ATOM 2822 O O . LYS A 1 360 ? -33.735 9.945 26.603 1.00 68.38 360 LYS A O 1
ATOM 2827 N N . LEU A 1 361 ? -31.846 10.980 27.284 1.00 71.44 361 LEU A N 1
ATOM 2828 C CA . LEU A 1 361 ? -30.888 9.982 26.803 1.00 71.44 361 LEU A CA 1
ATOM 2829 C C . LEU A 1 361 ? -31.269 8.563 27.248 1.00 71.44 361 LEU A C 1
ATOM 2831 O O . LEU A 1 361 ? -31.702 8.401 28.399 1.00 71.44 361 LEU A O 1
ATOM 2835 N N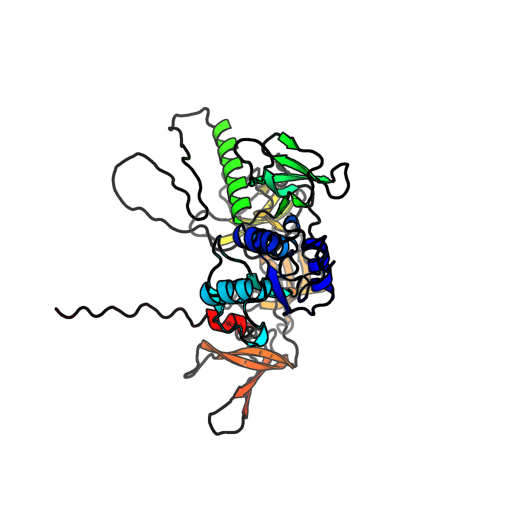 . PRO A 1 362 ? -31.066 7.544 26.393 1.00 80.69 362 PRO A N 1
ATOM 2836 C CA . PRO A 1 362 ? -31.278 6.161 26.786 1.00 80.69 362 PRO A CA 1
ATOM 2837 C C . PRO A 1 362 ? -30.392 5.831 27.992 1.00 80.69 362 PRO A C 1
ATOM 2839 O O . PRO A 1 362 ? -29.178 6.071 28.003 1.00 80.69 362 PRO A O 1
ATOM 2842 N N . ARG A 1 363 ? -31.022 5.304 29.043 1.00 89.56 363 ARG A N 1
ATOM 2843 C CA . ARG A 1 363 ? -30.327 4.738 30.200 1.00 89.56 363 ARG A CA 1
ATOM 2844 C C . ARG A 1 363 ? -30.508 3.235 30.171 1.00 89.56 363 ARG A C 1
ATOM 2846 O O . ARG A 1 363 ? -31.533 2.738 29.718 1.00 89.56 363 ARG A O 1
ATOM 2853 N N . TYR A 1 364 ? -29.528 2.525 30.692 1.00 93.06 364 TYR A N 1
ATOM 2854 C CA . TYR A 1 364 ? -29.560 1.079 30.782 1.00 93.06 364 TYR A CA 1
ATOM 2855 C C . TYR A 1 364 ? -29.436 0.683 32.241 1.00 93.06 364 TYR A C 1
ATOM 2857 O O . TYR A 1 364 ? -28.591 1.211 32.967 1.00 93.06 364 TYR A O 1
ATOM 2865 N N . THR A 1 365 ? -30.281 -0.242 32.674 1.00 94.88 365 THR A N 1
ATOM 2866 C CA . THR A 1 365 ? -30.048 -0.959 33.921 1.00 94.88 365 THR A CA 1
ATOM 2867 C C . THR A 1 365 ? -29.041 -2.048 33.613 1.00 94.88 365 THR A C 1
ATOM 2869 O O . THR A 1 365 ? -29.326 -2.937 32.815 1.00 94.88 365 THR A O 1
ATOM 2872 N N . VAL A 1 366 ? -27.868 -1.982 34.229 1.00 94.88 366 VAL A N 1
ATOM 2873 C CA . VAL A 1 366 ? -26.824 -2.998 34.085 1.00 94.88 366 VAL A CA 1
ATOM 2874 C C . VAL A 1 366 ? -26.655 -3.782 35.378 1.00 94.88 366 VAL A C 1
ATOM 2876 O O . VAL A 1 366 ? -26.813 -3.230 36.467 1.00 94.88 366 VAL A O 1
ATOM 2879 N N . PHE A 1 367 ? -26.334 -5.065 35.254 1.00 94.00 367 PHE A N 1
ATOM 2880 C CA . PHE A 1 367 ? -25.924 -5.932 36.352 1.00 94.00 367 PHE A CA 1
ATOM 2881 C C . PHE A 1 367 ? -24.412 -6.132 36.310 1.00 94.00 367 PHE A C 1
ATOM 2883 O O . PHE A 1 367 ? -23.870 -6.558 35.287 1.00 94.00 367 PHE A O 1
ATOM 2890 N N . VAL A 1 368 ? -23.734 -5.827 37.415 1.00 88.94 368 VAL A N 1
ATOM 2891 C CA . VAL A 1 368 ? -22.280 -5.972 37.529 1.00 88.94 368 VAL A CA 1
ATOM 2892 C C . VAL A 1 368 ? -21.961 -7.302 38.209 1.00 88.94 368 VAL A C 1
ATOM 2894 O O . VAL A 1 368 ? -22.182 -7.466 39.413 1.00 88.94 368 VAL A O 1
ATOM 2897 N N . ALA A 1 369 ? -21.429 -8.258 37.445 1.00 74.25 369 ALA A N 1
ATOM 2898 C CA . ALA A 1 369 ? -21.051 -9.561 37.986 1.00 74.25 369 ALA A CA 1
ATOM 2899 C C . ALA A 1 369 ? -19.996 -9.391 39.098 1.00 74.25 369 ALA A C 1
ATOM 2901 O O . ALA A 1 369 ? -18.996 -8.698 38.916 1.00 74.25 369 ALA A O 1
ATOM 2902 N N . GLY A 1 370 ? -20.245 -9.996 40.262 1.00 74.69 370 GLY A N 1
ATOM 2903 C CA . GLY A 1 370 ? -19.374 -9.917 41.443 1.00 74.69 370 GLY A CA 1
ATOM 2904 C C . GLY A 1 370 ? -19.732 -8.825 42.459 1.00 74.69 370 GLY A C 1
ATOM 2905 O O . GLY A 1 370 ? -19.344 -8.950 43.614 1.00 74.69 370 GLY A O 1
ATOM 2906 N N . PHE A 1 371 ? -20.515 -7.806 42.082 1.00 79.00 371 PHE A N 1
ATOM 2907 C CA . PHE A 1 371 ? -20.987 -6.775 43.024 1.00 79.00 371 PHE A CA 1
ATOM 2908 C C . PHE A 1 371 ? -22.455 -6.948 43.436 1.00 79.00 371 PHE A C 1
ATOM 2910 O O . PHE A 1 371 ? -22.900 -6.281 44.363 1.00 79.00 371 PHE A O 1
ATOM 2917 N N . GLY A 1 372 ? -23.219 -7.800 42.742 1.00 83.62 372 GLY A N 1
ATOM 2918 C CA . GLY A 1 372 ? -24.612 -8.126 43.086 1.00 83.62 372 GLY A CA 1
ATOM 2919 C C . GLY A 1 372 ? -25.623 -6.982 42.920 1.00 83.62 372 GLY A C 1
ATOM 2920 O O . GLY A 1 372 ? -26.803 -7.178 43.183 1.00 83.62 372 GLY A O 1
ATOM 2921 N N . ASN A 1 373 ? -25.188 -5.804 42.463 1.00 85.81 373 ASN A N 1
ATOM 2922 C CA . ASN A 1 373 ? -26.017 -4.606 42.373 1.00 85.81 373 ASN A CA 1
ATOM 2923 C C . ASN A 1 373 ? -26.418 -4.285 40.928 1.00 85.81 373 ASN A C 1
ATOM 2925 O O . ASN A 1 373 ? -25.631 -4.430 39.987 1.00 85.81 373 ASN A O 1
ATOM 2929 N N . HIS A 1 374 ? -27.641 -3.772 40.775 1.00 90.38 374 HIS A N 1
ATOM 2930 C CA . HIS A 1 374 ? -28.116 -3.145 39.546 1.00 90.38 374 HIS A CA 1
ATOM 2931 C C . HIS A 1 374 ? -27.818 -1.646 39.577 1.00 90.38 374 HIS A C 1
ATOM 2933 O O . HIS A 1 374 ? -27.937 -0.996 40.615 1.00 90.38 374 HIS A O 1
ATOM 2939 N N . SER A 1 375 ? -27.432 -1.064 38.446 1.00 90.38 375 SER A N 1
ATOM 2940 C CA . SER A 1 375 ? -27.190 0.379 38.347 1.00 90.38 375 SER A CA 1
ATOM 2941 C C . SER A 1 375 ? -27.736 0.941 37.043 1.00 90.38 375 SER A C 1
ATOM 2943 O O . SER A 1 375 ? -27.582 0.337 35.985 1.00 90.38 375 SER A O 1
ATOM 2945 N N . ALA A 1 376 ? -28.375 2.111 37.117 1.00 92.12 376 ALA A N 1
ATOM 2946 C CA . ALA A 1 376 ? -28.902 2.815 35.952 1.00 92.12 376 ALA A CA 1
ATOM 2947 C C . ALA A 1 376 ? -27.837 3.749 35.361 1.00 92.12 376 ALA A C 1
ATOM 2949 O O . ALA A 1 376 ? -27.641 4.880 35.827 1.00 92.12 376 ALA A O 1
ATOM 2950 N N . VAL A 1 377 ? -27.174 3.298 34.303 1.00 91.06 377 VAL A N 1
ATOM 2951 C CA . VAL A 1 377 ? -26.054 4.001 33.669 1.00 91.06 377 VAL A CA 1
ATOM 2952 C C . VAL A 1 377 ? -26.477 4.645 32.344 1.00 91.06 377 VAL A C 1
ATOM 2954 O O . VAL A 1 377 ? -27.338 4.109 31.645 1.00 91.06 377 VAL A O 1
ATOM 2957 N N . PRO A 1 378 ? -25.942 5.828 31.990 1.00 89.25 378 PRO A N 1
ATOM 2958 C CA . PRO A 1 378 ? -26.208 6.434 30.688 1.00 89.25 378 PRO A CA 1
ATOM 2959 C C . PRO A 1 378 ? -25.502 5.645 29.576 1.00 89.25 378 PRO A C 1
ATOM 2961 O O . PRO A 1 378 ? -24.423 5.103 29.810 1.00 89.25 378 PRO A O 1
ATOM 2964 N N . ALA A 1 379 ? -26.065 5.637 28.365 1.00 86.94 379 ALA A N 1
ATOM 2965 C CA . ALA A 1 379 ? -25.497 4.949 27.198 1.00 86.94 379 ALA A CA 1
ATOM 2966 C C . ALA A 1 379 ? -23.996 5.223 26.987 1.00 86.94 379 ALA A C 1
ATOM 2968 O O . ALA A 1 379 ? -23.223 4.292 26.804 1.00 86.94 379 ALA A O 1
ATOM 2969 N N . ARG A 1 380 ? -23.553 6.480 27.129 1.00 85.12 380 ARG A N 1
ATOM 2970 C CA . ARG A 1 380 ? -22.137 6.873 26.982 1.00 85.12 380 ARG A CA 1
ATOM 2971 C C . ARG A 1 380 ? -21.167 6.215 27.972 1.00 85.12 380 ARG A C 1
ATOM 2973 O O . ARG A 1 380 ? -19.959 6.211 27.738 1.00 85.12 380 ARG A O 1
ATOM 2980 N N . ALA A 1 381 ? -21.670 5.739 29.115 1.00 88.44 381 ALA A N 1
ATOM 2981 C CA . ALA A 1 381 ? -20.864 5.034 30.109 1.00 88.44 381 ALA A CA 1
ATOM 2982 C C . ALA A 1 381 ? -20.661 3.558 29.742 1.00 88.44 381 ALA A C 1
ATOM 2984 O O . ALA A 1 381 ? -19.796 2.918 30.340 1.00 88.44 381 ALA A O 1
ATOM 2985 N N . LEU A 1 382 ? -21.439 3.048 28.780 1.00 89.81 382 LEU A N 1
ATOM 2986 C CA . LEU A 1 382 ? -21.297 1.718 28.212 1.00 89.81 382 LEU A CA 1
ATOM 2987 C C . LEU A 1 382 ? -20.300 1.742 27.051 1.00 89.81 382 LEU A C 1
ATOM 2989 O O . LEU A 1 382 ? -20.267 2.675 26.244 1.00 89.81 382 LEU A O 1
ATOM 2993 N N . LYS A 1 383 ? -19.497 0.689 26.957 1.00 86.69 383 LYS A N 1
ATOM 2994 C CA . LYS A 1 383 ? -18.686 0.362 25.786 1.00 86.69 383 LYS A CA 1
ATOM 2995 C C . LYS A 1 383 ? -18.947 -1.086 25.383 1.00 86.69 383 LYS A C 1
ATOM 2997 O O . LYS A 1 383 ? -19.155 -1.919 26.272 1.00 86.69 383 LYS A O 1
ATOM 3002 N N . PRO A 1 384 ? -18.921 -1.415 24.082 1.00 84.62 384 PRO A N 1
ATOM 3003 C CA . PRO A 1 384 ? -19.079 -2.792 23.650 1.00 84.62 384 PRO A CA 1
ATOM 3004 C C . PRO A 1 384 ? -17.908 -3.628 24.166 1.00 84.62 384 PRO A C 1
ATOM 3006 O O . PRO A 1 384 ? -16.799 -3.125 24.364 1.00 84.62 384 PRO A O 1
ATOM 3009 N N . LEU A 1 385 ? -18.129 -4.926 24.371 1.00 76.88 385 LEU A N 1
ATOM 3010 C CA . LEU A 1 385 ? -17.076 -5.821 24.857 1.00 76.88 385 LEU A CA 1
ATOM 3011 C C . LEU A 1 385 ? -15.851 -5.863 23.927 1.00 76.88 385 LEU A C 1
ATOM 3013 O O . LEU A 1 385 ? -14.738 -6.085 24.395 1.00 76.88 385 LEU A O 1
ATOM 3017 N N . SER A 1 386 ? -16.054 -5.602 22.631 1.00 62.16 386 SER A N 1
ATOM 3018 C CA . SER A 1 386 ? -14.999 -5.479 21.617 1.00 62.16 386 SER A CA 1
ATOM 3019 C C . SER A 1 386 ? -13.991 -4.362 21.908 1.00 62.16 386 SER A C 1
ATOM 3021 O O . SER A 1 386 ? -12.903 -4.364 21.338 1.00 62.16 386 SER A O 1
ATOM 3023 N N . TYR A 1 387 ? -14.332 -3.425 22.799 1.00 60.06 387 TYR A N 1
ATOM 3024 C CA . TYR A 1 387 ? -13.450 -2.346 23.234 1.00 60.06 387 TYR A CA 1
ATOM 3025 C C . TYR A 1 387 ? -12.454 -2.779 24.321 1.00 60.06 387 TYR A C 1
ATOM 3027 O O . TYR A 1 387 ? -11.446 -2.101 24.523 1.00 60.06 387 TYR A O 1
ATOM 3035 N N . ALA A 1 388 ? -12.694 -3.899 25.015 1.00 59.31 388 ALA A N 1
ATOM 3036 C CA . ALA A 1 388 ? -11.672 -4.499 25.865 1.00 59.31 388 ALA A CA 1
ATOM 3037 C C . ALA A 1 388 ? -10.669 -5.248 24.986 1.00 59.31 388 ALA A C 1
ATOM 3039 O O . ALA A 1 388 ? -11.046 -6.119 24.202 1.00 59.31 388 ALA A O 1
ATOM 3040 N N . MET A 1 389 ? -9.375 -4.966 25.164 1.00 63.28 389 MET A N 1
ATOM 3041 C CA . MET A 1 389 ? -8.350 -5.924 24.759 1.00 63.28 389 MET A CA 1
ATOM 3042 C C . MET A 1 389 ? -8.537 -7.185 25.608 1.00 63.28 389 MET A C 1
ATOM 3044 O O . MET A 1 389 ? -8.186 -7.223 26.788 1.00 63.28 389 MET A O 1
ATOM 3048 N N . ILE A 1 390 ? -9.176 -8.191 25.016 1.00 76.38 390 ILE A N 1
ATOM 3049 C CA . ILE A 1 390 ? -9.282 -9.527 25.591 1.00 76.38 390 ILE A CA 1
ATOM 3050 C C . ILE A 1 390 ? -8.027 -10.272 25.152 1.00 76.38 390 ILE A C 1
ATOM 3052 O O . ILE A 1 390 ? -7.903 -10.619 23.975 1.00 76.38 390 ILE A O 1
ATOM 3056 N N . TYR A 1 391 ? -7.100 -10.474 26.085 1.00 86.62 391 TYR A N 1
ATOM 3057 C CA . TYR A 1 391 ? -5.942 -11.331 25.859 1.00 86.62 391 TYR A CA 1
ATOM 3058 C C . TYR A 1 391 ? -6.336 -12.791 26.097 1.00 86.62 391 TYR A C 1
ATOM 3060 O O . TYR A 1 391 ? -7.149 -13.089 26.979 1.00 86.62 391 TYR A O 1
ATOM 3068 N N . LYS A 1 392 ? -5.790 -13.706 25.301 1.00 90.50 392 LYS A N 1
ATOM 3069 C CA . LYS A 1 392 ? -5.980 -15.151 25.472 1.00 90.50 392 LYS A CA 1
ATOM 3070 C C . LYS A 1 392 ? -4.894 -15.724 26.376 1.00 90.50 392 LYS A C 1
ATOM 3072 O O . LYS A 1 392 ? -3.791 -15.192 26.434 1.00 90.50 392 LYS A O 1
ATOM 3077 N N . VAL A 1 393 ? -5.200 -16.829 27.055 1.00 92.56 393 VAL A N 1
ATOM 3078 C CA . VAL A 1 393 ? -4.161 -17.658 27.685 1.00 92.56 393 VAL A CA 1
ATOM 3079 C C . VAL A 1 393 ? -3.179 -18.105 26.598 1.00 92.56 393 VAL A C 1
ATOM 3081 O O . VAL A 1 393 ? -3.598 -18.383 25.474 1.00 92.56 393 VAL A O 1
ATOM 3084 N N . ASP A 1 394 ? -1.893 -18.089 26.930 1.00 94.44 394 ASP A N 1
ATOM 3085 C CA . ASP A 1 394 ? -0.748 -18.308 26.042 1.00 94.44 394 ASP A CA 1
ATOM 3086 C C . ASP A 1 394 ? -0.518 -17.226 24.966 1.00 94.44 394 ASP A C 1
ATOM 3088 O O . ASP A 1 394 ? 0.309 -17.410 24.075 1.00 94.44 394 ASP A O 1
ATOM 3092 N N . GLU A 1 395 ? -1.192 -16.070 25.041 1.00 94.38 395 GLU A N 1
ATOM 3093 C CA . GLU A 1 395 ? -0.885 -14.920 24.178 1.00 94.38 395 GLU A CA 1
ATOM 3094 C C . GLU A 1 395 ? 0.387 -14.200 24.655 1.00 94.38 395 GLU A C 1
ATOM 3096 O O . GLU A 1 395 ? 0.526 -13.872 25.841 1.00 94.38 395 GLU A O 1
ATOM 3101 N N . ASP A 1 396 ? 1.298 -13.923 23.716 1.00 94.44 396 ASP A N 1
ATOM 3102 C CA . ASP A 1 396 ? 2.459 -13.063 23.944 1.00 94.44 396 ASP A CA 1
ATOM 3103 C C . ASP A 1 396 ? 2.008 -11.609 24.117 1.00 94.44 396 ASP A C 1
ATOM 3105 O O . ASP A 1 396 ? 1.294 -11.043 23.283 1.00 94.44 396 ASP A O 1
ATOM 3109 N N . VAL A 1 397 ? 2.459 -10.988 25.200 1.00 95.38 397 VAL A N 1
ATOM 3110 C CA . VAL A 1 397 ? 2.159 -9.606 25.576 1.00 95.38 397 VAL A CA 1
ATOM 3111 C C . VAL A 1 397 ? 3.420 -8.915 26.092 1.00 95.38 397 VAL A C 1
ATOM 3113 O O . VAL A 1 397 ? 4.463 -9.524 26.308 1.00 95.38 397 VAL A O 1
ATOM 3116 N N . GLU A 1 398 ? 3.340 -7.613 26.308 1.00 94.56 398 GLU A N 1
ATOM 3117 C CA . GLU A 1 398 ? 4.333 -6.851 27.048 1.00 94.56 398 GLU A CA 1
ATOM 3118 C C . GLU A 1 398 ? 3.686 -6.291 28.315 1.00 94.56 398 GLU A C 1
ATOM 3120 O O . GLU A 1 398 ? 2.594 -5.727 28.254 1.00 94.56 398 GLU A O 1
ATOM 3125 N N . LEU A 1 399 ? 4.366 -6.433 29.453 1.00 95.69 399 LEU A N 1
ATOM 3126 C CA . LEU A 1 399 ? 3.970 -5.905 30.754 1.00 95.69 399 LEU A CA 1
ATOM 3127 C C . LEU A 1 399 ? 4.732 -4.614 31.071 1.00 95.69 399 LEU A C 1
ATOM 3129 O O . LEU A 1 399 ? 5.962 -4.601 31.056 1.00 95.69 399 LEU A O 1
ATOM 3133 N N . LEU A 1 400 ? 4.014 -3.555 31.437 1.00 94.31 400 LEU A N 1
ATOM 3134 C CA . LEU A 1 400 ? 4.588 -2.319 31.963 1.00 94.31 400 LEU A CA 1
ATOM 3135 C C . LEU A 1 400 ? 4.984 -2.494 33.436 1.00 94.31 400 LEU A C 1
ATOM 3137 O O . LEU A 1 400 ? 4.131 -2.733 34.291 1.00 94.31 400 LEU A O 1
ATOM 3141 N N . SER A 1 401 ? 6.266 -2.326 33.755 1.00 93.19 401 SER A N 1
ATOM 3142 C CA . SER A 1 401 ? 6.747 -2.401 35.137 1.00 93.19 401 SER A CA 1
ATOM 3143 C C . SER A 1 401 ? 6.294 -1.185 35.958 1.00 93.19 401 SER A C 1
ATOM 3145 O O . SER A 1 401 ? 6.542 -0.033 35.594 1.00 93.19 401 SER A O 1
ATOM 3147 N N . GLY A 1 402 ? 5.616 -1.434 37.083 1.00 88.88 402 GLY A N 1
ATOM 3148 C CA . GLY A 1 402 ? 5.064 -0.394 37.962 1.00 88.88 402 GLY A CA 1
ATOM 3149 C C . GLY A 1 402 ? 6.000 0.085 39.081 1.00 88.88 402 GLY A C 1
ATOM 3150 O O . GLY A 1 402 ? 5.721 1.104 39.717 1.00 88.88 402 GLY A O 1
ATOM 3151 N N . SER A 1 403 ? 7.109 -0.616 39.333 1.00 88.56 403 SER A N 1
ATOM 3152 C CA . SER A 1 403 ? 7.982 -0.382 40.492 1.00 88.56 403 SER A CA 1
ATOM 3153 C C . SER A 1 403 ? 9.437 -0.783 40.231 1.00 88.56 403 SER A C 1
ATOM 3155 O O . SER A 1 403 ? 9.717 -1.574 39.336 1.00 88.56 403 SER A O 1
ATOM 3157 N N . GLY A 1 404 ? 10.360 -0.287 41.060 1.00 90.25 404 GLY A N 1
ATOM 3158 C CA . GLY A 1 404 ? 11.789 -0.613 40.977 1.00 90.25 404 GLY A C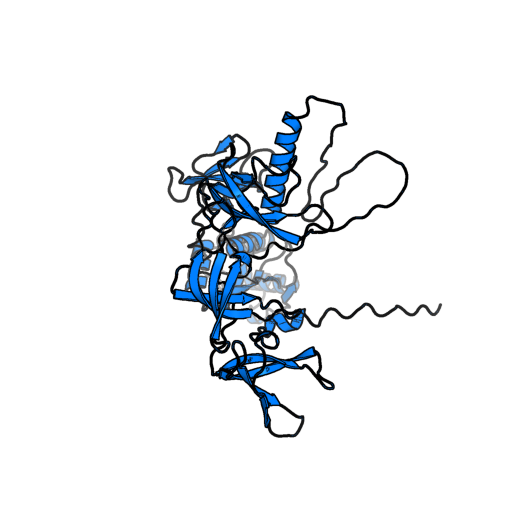A 1
ATOM 3159 C C . GLY A 1 404 ? 12.545 0.179 39.905 1.00 90.25 404 GLY A C 1
ATOM 3160 O O . GLY A 1 404 ? 12.026 1.147 39.349 1.00 90.25 404 GLY A O 1
ATOM 3161 N N . SER A 1 405 ? 13.781 -0.240 39.618 1.00 89.94 405 SER A N 1
ATOM 3162 C CA . SER A 1 405 ? 14.676 0.395 38.631 1.00 89.94 405 SER A CA 1
ATOM 3163 C C . SER A 1 405 ? 14.149 0.350 37.193 1.00 89.94 405 SER A C 1
ATOM 3165 O O . SER A 1 405 ? 14.594 1.124 36.349 1.00 89.94 405 SER A O 1
ATOM 3167 N N . ASP A 1 406 ? 13.193 -0.537 36.917 1.00 87.94 406 ASP A N 1
ATOM 3168 C CA . ASP A 1 406 ? 12.577 -0.702 35.602 1.00 87.94 406 ASP A CA 1
ATOM 3169 C C . ASP A 1 406 ? 11.199 -0.047 35.488 1.00 87.94 406 ASP A C 1
ATOM 3171 O O . ASP A 1 406 ? 10.510 -0.253 34.492 1.00 87.94 406 ASP A O 1
ATOM 3175 N N . LYS A 1 407 ? 10.781 0.760 36.472 1.00 91.88 407 LYS A N 1
ATOM 3176 C CA . LYS A 1 407 ? 9.492 1.458 36.423 1.00 91.88 407 LYS A CA 1
ATOM 3177 C C . LYS A 1 407 ? 9.327 2.205 35.091 1.00 91.88 407 LYS A C 1
ATOM 3179 O O . LYS A 1 407 ? 10.143 3.051 34.736 1.00 91.88 407 LYS A O 1
ATOM 3184 N N . GLY A 1 408 ? 8.246 1.906 34.375 1.00 87.38 408 GLY A N 1
ATOM 3185 C CA . GLY A 1 408 ? 7.930 2.494 33.072 1.00 87.38 408 GLY A CA 1
ATOM 3186 C C . GLY A 1 408 ? 8.495 1.746 31.857 1.00 87.38 408 GLY A C 1
ATOM 3187 O O . GLY A 1 408 ? 8.182 2.130 30.730 1.00 87.38 408 GLY A O 1
ATOM 3188 N N . LYS A 1 409 ? 9.285 0.681 32.045 1.00 91.12 409 LYS A N 1
ATOM 3189 C CA . LYS A 1 409 ? 9.750 -0.186 30.953 1.00 91.12 409 LYS A CA 1
ATOM 3190 C C . LYS A 1 409 ? 8.746 -1.300 30.659 1.00 91.12 409 LYS A C 1
ATOM 3192 O O . LYS A 1 409 ? 8.028 -1.757 31.548 1.00 91.12 409 LYS A O 1
ATOM 3197 N N . TRP A 1 410 ? 8.717 -1.728 29.400 1.00 92.31 410 TRP A N 1
ATOM 3198 C CA . TRP A 1 410 ? 7.904 -2.845 28.923 1.00 92.31 410 TRP A CA 1
ATOM 3199 C C . TRP A 1 410 ? 8.744 -4.124 28.884 1.00 92.31 410 TRP A C 1
ATOM 3201 O O . TRP A 1 410 ? 9.866 -4.104 28.379 1.00 92.31 410 TRP A O 1
ATOM 3211 N N . HIS A 1 411 ? 8.202 -5.222 29.406 1.00 93.56 411 HIS A N 1
ATOM 3212 C CA . HIS A 1 411 ? 8.859 -6.528 29.459 1.00 93.56 411 HIS A CA 1
ATOM 3213 C C . HIS A 1 411 ? 8.015 -7.579 28.751 1.00 93.56 411 HIS A C 1
ATOM 3215 O O . HIS A 1 411 ? 6.813 -7.651 28.995 1.00 93.56 411 HIS A O 1
ATOM 3221 N N . SER A 1 412 ? 8.631 -8.430 27.934 1.00 93.12 412 SER A N 1
ATOM 3222 C CA . SER A 1 412 ? 7.927 -9.545 27.298 1.00 93.12 412 SER A CA 1
ATOM 3223 C C . SER A 1 412 ? 7.354 -10.499 28.345 1.00 93.12 412 SER A C 1
ATOM 3225 O O . SER A 1 412 ? 8.060 -10.973 29.240 1.00 93.12 412 SER A O 1
ATOM 3227 N N . ALA A 1 413 ? 6.067 -10.786 28.222 1.00 95.88 413 ALA A N 1
ATOM 3228 C CA . ALA A 1 413 ? 5.320 -11.640 29.123 1.00 95.88 413 ALA A CA 1
ATOM 3229 C C . ALA A 1 413 ? 4.354 -12.533 28.337 1.00 95.88 413 ALA A C 1
ATOM 3231 O O . ALA A 1 413 ? 4.012 -12.251 27.195 1.00 95.88 413 ALA A O 1
ATOM 3232 N N . VAL A 1 414 ? 3.907 -13.615 28.964 1.00 96.25 414 VAL A N 1
ATOM 3233 C CA . VAL A 1 414 ? 2.887 -14.513 28.409 1.00 96.25 414 VAL A CA 1
ATOM 3234 C C . VAL A 1 414 ? 1.730 -14.580 29.391 1.00 96.25 414 VAL A C 1
ATOM 3236 O O . VAL A 1 414 ? 1.961 -14.737 30.595 1.00 96.25 414 VAL A O 1
ATOM 3239 N N . ILE A 1 415 ? 0.499 -14.471 28.895 1.00 96.94 415 ILE A N 1
ATOM 3240 C CA . ILE A 1 415 ? -0.694 -14.668 29.725 1.00 96.94 415 ILE A CA 1
ATOM 3241 C C . ILE A 1 415 ? -0.776 -16.136 30.140 1.00 96.94 415 ILE A C 1
ATOM 3243 O O . ILE A 1 415 ? -0.865 -17.016 29.292 1.00 96.94 415 ILE A O 1
ATOM 3247 N N . THR A 1 416 ? -0.787 -16.417 31.438 1.00 96.81 416 THR A N 1
ATOM 3248 C CA . THR A 1 416 ? -0.923 -17.787 31.958 1.00 96.81 416 THR A CA 1
ATOM 3249 C C . THR A 1 416 ? -2.343 -18.106 32.399 1.00 96.81 416 THR A C 1
ATOM 3251 O O . THR A 1 416 ? -2.742 -19.264 32.371 1.00 96.81 416 THR A O 1
ATOM 3254 N N . ASN A 1 417 ? -3.106 -17.100 32.835 1.00 95.50 417 ASN A N 1
ATOM 3255 C CA . ASN A 1 417 ? -4.498 -17.276 33.238 1.00 95.50 417 ASN A CA 1
ATOM 3256 C C . ASN A 1 417 ? -5.285 -15.960 33.130 1.00 95.50 417 ASN A C 1
ATOM 3258 O O . ASN A 1 417 ? -4.707 -14.871 33.150 1.00 95.50 417 ASN A O 1
ATOM 3262 N N . ILE A 1 418 ? -6.612 -16.054 33.057 1.00 89.56 418 ILE A N 1
ATOM 3263 C CA . ILE A 1 418 ? -7.508 -14.907 33.232 1.00 89.56 418 ILE A CA 1
ATOM 3264 C C . ILE A 1 418 ? -7.742 -14.755 34.737 1.00 89.56 418 ILE A C 1
ATOM 3266 O O . ILE A 1 418 ? -8.210 -15.682 35.395 1.00 89.56 418 ILE A O 1
ATOM 3270 N N . GLY A 1 419 ? -7.381 -13.600 35.290 1.00 86.31 419 GLY A N 1
ATOM 3271 C CA . GLY A 1 4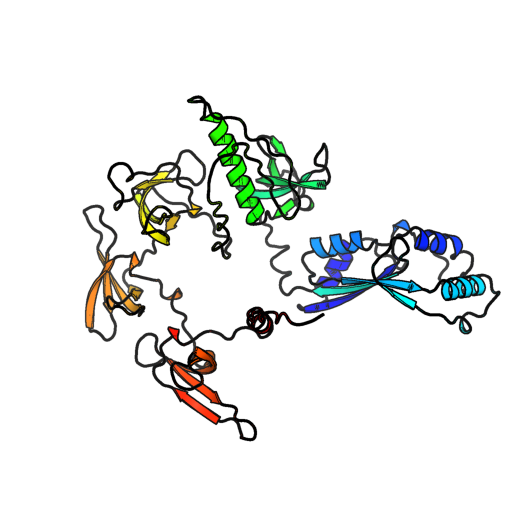19 ? -7.428 -13.362 36.727 1.00 86.31 419 GLY A CA 1
ATOM 3272 C C . GLY A 1 419 ? -8.860 -13.320 37.266 1.00 86.31 419 GLY A C 1
ATOM 3273 O O . GLY A 1 419 ? -9.812 -12.999 36.555 1.00 86.31 419 GLY A O 1
ATOM 3274 N N . ALA A 1 420 ? -9.016 -13.603 38.562 1.00 78.88 420 ALA A N 1
ATOM 3275 C CA . ALA A 1 420 ? -10.326 -13.649 39.220 1.00 78.88 420 ALA A CA 1
ATOM 3276 C C . ALA A 1 420 ? -11.062 -12.293 39.229 1.00 78.88 420 ALA A C 1
ATOM 3278 O O . ALA A 1 420 ? -12.288 -12.250 39.337 1.00 78.88 420 ALA A O 1
ATOM 3279 N N . LYS A 1 421 ? -10.334 -11.171 39.114 1.00 79.12 421 LYS A N 1
ATOM 3280 C CA . LYS A 1 421 ? -10.933 -9.835 38.995 1.00 79.12 421 LYS A CA 1
ATOM 3281 C C . LYS A 1 421 ? -11.222 -9.520 37.519 1.00 79.12 421 LYS A C 1
ATOM 3283 O O . LYS A 1 421 ? -10.336 -9.727 36.685 1.00 79.12 421 LYS A O 1
ATOM 3288 N N . PRO A 1 422 ? -12.399 -8.964 37.173 1.00 73.75 422 PRO A N 1
ATOM 3289 C CA . PRO A 1 422 ? -12.695 -8.549 35.804 1.00 73.75 422 PRO A CA 1
ATOM 3290 C C . PRO A 1 422 ? -11.609 -7.625 35.234 1.00 73.75 422 PRO A C 1
ATOM 3292 O O . PRO A 1 422 ? -11.265 -6.620 35.852 1.00 73.75 422 PRO A O 1
ATOM 3295 N N . GLY A 1 423 ? -11.068 -7.973 34.062 1.00 77.38 423 GLY A N 1
ATOM 3296 C CA . GLY A 1 423 ? -9.998 -7.205 33.411 1.00 77.38 423 GLY A CA 1
ATOM 3297 C C . GLY A 1 423 ? -8.601 -7.411 34.007 1.00 77.38 423 GLY A C 1
ATOM 3298 O O . GLY A 1 423 ? -7.696 -6.643 33.682 1.00 77.38 423 GLY A O 1
ATOM 3299 N N . SER A 1 424 ? -8.417 -8.416 34.870 1.00 88.44 424 SER A N 1
ATOM 3300 C CA . SER A 1 424 ? -7.102 -8.821 35.369 1.00 88.44 424 SER A CA 1
ATOM 3301 C C . SER A 1 424 ? -6.611 -10.114 34.715 1.00 88.44 424 SER A C 1
ATOM 3303 O O . SER A 1 424 ? -7.416 -10.947 34.302 1.00 88.44 424 SER A O 1
ATOM 3305 N N . TYR A 1 425 ? -5.295 -10.281 34.631 1.00 94.62 425 TYR A N 1
ATOM 3306 C CA . TYR A 1 425 ? -4.630 -11.442 34.045 1.00 94.62 425 TYR A CA 1
ATOM 3307 C C . TYR A 1 425 ? -3.470 -11.885 34.931 1.00 94.62 425 TYR A C 1
ATOM 3309 O O . TYR A 1 425 ? -2.804 -11.057 35.555 1.00 94.62 425 TYR A O 1
ATOM 3317 N N . ASP A 1 426 ? -3.211 -13.185 34.958 1.00 96.69 426 ASP A N 1
ATOM 3318 C CA . ASP A 1 426 ? -1.973 -13.716 35.513 1.00 96.69 426 ASP A CA 1
ATOM 3319 C C . ASP A 1 426 ? -0.974 -13.849 34.367 1.00 96.69 426 ASP A C 1
ATOM 3321 O O . ASP A 1 426 ? -1.310 -14.362 33.295 1.00 96.69 426 ASP A O 1
ATOM 3325 N N . VAL A 1 427 ? 0.243 -13.354 34.573 1.00 96.75 427 VAL A N 1
ATOM 3326 C CA . VAL A 1 427 ? 1.277 -13.303 33.539 1.00 96.75 427 VAL A CA 1
ATOM 3327 C C . VAL A 1 427 ? 2.592 -13.855 34.060 1.00 96.75 427 VAL A C 1
ATOM 3329 O O . VAL A 1 427 ? 2.935 -13.695 35.233 1.00 96.75 427 VAL A O 1
ATOM 3332 N N . ARG A 1 428 ? 3.370 -14.468 33.168 1.00 96.81 428 ARG A N 1
ATOM 3333 C CA . ARG A 1 428 ? 4.762 -14.841 33.438 1.00 96.81 428 ARG A CA 1
ATOM 3334 C C . ARG A 1 428 ? 5.706 -14.005 32.585 1.00 96.81 428 ARG A C 1
ATOM 3336 O O . ARG A 1 428 ? 5.517 -13.909 31.376 1.00 96.81 428 ARG A O 1
ATOM 3343 N N . ILE A 1 429 ? 6.722 -13.418 33.207 1.00 95.50 429 ILE A N 1
ATOM 3344 C CA . ILE A 1 429 ? 7.775 -12.647 32.534 1.00 95.50 429 ILE A CA 1
ATOM 3345 C C . ILE A 1 429 ? 9.013 -13.523 32.416 1.00 95.50 429 ILE A C 1
ATOM 3347 O O . ILE A 1 429 ? 9.436 -14.131 33.406 1.00 95.50 429 ILE A O 1
ATOM 3351 N N . ARG A 1 430 ? 9.615 -13.549 31.226 1.00 90.81 430 ARG A N 1
ATOM 3352 C CA . ARG A 1 430 ? 10.928 -14.159 31.012 1.00 90.81 430 ARG A CA 1
ATOM 3353 C C . ARG A 1 430 ? 12.007 -13.168 31.442 1.00 90.81 430 ARG A C 1
ATOM 3355 O O . ARG A 1 430 ? 12.115 -12.088 30.869 1.00 90.81 430 ARG A O 1
ATOM 3362 N N . VAL A 1 431 ? 12.786 -13.524 32.457 1.00 91.00 431 VAL A N 1
ATOM 3363 C CA . VAL A 1 431 ? 13.896 -12.711 32.961 1.00 91.00 431 VAL A CA 1
ATOM 3364 C C . VAL A 1 431 ? 15.202 -13.325 32.477 1.00 91.00 431 VAL A C 1
ATOM 3366 O O . VAL A 1 431 ? 15.547 -14.449 32.850 1.00 91.00 431 VAL A O 1
ATOM 3369 N N . GLU A 1 432 ? 15.918 -12.582 31.640 1.00 88.88 432 GLU A N 1
ATOM 3370 C CA . GLU A 1 432 ? 17.248 -12.948 31.157 1.00 88.88 432 GLU A CA 1
ATOM 3371 C C . GLU A 1 432 ? 18.287 -12.121 31.917 1.00 88.88 432 GLU A C 1
ATOM 3373 O O . GLU A 1 432 ? 18.375 -10.906 31.750 1.00 88.88 432 GLU A O 1
ATOM 3378 N N . GLU A 1 433 ? 19.049 -12.775 32.794 1.00 90.69 433 GLU A N 1
ATOM 3379 C CA . GLU A 1 433 ? 20.181 -12.157 33.487 1.00 90.69 433 GLU A CA 1
ATOM 3380 C C . GLU A 1 433 ? 21.482 -12.568 32.777 1.00 90.69 433 GLU A C 1
ATOM 3382 O O . GLU A 1 433 ? 21.672 -13.761 32.520 1.00 90.69 433 GLU A O 1
ATOM 3387 N N . PRO A 1 434 ? 22.395 -11.628 32.458 1.00 91.12 434 PRO A N 1
ATOM 3388 C CA . PRO A 1 434 ? 23.664 -11.955 31.814 1.00 91.12 434 PRO A CA 1
ATOM 3389 C C . PRO A 1 434 ? 24.430 -13.038 32.585 1.00 91.12 434 PRO A C 1
ATOM 3391 O O . PRO A 1 434 ? 24.695 -12.896 33.777 1.00 91.12 434 PRO A O 1
ATOM 3394 N N . GLY A 1 435 ? 24.776 -14.132 31.902 1.00 93.38 435 GLY A N 1
ATOM 3395 C CA . GLY A 1 435 ? 25.524 -15.249 32.489 1.00 93.38 435 GLY A CA 1
ATOM 3396 C C . GLY A 1 435 ? 24.705 -16.220 33.351 1.00 93.38 435 GLY A C 1
ATOM 3397 O O . GLY A 1 435 ? 25.288 -17.143 33.914 1.00 93.38 435 GLY A O 1
ATOM 3398 N N . LYS A 1 436 ? 23.376 -16.066 33.447 1.00 93.81 436 LYS A N 1
ATOM 3399 C CA . LYS A 1 436 ? 22.487 -17.036 34.107 1.00 93.81 436 LYS A CA 1
ATOM 3400 C C . LYS A 1 436 ? 21.489 -17.633 33.120 1.00 93.81 436 LYS A C 1
ATOM 3402 O O . LYS A 1 436 ? 21.145 -17.022 32.112 1.00 93.81 436 LYS A O 1
ATOM 3407 N N . GLN A 1 437 ? 21.005 -18.837 33.422 1.00 91.06 437 GLN A N 1
ATOM 3408 C CA . GLN A 1 437 ? 19.905 -19.419 32.656 1.00 91.06 437 GLN A CA 1
ATOM 3409 C C . GLN A 1 437 ? 18.628 -18.573 32.818 1.00 91.06 437 GLN A C 1
ATOM 3411 O O . GLN A 1 437 ? 18.389 -18.035 33.904 1.00 91.06 437 GLN A O 1
ATOM 3416 N N . PRO A 1 438 ? 17.808 -18.445 31.758 1.00 89.62 438 PRO A N 1
ATOM 3417 C CA . PRO A 1 438 ? 16.571 -17.678 31.812 1.00 89.62 438 PRO A CA 1
ATOM 3418 C C . PRO A 1 438 ? 15.640 -18.231 32.895 1.00 89.62 438 PRO A C 1
ATOM 3420 O O . PRO A 1 438 ? 15.428 -19.439 32.994 1.00 89.62 438 PRO A O 1
ATOM 3423 N N . SER A 1 439 ? 15.068 -17.334 33.697 1.00 93.94 439 SER A N 1
ATOM 3424 C CA . SER A 1 439 ? 14.117 -17.675 34.760 1.00 93.94 439 SER A CA 1
ATOM 3425 C C . SER A 1 439 ? 12.759 -17.023 34.505 1.00 93.94 439 SER A C 1
ATOM 3427 O O . SER A 1 439 ? 12.657 -16.021 33.794 1.00 93.94 439 SER A O 1
ATOM 3429 N N . TRP A 1 440 ? 11.696 -17.599 35.067 1.00 92.75 440 TRP A N 1
ATOM 3430 C CA . TRP A 1 440 ? 10.336 -17.074 34.938 1.00 92.75 440 TRP A CA 1
ATOM 3431 C C . TRP A 1 440 ? 9.875 -16.453 36.253 1.00 92.75 440 TRP A C 1
ATOM 3433 O O . TRP A 1 440 ? 9.972 -17.082 37.306 1.00 92.75 440 TRP A O 1
ATOM 3443 N N . LYS A 1 441 ? 9.334 -15.231 36.189 1.00 96.00 441 LYS A N 1
ATOM 3444 C CA . LYS A 1 441 ? 8.653 -14.581 37.320 1.00 96.00 441 LYS A CA 1
ATOM 3445 C C . LYS A 1 441 ? 7.154 -14.525 37.054 1.00 96.00 441 LYS A C 1
ATOM 3447 O O . LYS A 1 441 ? 6.743 -14.071 35.989 1.00 96.00 441 LYS A O 1
ATOM 3452 N N . PHE A 1 442 ? 6.357 -14.973 38.018 1.00 96.44 442 PHE A N 1
ATOM 3453 C CA . PHE A 1 442 ? 4.897 -14.984 37.932 1.00 96.44 442 PHE A CA 1
ATOM 3454 C C . PHE A 1 442 ? 4.307 -13.767 38.636 1.00 96.44 442 PHE A C 1
ATOM 3456 O O . PHE A 1 442 ? 4.704 -13.429 39.750 1.00 96.44 442 PHE A O 1
ATOM 3463 N N . PHE A 1 443 ? 3.336 -13.138 37.986 1.00 95.56 443 PHE A N 1
ATOM 3464 C CA . PHE A 1 443 ? 2.586 -12.008 38.510 1.00 95.56 443 PHE A CA 1
ATOM 3465 C C . PHE A 1 443 ? 1.102 -12.316 38.387 1.00 95.56 443 PHE A C 1
ATOM 3467 O O . PHE A 1 443 ? 0.640 -12.728 37.325 1.00 95.56 443 PHE A O 1
ATOM 3474 N N . GLN A 1 444 ? 0.360 -12.118 39.470 1.00 96.50 444 GLN A N 1
ATOM 3475 C CA . GLN A 1 444 ? -1.069 -12.401 39.517 1.00 96.50 444 GLN A CA 1
ATOM 3476 C C . GLN A 1 444 ? -1.885 -11.115 39.505 1.00 96.50 444 GLN A C 1
ATOM 3478 O O . GLN A 1 444 ? -1.457 -10.091 40.040 1.00 96.50 444 GLN A O 1
ATOM 3483 N N . SER A 1 445 ? -3.096 -11.193 38.953 1.00 93.19 445 SER A N 1
ATOM 3484 C CA . SER A 1 445 ? -4.071 -10.095 38.970 1.00 93.19 445 SER A CA 1
ATOM 3485 C C . SER A 1 445 ? -3.556 -8.776 38.367 1.00 93.19 445 SER A C 1
ATOM 3487 O O . SER A 1 445 ? -3.913 -7.690 38.833 1.00 93.19 445 SER A O 1
ATOM 3489 N N . ILE A 1 446 ? -2.739 -8.851 37.315 1.00 94.50 446 ILE A N 1
ATOM 3490 C CA . ILE A 1 446 ? -2.273 -7.685 36.562 1.00 94.50 446 ILE A CA 1
ATOM 3491 C C . ILE A 1 446 ? -3.440 -7.059 35.799 1.00 94.50 446 ILE A C 1
ATOM 3493 O O . ILE A 1 446 ? -4.138 -7.744 35.059 1.00 94.50 446 ILE A O 1
ATOM 3497 N N . ASN A 1 447 ? -3.638 -5.748 35.942 1.00 88.94 447 ASN A N 1
ATOM 3498 C CA . ASN A 1 447 ? -4.655 -5.010 35.194 1.00 88.94 447 ASN A CA 1
ATOM 3499 C C . ASN A 1 447 ? -4.303 -4.959 33.694 1.00 88.94 447 ASN A C 1
ATOM 3501 O O . ASN A 1 447 ? -3.152 -4.710 33.337 1.00 88.94 447 ASN A O 1
ATOM 3505 N N . PHE A 1 448 ? -5.294 -5.147 32.818 1.00 88.38 448 PHE A N 1
ATOM 3506 C CA . PHE A 1 448 ? -5.132 -5.084 31.362 1.00 88.38 448 PHE A CA 1
ATOM 3507 C C . PHE A 1 448 ? -4.465 -3.796 30.849 1.00 88.38 448 PHE A C 1
ATOM 3509 O O . PHE A 1 448 ? -3.840 -3.828 29.794 1.00 88.38 448 PHE A O 1
ATOM 3516 N N . GLU A 1 449 ? -4.566 -2.678 31.575 1.00 84.50 449 GLU A N 1
ATOM 3517 C CA . GLU A 1 449 ? -3.907 -1.407 31.228 1.00 84.50 449 GLU A CA 1
ATOM 3518 C C . GLU A 1 449 ? -2.376 -1.474 31.319 1.00 84.50 449 GLU A C 1
ATOM 3520 O O . GLU A 1 449 ? -1.674 -0.711 30.657 1.00 84.50 449 GLU A O 1
ATOM 3525 N N . SER A 1 450 ? -1.847 -2.399 32.120 1.00 92.62 450 SER A N 1
ATOM 3526 C CA . SER A 1 450 ? -0.412 -2.675 32.205 1.00 92.62 450 SER A CA 1
ATOM 3527 C C . SER A 1 450 ? 0.061 -3.639 31.117 1.00 92.62 450 SER A C 1
ATOM 3529 O O . SER A 1 450 ? 1.238 -3.979 31.103 1.00 92.62 450 SER A O 1
ATOM 3531 N N . LEU A 1 451 ? -0.824 -4.083 30.220 1.00 93.88 451 LEU A N 1
ATOM 3532 C CA . LEU A 1 451 ? -0.526 -5.035 29.156 1.00 93.88 451 LEU A CA 1
ATOM 3533 C C . LEU A 1 451 ? -0.704 -4.387 27.779 1.00 93.88 451 LEU A C 1
ATOM 3535 O O . LEU A 1 451 ? -1.625 -3.598 27.560 1.00 93.88 451 LEU A O 1
ATOM 3539 N N . ARG A 1 452 ? 0.142 -4.767 26.820 1.00 92.44 452 ARG A N 1
ATOM 3540 C CA . ARG A 1 452 ? -0.047 -4.485 25.386 1.00 92.44 452 ARG A CA 1
ATOM 3541 C C . ARG A 1 452 ? 0.424 -5.661 24.538 1.00 92.44 452 ARG A C 1
ATOM 3543 O O . ARG A 1 452 ? 1.174 -6.500 25.018 1.00 92.44 452 ARG A O 1
ATOM 3550 N N . ARG A 1 453 ? 0.031 -5.718 23.265 1.00 92.00 453 ARG A N 1
ATOM 3551 C CA . ARG A 1 453 ? 0.633 -6.674 22.319 1.00 92.00 453 ARG A CA 1
ATOM 3552 C C . ARG A 1 453 ? 2.064 -6.257 21.952 1.00 92.00 453 ARG A C 1
ATOM 3554 O O . ARG A 1 453 ? 2.314 -5.049 21.899 1.00 92.00 453 ARG A O 1
ATOM 3561 N N . PRO A 1 454 ? 2.966 -7.211 21.658 1.00 89.62 454 PRO A N 1
ATOM 3562 C CA . PRO A 1 454 ? 4.341 -6.912 21.283 1.00 89.62 454 PRO A CA 1
ATOM 3563 C C . PRO A 1 454 ? 4.401 -5.968 20.086 1.00 89.62 454 PRO A C 1
ATOM 3565 O O . PRO A 1 454 ? 3.661 -6.135 19.109 1.00 89.62 454 PRO A O 1
ATOM 3568 N N . VAL A 1 455 ? 5.286 -4.975 20.151 1.00 83.25 455 VAL A N 1
ATOM 3569 C CA . VAL A 1 455 ? 5.549 -4.105 19.001 1.00 83.25 455 VAL A CA 1
ATOM 3570 C C . VAL A 1 455 ? 6.478 -4.864 18.048 1.00 83.25 455 VAL A C 1
ATOM 3572 O O . VAL A 1 455 ? 7.549 -5.295 18.477 1.00 83.25 455 VAL A O 1
ATOM 3575 N N . PRO A 1 456 ? 6.120 -5.046 16.763 1.00 78.62 456 PRO A N 1
ATOM 3576 C CA . PRO A 1 456 ? 7.001 -5.698 15.799 1.00 78.62 456 PRO A CA 1
ATOM 3577 C C . PRO A 1 456 ? 8.395 -5.050 15.789 1.00 78.62 456 PRO A C 1
ATOM 3579 O O . PRO A 1 456 ? 8.507 -3.824 15.807 1.00 78.62 456 PRO A O 1
ATOM 3582 N N . ALA A 1 457 ? 9.461 -5.857 15.740 1.00 70.81 457 ALA A N 1
ATOM 3583 C CA . ALA A 1 457 ? 10.846 -5.381 15.871 1.00 70.81 457 ALA A CA 1
ATOM 3584 C C . ALA A 1 457 ? 11.222 -4.271 14.865 1.00 70.81 457 ALA A C 1
ATOM 3586 O O . ALA A 1 457 ? 12.034 -3.401 15.169 1.00 70.81 457 ALA A O 1
ATOM 3587 N N . ASN A 1 458 ? 10.579 -4.249 13.695 1.00 62.72 458 ASN A N 1
ATOM 3588 C CA . ASN A 1 458 ? 10.765 -3.216 12.674 1.00 62.72 458 ASN A CA 1
ATOM 3589 C C . ASN A 1 458 ? 10.142 -1.848 13.025 1.00 62.72 458 ASN A C 1
ATOM 3591 O O . ASN A 1 458 ? 10.472 -0.867 12.374 1.00 62.72 458 ASN A O 1
ATOM 3595 N N . GLN A 1 459 ? 9.271 -1.763 14.035 1.00 55.44 459 GLN A N 1
ATOM 3596 C CA . GLN A 1 459 ? 8.688 -0.508 14.535 1.00 55.44 459 GLN A CA 1
ATOM 3597 C C . GLN A 1 459 ? 9.361 -0.010 15.822 1.00 55.44 459 GLN A C 1
ATOM 3599 O O . GLN A 1 459 ? 9.267 1.172 16.146 1.00 55.44 459 GLN A O 1
ATOM 3604 N N . ALA A 1 460 ? 10.049 -0.886 16.563 1.00 58.03 460 ALA A N 1
ATOM 3605 C CA . ALA A 1 460 ? 10.711 -0.520 17.815 1.00 58.03 460 ALA A CA 1
ATOM 3606 C C . ALA A 1 460 ? 11.934 0.394 17.592 1.00 58.03 460 ALA A C 1
ATOM 3608 O O . ALA A 1 460 ? 12.152 1.317 18.381 1.00 58.03 460 ALA A O 1
ATOM 3609 N N . ALA A 1 461 ? 12.677 0.188 16.496 1.00 52.41 461 ALA A N 1
ATOM 3610 C CA . ALA A 1 461 ? 13.898 0.932 16.167 1.00 52.41 461 ALA A CA 1
ATOM 3611 C C . ALA A 1 461 ? 13.671 2.439 15.919 1.00 52.41 461 ALA A C 1
ATOM 3613 O O . ALA A 1 461 ? 14.549 3.243 16.216 1.00 52.41 461 ALA A O 1
ATOM 3614 N N . ASP A 1 462 ? 12.482 2.836 15.458 1.00 44.78 462 ASP A N 1
ATOM 3615 C CA . ASP A 1 462 ? 12.154 4.248 15.201 1.00 44.78 462 ASP A CA 1
ATOM 3616 C C . ASP A 1 462 ? 11.833 5.040 16.481 1.00 44.78 462 ASP A C 1
ATOM 3618 O O . ASP A 1 462 ? 11.899 6.270 16.505 1.00 44.78 462 ASP A O 1
ATOM 3622 N N . SER A 1 463 ? 11.482 4.355 17.574 1.00 47.19 463 SER A N 1
ATOM 3623 C CA . SER A 1 463 ? 11.018 5.013 18.805 1.00 47.19 463 SER A CA 1
ATOM 3624 C C . SER A 1 463 ? 12.145 5.453 19.745 1.00 47.19 463 SER A C 1
ATOM 3626 O O . SER A 1 463 ? 11.960 6.384 20.529 1.00 47.19 463 SER A O 1
ATOM 3628 N N . THR A 1 464 ? 13.326 4.838 19.650 1.00 48.06 464 THR A N 1
ATOM 3629 C CA . THR A 1 464 ? 14.492 5.133 20.500 1.00 48.06 464 THR A CA 1
ATOM 3630 C C . THR A 1 464 ? 15.419 6.211 19.928 1.00 48.06 464 THR A C 1
ATOM 3632 O O . THR A 1 464 ? 16.301 6.686 20.640 1.00 48.06 464 THR A O 1
ATOM 3635 N N . ALA A 1 465 ? 15.202 6.665 18.687 1.00 42.62 465 ALA A N 1
ATOM 3636 C CA . ALA A 1 465 ? 16.076 7.623 18.001 1.00 42.62 465 ALA A CA 1
ATOM 3637 C C . ALA A 1 465 ? 15.828 9.113 18.340 1.00 42.62 465 ALA A C 1
ATOM 3639 O O . ALA A 1 465 ? 16.575 9.976 17.886 1.00 42.62 465 ALA A O 1
ATOM 3640 N N . LYS A 1 466 ? 14.830 9.459 19.167 1.00 40.69 466 LYS A N 1
ATOM 3641 C CA . LYS A 1 466 ? 14.643 10.840 19.660 1.00 40.69 466 LYS A CA 1
ATOM 3642 C C . LYS A 1 466 ? 15.383 11.065 20.981 1.00 40.69 466 LYS A C 1
ATOM 3644 O O . LYS A 1 466 ? 14.769 11.134 22.043 1.00 40.69 466 LYS A O 1
ATOM 3649 N N . LYS A 1 467 ? 16.709 11.206 20.913 1.00 39.38 467 LYS A N 1
ATOM 3650 C CA . LYS A 1 467 ? 17.510 11.794 21.999 1.00 39.38 467 LYS A CA 1
ATOM 3651 C C . LY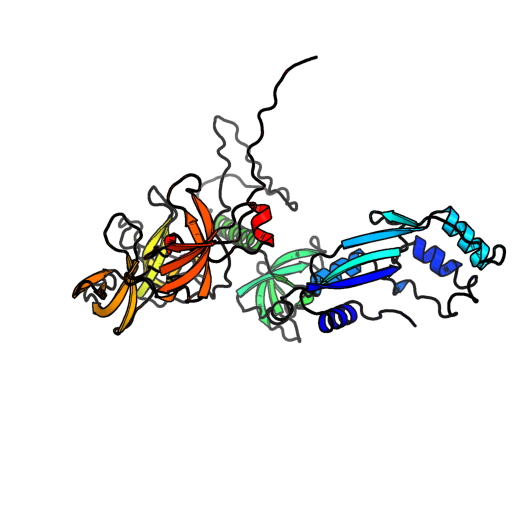S A 1 467 ? 17.562 13.318 21.798 1.00 39.38 467 LYS A C 1
ATOM 3653 O O . LYS A 1 467 ? 17.692 13.781 20.669 1.00 39.38 467 LYS A O 1
ATOM 3658 N N . ALA A 1 468 ? 17.375 14.080 22.876 1.00 38.41 468 ALA A N 1
ATOM 3659 C CA . ALA A 1 468 ? 17.395 15.547 22.879 1.00 38.41 468 ALA A CA 1
ATOM 3660 C C . ALA A 1 468 ? 18.743 16.098 22.364 1.00 38.41 468 ALA A C 1
ATOM 3662 O O . ALA A 1 468 ? 19.762 15.442 22.591 1.00 38.41 468 ALA A O 1
ATOM 3663 N N . PRO A 1 469 ? 18.773 17.269 21.695 1.00 40.81 469 PRO A N 1
ATOM 3664 C CA . PRO A 1 469 ? 20.019 17.849 21.214 1.00 40.81 469 PRO A CA 1
ATOM 3665 C C . PRO A 1 469 ? 20.915 18.216 22.399 1.00 40.81 469 PRO A C 1
ATOM 3667 O O . PRO A 1 469 ? 20.515 18.949 23.305 1.00 40.81 469 PRO A O 1
ATOM 3670 N N . GLU A 1 470 ? 22.115 17.651 22.380 1.00 38.72 470 GLU A N 1
ATOM 3671 C CA . GLU A 1 470 ? 23.219 17.952 23.283 1.00 38.72 470 GLU A CA 1
ATOM 3672 C C . GLU A 1 470 ? 23.619 19.421 23.081 1.00 38.72 470 GLU A C 1
ATOM 3674 O O . GLU A 1 470 ? 23.767 19.885 21.948 1.00 38.72 470 GLU A O 1
ATOM 3679 N N . ALA A 1 471 ? 23.703 20.176 24.177 1.00 39.47 471 ALA A N 1
ATOM 3680 C CA . ALA A 1 471 ? 24.066 21.585 24.154 1.00 39.47 471 ALA A CA 1
ATOM 3681 C C . ALA A 1 471 ? 25.480 21.739 23.578 1.00 39.47 471 ALA A C 1
ATOM 3683 O O . ALA A 1 471 ? 26.432 21.171 24.110 1.00 39.47 471 ALA A O 1
ATOM 3684 N N . ALA A 1 472 ? 25.600 22.490 22.482 1.00 40.97 472 ALA A N 1
ATOM 3685 C CA . ALA A 1 472 ? 26.881 22.810 21.875 1.00 40.97 472 ALA A CA 1
ATOM 3686 C C . ALA A 1 472 ? 27.695 23.697 22.826 1.00 40.97 472 ALA A C 1
ATOM 3688 O O . ALA A 1 472 ? 27.299 24.819 23.146 1.00 40.97 472 ALA A O 1
ATOM 3689 N N . ASP A 1 473 ? 28.821 23.150 23.266 1.00 42.38 473 ASP A N 1
ATOM 3690 C CA . ASP A 1 473 ? 29.848 23.815 24.050 1.00 42.38 473 ASP A CA 1
ATOM 3691 C C . ASP A 1 473 ? 30.589 24.819 23.154 1.00 42.38 473 ASP A C 1
ATOM 3693 O O . ASP A 1 473 ? 31.184 24.461 22.134 1.00 42.38 473 ASP A O 1
ATOM 3697 N N . SER A 1 474 ? 30.498 26.103 23.495 1.00 51.47 474 SER A N 1
ATOM 3698 C CA . SER A 1 474 ? 31.200 27.180 22.808 1.00 51.47 474 SER A CA 1
ATOM 3699 C C . SER A 1 474 ? 32.513 27.459 23.527 1.00 51.47 474 SER A C 1
ATOM 3701 O O . SER A 1 474 ? 32.553 28.277 24.446 1.00 51.47 474 SER A O 1
ATOM 3703 N N . THR A 1 475 ? 33.606 26.844 23.081 1.00 54.41 475 THR A N 1
ATOM 3704 C CA . THR A 1 475 ? 34.947 27.373 23.351 1.00 54.41 475 THR A CA 1
ATOM 3705 C C . THR A 1 475 ? 35.906 27.188 22.170 1.00 54.41 475 THR A C 1
ATOM 3707 O O . THR A 1 475 ? 36.157 26.083 21.707 1.00 54.41 475 THR A O 1
ATOM 3710 N N . ALA A 1 476 ? 36.501 28.328 21.800 1.00 45.88 476 ALA A N 1
ATOM 3711 C CA . ALA A 1 476 ? 37.864 28.526 21.302 1.00 45.88 476 ALA A CA 1
ATOM 3712 C C . ALA A 1 476 ? 38.164 28.590 19.782 1.00 45.88 476 ALA A C 1
ATOM 3714 O O . ALA A 1 476 ? 38.219 27.578 19.094 1.00 45.88 476 ALA A O 1
ATOM 3715 N N . LYS A 1 477 ? 38.587 29.821 19.430 1.00 38.59 477 LYS A N 1
ATOM 3716 C CA . LYS A 1 477 ? 39.676 30.274 18.536 1.00 38.59 477 LYS A CA 1
ATOM 3717 C C . LYS A 1 477 ? 39.469 30.322 17.028 1.00 38.59 477 LYS A C 1
ATOM 3719 O O . LYS A 1 477 ? 39.384 29.261 16.385 1.00 38.59 477 LYS A O 1
#

Organism: Alexandrium catenella (NCBI:txid2925)

InterPro domains:
  IPR029063 S-adenosyl-L-methionine-dependent methyltransferase superfamily [G3DSA:3.40.50.150] (2-86)
  IPR029063 S-adenosyl-L-methionine-dependent methyltransferase superfamily [SSF53335] (2-66)

Sequence (477 aa):
REHLLDLPSALLEASRVLRPGGQLLFTALDRSLLSFLFGLTWPDYLPRILSREPHDWRLLVQPEELNLTLSVTAAFEQFAHKALTPSLGLMFQLAMAGVGLRALDSVSGDWSVGSLAPTTMFYIGHAVKTYHVSWRLRALQWQVGDVALLKAGGGPYVGQFIPCGILGNGTKKETFDLIVGSQRIPDVHVMSLRKATNETKMLTYERQELAECATDQNRSGYTECVVLGVNDSSLFLYNAKVAKGLVHTGYAAYFMRKVGHKVEQYEPDEWAEVYWMGGSRNKQWHEVRVLANGSLPNTYSIHVPIAPPSTRTWTELHATRLRKMDTYQVGDQVLVKGGGNGPAYVRCTVMAQLTAKNKKLPRYTVFVAGFGNHSAVPARALKPLSYAMIYKVDEDVELLSGSGSDKGKWHSAVITNIGAKPGSYDVRIRVEEPGKQPSWKFFQSINFESLRRPVPANQAADSTAKKAPEAADSTAK

Foldseek 3Di:
DPFDPDLLVVVVVVLVPADAQGKDKDKFFALAPLLVVCLVVQLVLPVPPDPNPRDPSVRGAHPVNNVVSQVLSVFWDDKDKWFWAWDPQLVVQVSCCSNVNHPPVPRDGDIDTHHDDSNGGMMIMMITGHPDSVDPVVPPPQDQQAKKWFQDCDDPRHRHTAIWGFHAAAPDPQFTWIGGPNDIDGGHHVSRIDHQDPVSVVVVVVVVVVVVVVVVPPDDDDDDFDFDDDDPPDGDGDDDDDDDDDDDDDDDDDDDDDDPDDLDDDDAQAKKWFQDDDDPPHGDTAIWGFHAAAPDPQFTWIAGPPDDPVPRIDGRHHSVRIDHQDDDDQQAWWWFQDPDPDRDTFIWGFHDWDDPPPSDAIWTFTHGPPPRDTDTHGSVRIDHPVPDPDDDQQAWKWFQDCDDPRHRPTFIWGFHAAAPGGQFTKIWTFDDDVPDDIDIDIDGRHHNVRIDHDDPPVVVVVVPPPDPDDDDDDDDD

Secondary structure (DSSP, 8-state):
----S-HHHHHHHHHHHS-TT-EEEEEEE---HHHHHHHHHSTTT-TTTS-SS---GGG---HHHHHHHHHHHSSEEEEEEEEEEE-HHHHHHHHHHHTTSS-GGG----EEEE---TT--EEEEEEEE-TTHHHHTT---PPTT-EEEEE--SSTTTT-EEEEEEEEE-SSTTEEEEEETTEEEEEEEGGGEEEPPHHHHHHHHHHHHHHHHHHH--SS--PPPPP--EETTEE------------------S-------------TT-EEEEEE-SSTTTTEEEEEEEEEE-SSTTEEEEE-TTS-GGGSEEEEEEGGGEEEPPP--TT-EEEEE-SSSS--EEEEEEEEEE--TTSPPPEEEEEETTT--EEEEEGGGEEEGGGS--PPTT-EEEEEP-SSTTTT-EEEEEEEEE-SSTTEEEEEEEE--TTS--EEEEEEEEEGGGEEPPPPHHHHTTTS--PPPPPPP----

pLDDT: mean 77.42, std 21.24, range [27.45, 97.12]

Radius of gyration: 32.44 Å; chains: 1; bounding box: 83×66×81 Å